Protein 3N3D (pdb70)

Secondary structure (DSSP, 8-state):
-GGGGGG-TTTHHHHHHHHHHHHHH---S-HHHHHHHHHHHHT-TT-HHHHHHHHHHTT-S---HHHHHHHHHHHHHHHHHHHHHHHHHTT-SEETTEEPHHHHH-HHHHHHHHHHHHHHHHHHHHHH---HHHHHHHHHHHHHHHHHHHHHHHTTT-TT--HHHHHHHHIIIIIHHHHHHHHHHHHHTT--HHHHHHHHHHHHHHHHHHHHHHHHHHHSS-SSS--HHHHHHHHHT---HHHHHHGGG-HHHHHHHHSSGGG--HHHHHHHHHHHHHTTHHHHHHHHHHHHHHHHHHHHTTSPSSHHHHHHHHHHHHHHT-/--SGGGGG-TTSHHHHHHHHHHHHHHT--S-HHHHHHHHHHHHS-TT-HHHHHHHHHHTT---S-HHHHHHHHHHHHHHHHHHHHHHTS------HHHHHHHHHHHHHHHHHHHHHHHH---HHHHHHHHHHHHHHHHHHHHGGGGTT-SS--HHHHHHHHIIIIIHHHHHHHHHHHHHHT--HHHHHHHHHHHHHHHHHHHHHHHHTTSSS-SSS--HHHHHHHHHT---HHHHTTTTT-HHHHHHHHTTGGG--TTHHHHHHHHHHHTTHHHHHHHHHHHHHHHHHHHHHTSPSSHHHHHHHHHHHHHHT-

B-factor: mean 76.71, std 27.92, range [26.55, 159.12]

Nearest PDB structures (foldseek):
  3n3d-assembly1_A  TM=1.003E+00  e=2.638E-45  Levilactobacillus brevis ATCC 367
  3n3d-assembly1_B  TM=9.748E-01  e=2.522E-38  Levilactobacillus brevis ATCC 367
  3pko-assembly1_B  TM=9.652E-01  e=4.484E-35  Levilactobacillus brevis ATCC 367
  5h9d-assembly2_B  TM=9.250E-01  e=1.767E-16  Staphylococcus aureus
  3mzv-assembly1_B  TM=9.216E-01  e=1.296E-15  Rhodobacter capsulatus

CATH classification: 1.10.600.10

Solvent-accessible surface area: 27097 Å² total; per-residue (Å²): 131,127,122,23,6,177,110,3,98,68,0,65,82,63,7,87,48,0,15,87,25,0,46,162,20,3,129,23,95,0,116,41,0,42,120,9,1,27,25,9,3,111,48,1,9,68,4,10,22,0,0,0,0,7,0,0,8,64,29,13,158,77,19,72,107,68,49,20,41,0,0,0,0,0,0,5,0,0,18,2,0,22,24,3,5,21,5,0,22,87,36,25,78,80,70,61,74,26,144,2,4,9,97,72,65,2,20,70,12,0,0,9,0,0,1,0,0,11,0,5,0,1,38,4,0,4,107,0,8,115,71,117,72,9,5,52,32,0,5,55,0,11,65,88,9,14,31,2,13,5,74,33,15,81,30,35,58,129,53,98,17,76,69,90,24,5,40,78,9,2,25,7,66,18,0,3,13,0,0,2,0,0,56,0,0,0,48,13,2,43,7,70,114,48,0,15,97,64,0,84,81,0,0,43,6,0,0,4,0,46,26,0,37,69,9,10,131,24,22,26,64,81,72,171,182,65,33,192,68,1,41,84,40,1,72,53,0,40,8,8,0,0,0,12,44,0,12,100,116,10,86,211,65,1,81,138,18,3,144,89,81,113,77,2,60,130,109,20,0,69,90,0,11,56,28,2,62,120,56,87,2,27,25,44,0,116,100,42,4,86,70,57,1,55,121,0,6,62,10,0,91,84,6,55,144,40,80,12,19,106,6,0,32,84,0,0,105,61,24,9,105,233,154,82,120,107,10,11,158,117,2,90,67,2,55,84,68,4,84,42,0,26,81,13,0,46,140,29,0,121,20,121,12,94,68,1,22,99,73,0,32,62,50,2,119,89,18,4,53,6,4,21,0,0,0,0,8,0,0,9,64,40,23,143,77,16,71,112,53,54,25,38,0,0,0,0,0,0,8,0,0,28,3,0,11,73,6,1,33,107,3,99,79,140,179,21,80,120,33,22,46,9,4,0,10,0,0,14,4,0,2,7,15,1,1,50,10,1,5,107,0,6,123,67,111,77,10,6,51,36,1,4,54,0,1,46,94,2,2,32,9,12,0,47,27,44,48,25,40,61,111,56,104,32,88,82,97,25,4,41,101,21,1,26,8,82,14,0,5,6,0,0,2,0,0,60,0,0,0,49,12,1,43,8,77,109,61,0,9,103,81,0,98,84,0,0,42,6,0,0,4,0,45,22,0,35,76,14,13,127,26,23,50,42,64,76,185,167,44,50,183,77,2,48,110,42,0,56,52,0,46,16,9,0,0,0,28,42,0,17,94,103,0,79,161,67,1,83,172,27,0,133,90,70,144,67,3,76,98,117,11,0,64,103,0,12,52,34,1,52,124,67,83,0,25,27,40,0,117,120,30,5,98,78,53,2,64,131,0,7,60,15,0,108,90,4,61,143,30,78,8,19,107,9,0,39,89,0,0,100,53,16,12,119,233

Sequence (635 aa):
DRQLWRQFPQVEPQLTALQDYLLRTVQLDNQPIHHKILALLKSGGKLLRPGYFYLFSTFGNNAATPAQLQAGAAAIEILHVGTLIHDDVIDDSPTRRGVRTIQMTYGQRNAIYAGDFMFTVYFDQVLKSTTDRSLIQNHIDAMHRILQGELHQMDLNYREDITLDAYLNEIAGKTAELFALSCYQGAQLAGAPQSVIDRTRDIGIAIGCAYQMLDDILDYAGDPKRTQKPVLEDLRSGVYSLPLLLSLSHAPRDFHKLLKKKQAMTLEDIKHVQALVAQYDGVGAAKQLAQDYTDRALTLIQQLPVGSAQQSLEQLTRLLLRRLDRQLWRQFPQVEPQLTALQDYLLRTVQLDNQPIHHKILALLKSGGKLLRPGYFYLFSTFGNAATPAQLQAGAAAIEILHVGTLIHDDVIDDQMTYGQRNAIYAGDFMFTVYFDQVLKSTTDRSLIQNHIDAMHRILQGELHQMDLNYREDITLDAYLNEIAGKTAELFALSCYQGAQLAGAPQSVIDRTRDIGIAIGCAYQMLDDILDYAGDPKRTQKPVLEDLRSGVYSLPLLLSLSHAPRDFHKLLKKKQAMTLEDIKHVQALVAQYDGVGAAKQLAQDYTDRALTLIQQLPVGSAQQSLEQLTRLLLRR

InterPro domains:
  IPR000092 Polyprenyl synthetase-like [PF00348] (38-277)
  IPR000092 Polyprenyl synthetase-like [cd00685] (41-323)
  IPR008949 Isoprenoid synthase domain superfamily [G3DSA:1.10.600.10] (1-325)
  IPR008949 Isoprenoid synthase domain superfamily [SSF48576] (6-324)
  IPR033749 Polyprenyl synthetase, conserved site [PS00444] (207-219)
  IPR033749 Polyprenyl synthetase, conserved site [PS00723] (84-98)

Foldseek 3Di:
DLPVCVVPVVCNVLLVVLLVVLLVLQDDPPVVLNVQLNVLSVLPSVLLLLVLLQLLLVLFAAFDSQLSSLLSSLLVLLVSLVVLVVCLVLVPQDDSRDGHDCVPPNSVSSNVSSVVSVVSNLVSQVRNDPDPVLSVLVVVLSVLLVVLVVLQVVQAQPLVDDPVSQLSNQLNNFQSSQLNSNQSSNVSRVRDPLSNVLSNVLSSLLRSLLQLVVLLVQLDDDLQDDDDVVLSCLLRRNQGQLLSVLCVVPVVQVCVQSVCRNPRDRVSVSVSSVSSVVSVSSVVSLVSSVVSLVSSLVSLVSDDDDPSSVVSNVSSCVSRVD/DDLCPCVVVVVCVVLLVVLLVVLLVLLDDPDPLLNVVLVVVSVVVSVLLLLVLLQLLLVLFAQFDSQLSSLLSSLLVLLVSLVVLVVPDDDDPDDPNRVSSPVSSVSSVVSSLVSQVRNDPDDVLSVLVVVLSVLLVVLVVVVVVQFQDLPDDPVVVLSSQLNNWQSSQLNSNLSSNVSRVHDVQSNVLSNVLSSLLRSLLLLVVLLVLLPDDLQAHDDPVLQCLLRRNHGQLLSQQCVVCVPVVCVLRVCRVPHDRVSVSVSSVSSVVSVSSVVSLVVSVVSLVVSLVSLVSDDDDSSSVVSNVSSCVSRVD

Radius of gyration: 27.12 Å; Cα contacts (8 Å, |Δi|>4): 937; chains: 2; bounding box: 80×50×70 Å

Structure (mmCIF, N/CA/C/O backbone):
data_3N3D
#
_entry.id   3N3D
#
_cell.length_a   111.562
_cell.length_b   111.562
_cell.length_c   198.497
_cell.angle_alpha   90.00
_cell.angle_beta   90.00
_cell.angle_gamma   90.00
#
_symmetry.space_group_name_H-M   'P 43 21 2'
#
loop_
_entity.id
_entity.type
_entity.pdbx_description
1 polymer 'Geranylgeranyl pyrophosphate synthase'
2 non-polymer 'SULFATE ION'
3 water water
#
loop_
_atom_site.group_PDB
_atom_site.id
_atom_site.type_symbol
_atom_site.label_atom_id
_atom_site.label_alt_id
_atom_site.label_comp_id
_atom_site.label_asym_id
_atom_site.label_entity_id
_atom_site.label_seq_id
_atom_site.pdbx_PDB_ins_code
_atom_site.Cartn_x
_atom_site.Cartn_y
_atom_site.Cartn_z
_atom_site.occupancy
_atom_site.B_iso_or_equiv
_atom_site.auth_seq_id
_atom_site.auth_comp_id
_atom_site.auth_asym_id
_atom_site.auth_atom_id
_atom_site.pdbx_PDB_model_num
ATOM 1 N N . ASP A 1 4 ? 14.007 7.418 17.392 1.00 125.85 2 ASP A N 1
ATOM 2 C CA . ASP A 1 4 ? 13.102 6.257 17.640 1.00 125.34 2 ASP A CA 1
ATOM 3 C C . ASP A 1 4 ? 11.811 6.342 16.816 1.00 124.39 2 ASP A C 1
ATOM 4 O O . ASP A 1 4 ? 11.472 5.397 16.103 1.00 125.48 2 ASP A O 1
ATOM 9 N N . ARG A 1 5 ? 11.101 7.467 16.917 1.00 122.73 3 ARG A N 1
ATOM 10 C CA . ARG A 1 5 ? 9.936 7.745 16.068 1.00 120.24 3 ARG A CA 1
ATOM 11 C C . ARG A 1 5 ? 10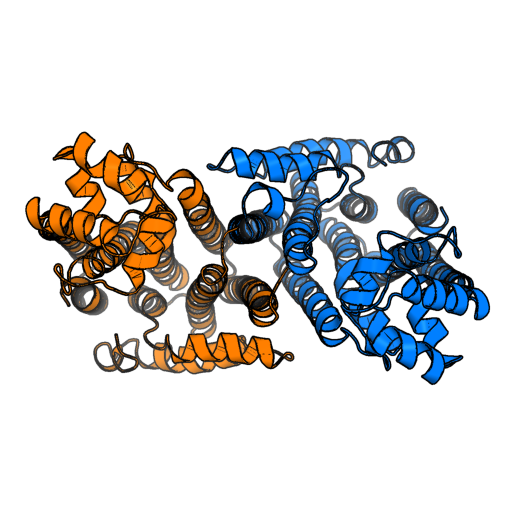.374 7.930 14.622 1.00 120.05 3 ARG A C 1
ATOM 12 O O . ARG A 1 5 ? 9.855 7.279 13.712 1.00 119.12 3 ARG A O 1
ATOM 20 N N . GLN A 1 6 ? 11.348 8.816 14.433 1.00 120.11 4 GLN A N 1
ATOM 21 C CA . GLN A 1 6 ? 11.763 9.255 13.109 1.00 119.35 4 GLN A CA 1
ATOM 22 C C . GLN A 1 6 ? 13.004 8.518 12.594 1.00 115.97 4 GLN A C 1
ATOM 23 O O . GLN A 1 6 ? 13.918 9.129 12.033 1.00 115.64 4 GLN A O 1
ATOM 29 N N . LEU A 1 7 ? 13.029 7.202 12.801 1.00 110.87 5 LEU A N 1
ATOM 30 C CA . LEU A 1 7 ? 13.959 6.335 12.086 1.00 106.58 5 LEU A CA 1
ATOM 31 C C . LEU A 1 7 ? 13.253 5.822 10.833 1.00 103.18 5 LEU A C 1
ATOM 32 O O . LEU A 1 7 ? 13.887 5.318 9.904 1.00 101.65 5 LEU A O 1
ATOM 37 N N . TRP A 1 8 ? 11.931 5.971 10.819 1.00 100.28 6 TRP A N 1
ATOM 38 C CA . TRP A 1 8 ? 11.111 5.546 9.691 1.00 99.95 6 TRP A CA 1
ATOM 39 C C . TRP A 1 8 ? 11.120 6.564 8.556 1.00 102.20 6 TRP A C 1
ATOM 40 O O . TRP A 1 8 ? 10.604 6.292 7.472 1.00 102.93 6 TRP A O 1
ATOM 51 N N . ARG A 1 9 ? 11.714 7.730 8.817 1.00 104.22 7 ARG A N 1
ATOM 52 C CA . ARG A 1 9 ? 12.067 8.695 7.776 1.00 105.46 7 ARG A CA 1
ATOM 53 C C . ARG A 1 9 ? 12.977 8.047 6.731 1.00 104.36 7 ARG A C 1
ATOM 54 O O . ARG A 1 9 ? 12.812 8.274 5.533 1.00 105.26 7 ARG A O 1
ATOM 62 N N . GLN A 1 10 ? 13.907 7.214 7.201 1.00 102.06 8 GLN A N 1
ATOM 63 C CA . GLN A 1 10 ? 14.802 6.431 6.346 1.00 98.89 8 GLN A CA 1
ATOM 64 C C . GLN A 1 10 ? 14.080 5.330 5.561 1.00 95.82 8 GLN A C 1
ATOM 65 O O . GLN A 1 10 ? 14.673 4.697 4.686 1.00 95.42 8 GLN A O 1
ATOM 71 N N . PHE A 1 11 ? 12.808 5.104 5.877 1.00 94.73 9 PHE A N 1
ATOM 72 C CA . PHE A 1 11 ? 12.038 4.019 5.271 1.00 95.22 9 PHE A CA 1
ATOM 73 C C . PHE A 1 11 ? 10.757 4.543 4.636 1.00 97.95 9 PHE A C 1
ATOM 74 O O . PHE A 1 11 ? 9.704 4.525 5.273 1.00 98.99 9 PHE A O 1
ATOM 82 N N . PRO A 1 12 ? 10.842 5.005 3.372 1.00 100.21 10 PRO A N 1
ATOM 83 C CA . PRO A 1 12 ? 9.724 5.679 2.701 1.00 96.90 10 PRO A CA 1
ATOM 84 C C . PRO A 1 12 ? 8.531 4.775 2.389 1.00 92.51 10 PRO A C 1
ATOM 85 O O . PRO A 1 12 ? 7.391 5.243 2.395 1.00 92.73 10 PRO A O 1
ATOM 89 N N . GLN A 1 13 ? 8.788 3.494 2.141 1.00 87.39 11 GLN A N 1
ATOM 90 C CA . GLN A 1 13 ? 7.751 2.583 1.657 1.00 85.27 11 GLN A CA 1
ATOM 91 C C . GLN A 1 13 ? 6.856 2.040 2.774 1.00 85.79 11 GLN A C 1
ATOM 92 O O . GLN A 1 13 ? 5.840 1.391 2.495 1.00 85.93 11 GLN A O 1
ATOM 98 N N . VAL A 1 14 ? 7.230 2.289 4.029 1.00 82.45 12 VAL A N 1
ATOM 99 C CA . VAL A 1 14 ? 6.426 1.832 5.166 1.00 82.05 12 VAL A CA 1
ATOM 100 C C . VAL A 1 14 ? 6.095 2.899 6.213 1.00 80.87 12 VAL A C 1
ATOM 101 O O . VAL A 1 14 ? 5.254 2.668 7.082 1.00 80.28 12 VAL A O 1
ATOM 105 N N . GLU A 1 15 ? 6.749 4.057 6.130 1.00 79.56 13 GLU A N 1
ATOM 106 C CA . GLU A 1 15 ? 6.461 5.187 7.034 1.00 79.01 13 GLU A CA 1
ATOM 107 C C . GLU A 1 15 ? 4.991 5.643 7.069 1.00 75.03 13 GLU A C 1
ATOM 108 O O . GLU A 1 15 ? 4.471 5.892 8.159 1.00 74.76 13 GLU A O 1
ATOM 114 N N . PRO A 1 16 ? 4.316 5.755 5.898 1.00 73.74 14 PRO A N 1
ATOM 115 C CA . PRO A 1 16 ? 2.898 6.114 6.003 1.00 73.57 14 PRO A CA 1
ATOM 116 C C . PRO A 1 16 ? 2.034 5.039 6.665 1.00 70.72 14 PRO A C 1
ATOM 117 O O . PRO A 1 16 ? 1.048 5.380 7.323 1.00 71.82 14 PRO A O 1
ATOM 121 N N . GLN A 1 17 ? 2.412 3.768 6.498 1.00 69.85 15 GLN A N 1
ATOM 122 C CA . GLN A 1 17 ? 1.702 2.639 7.111 1.00 65.25 15 GLN A CA 1
ATOM 123 C C . GLN A 1 17 ? 1.834 2.712 8.633 1.00 61.53 15 GLN A C 1
ATOM 124 O O . GLN A 1 17 ? 0.859 2.526 9.365 1.00 57.98 15 GLN A O 1
ATOM 130 N N . LEU A 1 18 ? 3.038 3.029 9.097 1.00 59.20 16 LEU A N 1
ATOM 131 C CA . LEU A 1 18 ? 3.297 3.164 10.522 1.00 62.81 16 LEU A CA 1
ATOM 132 C C . LEU A 1 18 ? 2.744 4.436 11.142 1.00 63.99 16 LEU A C 1
ATOM 133 O O . LEU A 1 18 ? 2.422 4.448 12.329 1.00 67.88 16 LEU A O 1
ATOM 138 N N . THR A 1 19 ? 2.630 5.499 10.347 1.00 65.57 17 THR A N 1
ATOM 139 C CA . THR A 1 19 ? 2.019 6.751 10.810 1.00 65.38 17 THR A CA 1
ATOM 140 C C . THR A 1 19 ? 0.513 6.560 11.007 1.00 60.80 17 THR A C 1
ATOM 141 O O . THR A 1 19 ? -0.054 7.019 12.004 1.00 63.78 17 THR A O 1
ATOM 145 N N . ALA A 1 20 ? -0.115 5.860 10.063 1.00 54.84 18 ALA A N 1
ATOM 146 C CA . ALA A 1 20 ? -1.537 5.514 10.140 1.00 53.53 18 ALA A CA 1
ATOM 147 C C . ALA A 1 20 ? -1.828 4.576 11.305 1.00 55.62 18 ALA A C 1
ATOM 148 O O . ALA A 1 20 ? -2.877 4.683 11.951 1.00 60.73 18 ALA A O 1
ATOM 150 N N . LEU A 1 21 ? -0.887 3.669 11.571 1.00 56.70 19 LEU A N 1
ATOM 151 C CA . LEU A 1 21 ? -1.051 2.659 12.610 1.00 55.44 19 LEU A CA 1
ATOM 152 C C . LEU A 1 21 ? -1.144 3.271 13.992 1.00 55.39 19 LEU A C 1
ATOM 153 O O . LEU A 1 21 ? -1.977 2.842 14.798 1.00 56.59 19 LEU A O 1
ATOM 158 N N . GLN A 1 22 ? -0.310 4.279 14.251 1.00 56.49 20 GLN A N 1
ATOM 159 C CA . GLN A 1 22 ? -0.348 5.017 15.514 1.00 59.16 20 GLN A CA 1
ATOM 160 C C . GLN A 1 22 ? -1.748 5.518 15.835 1.00 61.56 20 GLN A C 1
ATOM 161 O O . GLN A 1 22 ? -2.249 5.274 16.930 1.00 66.13 20 GLN A O 1
ATOM 167 N N . ASP A 1 23 ? -2.375 6.182 14.863 1.00 61.17 21 ASP A N 1
ATOM 168 C CA . ASP A 1 23 ? -3.729 6.718 15.002 1.00 64.65 21 ASP A CA 1
ATOM 169 C C . ASP A 1 23 ? -4.758 5.619 15.184 1.00 62.77 21 ASP A C 1
ATOM 170 O O . ASP A 1 23 ? -5.660 5.743 16.018 1.00 65.45 21 ASP A O 1
ATOM 175 N N . TYR A 1 24 ? -4.613 4.556 14.393 1.00 58.82 22 TYR A N 1
ATOM 176 C CA . TYR A 1 24 ? -5.475 3.383 14.476 1.00 56.61 22 TYR A CA 1
ATOM 177 C C . TYR A 1 24 ? -5.437 2.772 15.872 1.00 56.87 22 TYR A C 1
ATOM 178 O O . TYR A 1 24 ? -6.486 2.522 16.467 1.00 57.30 22 TYR A O 1
ATOM 187 N N . LEU A 1 25 ? -4.223 2.577 16.392 1.00 56.92 23 LEU A N 1
ATOM 188 C CA . LEU A 1 25 ? -3.998 2.019 17.728 1.00 55.16 23 LEU A CA 1
ATOM 189 C C . LEU A 1 25 ? -4.676 2.800 18.837 1.00 55.44 23 LEU A C 1
ATOM 190 O O . LEU A 1 25 ? -5.232 2.205 19.754 1.00 59.16 23 LEU A O 1
ATOM 195 N N . LEU A 1 26 ? -4.645 4.129 18.745 1.00 58.37 24 LEU A N 1
ATOM 196 C CA . LEU A 1 26 ? -5.265 4.980 19.767 1.00 61.32 24 LEU A CA 1
ATOM 197 C C . LEU A 1 26 ? -6.789 4.907 19.734 1.00 62.27 24 LEU A C 1
ATOM 198 O O . LEU A 1 26 ? -7.438 5.143 20.751 1.00 66.61 24 LEU A O 1
ATOM 203 N N . ARG A 1 27 ? -7.346 4.564 18.573 1.00 62.90 25 ARG A N 1
ATOM 204 C CA . ARG A 1 27 ? -8.791 4.364 18.417 1.00 65.38 25 ARG A CA 1
ATOM 205 C C . ARG A 1 27 ? -9.287 2.983 18.874 1.00 66.89 25 ARG A C 1
ATOM 206 O O . ARG A 1 27 ? -10.469 2.832 19.164 1.00 68.87 25 ARG A O 1
ATOM 214 N N . THR A 1 28 ? -8.401 1.983 18.927 1.00 67.12 26 THR A N 1
ATOM 215 C CA . THR A 1 28 ? -8.809 0.603 19.248 1.00 68.44 26 THR A CA 1
ATOM 216 C C . THR A 1 28 ? -9.090 0.397 20.727 1.00 71.04 26 THR A C 1
ATOM 217 O O . THR A 1 28 ? -9.800 -0.540 21.106 1.00 72.13 26 THR A O 1
ATOM 221 N N . VAL A 1 29 ? -8.508 1.256 21.558 1.00 73.15 27 VAL A N 1
ATOM 222 C CA . VAL A 1 29 ? -8.691 1.179 22.998 1.00 75.37 27 VAL A CA 1
ATOM 223 C C . VAL A 1 29 ? -9.801 2.139 23.414 1.00 81.64 27 VAL A C 1
ATOM 224 O O . VAL A 1 29 ? -9.586 3.352 23.526 1.00 84.90 27 VAL A O 1
ATOM 228 N N . GLN A 1 30 ? -10.997 1.591 23.612 1.00 85.90 28 GLN A N 1
ATOM 229 C CA . GLN A 1 30 ? -12.142 2.378 24.072 1.00 90.46 28 GLN A CA 1
ATOM 230 C C . GLN A 1 30 ? -12.690 1.814 25.378 1.00 88.42 28 GLN A C 1
ATOM 231 O O . GLN A 1 30 ? -13.144 0.669 25.446 1.00 85.17 28 GLN A O 1
ATOM 237 N N . LEU A 1 31 ? -12.634 2.644 26.413 1.00 91.72 29 LEU A N 1
ATOM 238 C CA . LEU A 1 31 ? -12.846 2.200 27.781 1.00 93.92 29 LEU A CA 1
ATOM 239 C C . LEU A 1 31 ? -13.707 3.191 28.563 1.00 96.98 29 LEU A C 1
ATOM 240 O O . LEU A 1 31 ? -13.569 4.409 28.396 1.00 97.17 29 LEU A O 1
ATOM 245 N N . ASP A 1 32 ? -14.599 2.655 29.401 1.00 100.21 30 ASP A N 1
ATOM 246 C CA . ASP A 1 32 ? -15.475 3.458 30.266 1.00 103.64 30 ASP A CA 1
ATOM 247 C C . ASP A 1 32 ? -14.667 4.228 31.305 1.00 103.08 30 ASP A C 1
ATOM 248 O O . ASP A 1 32 ? -14.824 5.445 31.460 1.00 104.02 30 ASP A O 1
ATOM 253 N N . ASN A 1 33 ? -13.807 3.491 32.004 1.00 100.95 31 ASN A N 1
ATOM 254 C CA . ASN A 1 33 ? -12.898 4.019 33.010 1.00 99.23 31 ASN A CA 1
ATOM 255 C C . ASN A 1 33 ? -11.848 4.929 32.360 1.00 98.16 31 ASN A C 1
ATOM 256 O O . ASN A 1 33 ? -10.808 4.453 31.912 1.00 97.68 31 ASN A O 1
ATOM 261 N N . GLN A 1 34 ? -12.131 6.231 32.308 1.00 99.40 32 GLN A N 1
ATOM 262 C CA . GLN A 1 34 ? -11.234 7.196 31.647 1.00 100.55 32 GLN A CA 1
ATOM 263 C C . GLN A 1 34 ? -9.839 7.388 32.290 1.00 99.42 32 GLN A C 1
ATOM 264 O O . GLN A 1 34 ? -8.881 7.659 31.559 1.00 98.66 32 GLN A O 1
ATOM 270 N N . PRO A 1 35 ? -9.717 7.278 33.639 1.00 99.57 33 PRO A N 1
ATOM 271 C CA . PRO A 1 35 ? -8.360 7.366 34.193 1.00 99.00 33 PRO A CA 1
ATOM 272 C C . PRO A 1 35 ? -7.428 6.236 33.751 1.00 97.17 33 PRO A C 1
ATOM 273 O O . PRO A 1 35 ? -6.239 6.469 33.534 1.00 98.07 33 PRO A O 1
ATOM 277 N N . ILE A 1 36 ? -7.977 5.034 33.607 1.00 95.93 34 ILE A N 1
ATOM 278 C CA . ILE A 1 36 ? -7.205 3.863 33.199 1.00 94.84 34 ILE A CA 1
ATOM 279 C C . ILE A 1 36 ? -7.017 3.821 31.671 1.00 92.06 34 ILE A C 1
ATOM 280 O O . ILE A 1 36 ? -6.052 3.243 31.166 1.00 89.97 34 ILE A O 1
ATOM 285 N N . HIS A 1 37 ? -7.940 4.466 30.958 1.00 90.76 35 HIS A N 1
ATOM 286 C CA . HIS A 1 37 ? -7.898 4.616 29.507 1.00 90.03 35 HIS A CA 1
ATOM 287 C C . HIS A 1 37 ? -6.786 5.584 29.105 1.00 90.20 35 HIS A C 1
ATOM 288 O O . HIS A 1 37 ? -6.090 5.362 28.111 1.00 89.64 35 HIS A O 1
ATOM 295 N N . HIS A 1 38 ? -6.626 6.645 29.895 1.00 91.21 36 HIS A N 1
ATOM 296 C CA . HIS A 1 38 ? -5.590 7.649 29.675 1.00 92.35 36 HIS A CA 1
ATOM 297 C C . HIS A 1 38 ? -4.192 7.062 29.854 1.00 90.01 36 HIS A C 1
ATOM 298 O O . HIS A 1 38 ? -3.261 7.455 29.154 1.00 91.27 36 HIS A O 1
ATOM 305 N N . LYS A 1 39 ? -4.063 6.116 30.783 1.00 87.39 37 LYS A N 1
ATOM 306 C CA . LYS A 1 39 ? -2.788 5.463 31.072 1.00 87.34 37 LYS A CA 1
ATOM 307 C C . LYS A 1 39 ? -2.334 4.495 29.965 1.00 85.49 37 LYS A C 1
ATOM 308 O O . LYS A 1 39 ? -1.149 4.467 29.619 1.00 85.38 37 LYS A O 1
ATOM 314 N N . ILE A 1 40 ? -3.272 3.711 29.423 1.00 81.29 38 ILE A N 1
ATOM 315 C CA . ILE A 1 40 ? -2.987 2.784 28.317 1.00 75.85 38 ILE A CA 1
ATOM 316 C C . ILE A 1 40 ? -2.580 3.562 27.069 1.00 76.99 38 ILE A C 1
ATOM 317 O O . ILE A 1 40 ? -1.579 3.233 26.416 1.00 76.29 38 ILE A O 1
ATOM 322 N N . LEU A 1 41 ? -3.347 4.610 26.769 1.00 77.72 39 LEU A N 1
ATOM 323 C CA . LEU A 1 41 ? -3.073 5.503 25.637 1.00 79.45 39 LEU A CA 1
ATOM 324 C C . LEU A 1 41 ? -1.715 6.192 25.726 1.00 79.71 39 LEU A C 1
ATOM 325 O O . LEU A 1 41 ? -1.035 6.357 24.708 1.00 83.24 39 LEU A O 1
ATOM 330 N N . ALA A 1 42 ? -1.327 6.581 26.941 1.00 77.64 40 ALA A N 1
ATOM 331 C CA . ALA A 1 42 ? -0.027 7.206 27.184 1.00 76.10 40 ALA A CA 1
ATOM 332 C C . ALA A 1 42 ? 1.123 6.244 26.900 1.00 76.15 40 ALA A C 1
ATOM 333 O O . ALA A 1 42 ? 2.150 6.653 26.363 1.00 78.92 40 ALA A O 1
ATOM 335 N N . LEU A 1 43 ? 0.936 4.969 27.245 1.00 76.22 41 LEU A N 1
ATOM 336 C CA . LEU A 1 43 ? 1.904 3.919 26.924 1.00 74.24 41 LEU A CA 1
ATOM 337 C C . LEU A 1 43 ? 2.041 3.717 25.416 1.00 75.76 41 LEU A C 1
ATOM 338 O O . LEU A 1 43 ? 3.134 3.440 24.921 1.00 77.52 41 LEU A O 1
ATOM 343 N N . LEU A 1 44 ? 0.928 3.863 24.696 1.00 77.45 42 LEU A N 1
ATOM 344 C CA . LEU A 1 44 ? 0.913 3.769 23.230 1.00 79.29 42 LEU A CA 1
ATOM 345 C C . LEU A 1 44 ? 1.585 4.966 22.545 1.00 82.18 42 LEU A C 1
ATOM 346 O O . LEU A 1 44 ? 2.293 4.801 21.545 1.00 82.32 42 LEU A O 1
ATOM 351 N N . LYS A 1 45 ? 1.360 6.162 23.091 1.00 86.13 43 LYS A N 1
ATOM 352 C CA . LYS A 1 45 ? 1.948 7.394 22.561 1.00 89.79 43 LYS A CA 1
ATOM 353 C C . LYS A 1 45 ? 3.471 7.453 22.717 1.00 93.34 43 LYS A C 1
ATOM 354 O O . LYS A 1 45 ? 4.156 8.063 21.890 1.00 97.34 43 LYS A O 1
ATOM 360 N N . SER A 1 46 ? 3.998 6.818 23.764 1.00 92.58 44 SER A N 1
ATOM 361 C CA . SER A 1 46 ? 5.446 6.780 23.980 1.00 94.68 44 SER A CA 1
ATOM 362 C C . SER A 1 46 ? 6.103 5.516 23.407 1.00 95.56 44 SER A C 1
ATOM 363 O O . SER A 1 46 ? 7.208 5.144 23.808 1.00 97.90 44 SER A O 1
ATOM 366 N N . GLY A 1 47 ? 5.423 4.869 22.462 1.00 95.81 45 GLY A N 1
ATOM 367 C CA . GLY A 1 47 ? 5.952 3.677 21.797 1.00 96.03 45 GLY A CA 1
ATOM 368 C C . GLY A 1 47 ? 5.735 3.676 20.293 1.00 93.97 45 GLY A C 1
ATOM 369 O O . GLY A 1 47 ? 5.380 2.651 19.709 1.00 96.20 45 GLY A O 1
ATOM 370 N N . GLY A 1 48 ? 5.970 4.825 19.666 1.00 91.60 46 GLY A N 1
ATOM 371 C CA . GLY A 1 48 ? 5.795 4.987 18.223 1.00 87.72 46 GLY A CA 1
ATOM 372 C C . GLY A 1 48 ? 6.978 4.558 17.369 1.00 85.11 46 GLY A C 1
ATOM 373 O O . GLY A 1 48 ? 6.969 4.766 16.153 1.00 86.96 46 GLY A O 1
ATOM 374 N N . LYS A 1 49 ? 7.995 3.968 18.000 1.00 80.16 47 LYS A N 1
ATOM 375 C CA . LYS A 1 49 ? 9.068 3.269 17.281 1.00 74.25 47 LYS A CA 1
ATOM 376 C C . LYS A 1 49 ? 8.520 2.039 16.546 1.00 69.06 47 LYS A C 1
ATOM 377 O O . LYS A 1 49 ? 8.992 1.706 15.456 1.00 67.03 47 LYS A O 1
ATOM 383 N N . LEU A 1 50 ? 7.528 1.381 17.155 1.00 62.97 48 LEU A N 1
ATOM 384 C CA . LEU A 1 50 ? 6.741 0.302 16.528 1.00 59.78 48 LEU A CA 1
ATOM 385 C C . LEU A 1 50 ? 7.558 -0.709 15.713 1.00 57.39 48 LEU A C 1
ATOM 386 O O . LEU A 1 50 ? 7.200 -1.032 14.572 1.00 58.85 48 LEU A O 1
ATOM 391 N N . LEU A 1 51 ? 8.639 -1.201 16.317 1.00 50.31 49 LEU A N 1
ATOM 392 C CA . LEU A 1 51 ? 9.603 -2.076 15.646 1.00 53.24 49 LEU A CA 1
ATOM 393 C C . LEU A 1 51 ? 8.993 -3.372 15.139 1.00 50.73 49 LEU A C 1
ATOM 394 O O . LEU A 1 51 ? 9.269 -3.789 14.012 1.00 48.05 49 LEU A O 1
ATOM 399 N N . ARG A 1 52 ? 8.175 -4.006 15.976 1.00 47.43 50 ARG A N 1
ATOM 400 C CA . ARG A 1 52 ? 7.535 -5.266 15.595 1.00 50.44 50 ARG A CA 1
ATOM 401 C C . ARG A 1 52 ? 6.469 -5.089 14.493 1.00 48.10 50 ARG A C 1
ATOM 402 O O . ARG A 1 52 ? 6.486 -5.850 13.521 1.00 47.97 50 ARG A O 1
ATOM 410 N N . PRO A 1 53 ? 5.576 -4.072 14.609 1.00 49.80 51 PRO A N 1
ATOM 411 C CA . PRO A 1 53 ? 4.794 -3.681 13.430 1.00 49.79 51 PRO A CA 1
ATOM 412 C C . PRO A 1 53 ? 5.639 -3.346 12.200 1.00 51.21 51 PRO A C 1
ATOM 413 O O . PRO A 1 53 ? 5.251 -3.683 11.080 1.00 51.85 51 PRO A O 1
ATOM 417 N N . GLY A 1 54 ? 6.781 -2.695 12.411 1.00 49.34 52 GLY A N 1
ATOM 418 C CA . GLY A 1 54 ? 7.719 -2.424 11.332 1.00 43.55 52 GLY A CA 1
ATOM 419 C C . GLY A 1 54 ? 8.124 -3.678 10.590 1.00 44.11 52 GLY A C 1
ATOM 420 O O . GLY A 1 54 ? 8.027 -3.730 9.363 1.00 48.12 52 GLY A O 1
ATOM 421 N N . TYR A 1 55 ? 8.542 -4.706 11.325 1.00 41.86 53 TYR A N 1
ATOM 422 C CA . TYR A 1 55 ? 8.902 -5.985 10.691 1.00 43.81 53 TYR A CA 1
ATOM 423 C C . TYR A 1 55 ? 7.730 -6.660 9.985 1.00 42.98 53 TYR A C 1
ATOM 424 O O . TYR A 1 55 ? 7.906 -7.249 8.920 1.00 47.87 53 TYR A O 1
ATOM 433 N N . PHE A 1 56 ? 6.542 -6.557 10.583 1.00 44.77 54 PHE A N 1
ATOM 434 C CA . PHE A 1 56 ? 5.303 -7.067 9.999 1.00 44.06 54 PHE A CA 1
ATOM 435 C C . PHE A 1 56 ? 5.061 -6.449 8.619 1.00 47.86 54 PHE A C 1
ATOM 436 O O . PHE A 1 56 ? 4.845 -7.169 7.634 1.00 45.23 54 PHE A O 1
ATOM 444 N N . TYR A 1 57 ? 5.104 -5.117 8.561 1.00 47.79 55 TYR A N 1
ATOM 445 C CA . TYR A 1 57 ? 4.854 -4.384 7.321 1.00 49.57 55 TYR A CA 1
ATOM 446 C C . TYR A 1 57 ? 5.896 -4.671 6.251 1.00 49.93 55 TYR A C 1
ATOM 447 O O . TYR A 1 57 ? 5.549 -4.936 5.099 1.00 54.65 55 TYR A O 1
ATOM 456 N N . LEU A 1 58 ? 7.163 -4.659 6.648 1.00 49.13 56 LEU A N 1
ATOM 457 C CA . LEU A 1 58 ? 8.260 -4.973 5.735 1.00 49.77 56 LEU A CA 1
ATOM 458 C C . LEU A 1 58 ? 8.137 -6.345 5.100 1.00 49.23 56 LEU A C 1
ATOM 459 O O . LEU A 1 58 ? 8.384 -6.492 3.907 1.00 53.33 56 LEU A O 1
ATOM 464 N N . PHE A 1 59 ? 7.721 -7.340 5.879 1.00 46.57 57 PHE A N 1
ATOM 465 C CA . PHE A 1 59 ? 7.485 -8.671 5.323 1.00 44.09 57 PHE A CA 1
ATOM 466 C C . PHE A 1 59 ? 6.202 -8.782 4.493 1.00 45.64 57 PHE A C 1
ATOM 467 O O . PHE A 1 59 ? 6.102 -9.650 3.611 1.00 42.38 57 PHE A O 1
ATOM 475 N N . SER A 1 60 ? 5.234 -7.898 4.756 1.00 44.66 58 SER A N 1
ATOM 476 C CA . SER A 1 60 ? 3.992 -7.882 3.977 1.00 45.69 58 SER A CA 1
ATOM 477 C C . SER A 1 60 ? 4.226 -7.451 2.530 1.00 45.52 58 SER A C 1
ATOM 478 O O . SER A 1 60 ? 3.472 -7.830 1.636 1.00 49.85 58 SER A O 1
ATOM 481 N N . THR A 1 61 ? 5.309 -6.712 2.295 1.00 46.61 59 THR A N 1
ATOM 482 C CA . THR A 1 61 ? 5.665 -6.265 0.950 1.00 44.20 59 THR A CA 1
ATOM 483 C C . THR A 1 61 ? 6.137 -7.382 0.009 1.00 46.95 59 THR A C 1
ATOM 484 O O . THR A 1 61 ? 6.284 -7.151 -1.185 1.00 54.62 59 THR A O 1
ATOM 488 N N . PHE A 1 62 ? 6.351 -8.591 0.528 1.00 50.61 60 PHE A N 1
ATOM 489 C CA . PHE A 1 62 ? 6.701 -9.755 -0.309 1.00 47.55 60 PHE A CA 1
ATOM 490 C C . PHE A 1 62 ? 5.490 -10.449 -0.941 1.00 45.66 60 PHE A C 1
ATOM 491 O O . PHE A 1 62 ? 5.642 -11.335 -1.786 1.00 46.41 60 PHE A O 1
ATOM 499 N N . GLY A 1 63 ? 4.289 -10.077 -0.522 1.00 47.11 61 GLY A N 1
ATOM 500 C CA . GLY A 1 63 ? 3.081 -10.600 -1.161 1.00 45.11 61 GLY A CA 1
ATOM 501 C C . GLY A 1 63 ? 2.122 -9.495 -1.565 1.00 41.35 61 GLY A C 1
ATOM 502 O O . GLY A 1 63 ? 2.352 -8.332 -1.246 1.00 47.44 61 GLY A O 1
ATOM 503 N N . ASN A 1 64 ? 1.037 -9.869 -2.243 1.00 45.44 62 ASN A N 1
ATOM 504 C CA A ASN A 1 64 ? 0.069 -8.880 -2.734 0.50 45.31 62 ASN A CA 1
ATOM 505 C CA B ASN A 1 64 ? 0.063 -8.924 -2.788 0.50 46.01 62 ASN A CA 1
ATOM 506 C C . ASN A 1 64 ? -1.386 -9.188 -2.364 1.00 46.61 62 ASN A C 1
ATOM 507 O O . ASN A 1 64 ? -2.311 -8.574 -2.898 1.00 49.35 62 ASN A O 1
ATOM 516 N N . ALA A 1 65 ? -1.585 -10.114 -1.427 1.00 44.34 63 ALA A N 1
ATOM 517 C CA . ALA A 1 65 ? -2.928 -10.650 -1.158 1.00 41.07 63 ALA A CA 1
ATOM 518 C C . ALA A 1 65 ? -3.678 -10.138 0.068 1.00 42.70 63 ALA A C 1
ATOM 519 O O . ALA A 1 65 ? -4.755 -10.648 0.383 1.00 44.37 63 ALA A O 1
ATOM 521 N N . ALA A 1 66 ? -3.139 -9.140 0.758 1.00 43.89 64 ALA A N 1
ATOM 522 C CA . ALA A 1 66 ? -3.829 -8.623 1.938 1.00 43.69 64 ALA A CA 1
ATOM 523 C C . ALA A 1 66 ? -4.205 -7.175 1.735 1.00 42.47 64 ALA A C 1
ATOM 524 O O . ALA A 1 66 ? -3.443 -6.423 1.161 1.00 41.53 64 ALA A O 1
ATOM 526 N N . THR A 1 67 ? -5.380 -6.798 2.228 1.00 39.00 65 THR A N 1
ATOM 527 C CA . THR A 1 67 ? -5.890 -5.443 2.098 1.00 41.88 65 THR A CA 1
ATOM 528 C C . THR A 1 67 ? -5.216 -4.569 3.141 1.00 45.60 65 THR A C 1
ATOM 529 O O . THR A 1 67 ? -4.630 -5.093 4.088 1.00 51.78 65 THR A O 1
ATOM 533 N N . PRO A 1 68 ? -5.294 -3.232 2.990 1.00 46.17 66 PRO A N 1
ATOM 534 C CA . PRO A 1 68 ? -4.743 -2.406 4.073 1.00 41.59 66 PRO A CA 1
ATOM 535 C C . PRO A 1 68 ? -5.476 -2.527 5.409 1.00 42.72 66 PRO A C 1
ATOM 536 O O . PRO A 1 68 ? -4.878 -2.285 6.448 1.00 46.34 66 PRO A O 1
ATOM 540 N N . ALA A 1 69 ? -6.745 -2.916 5.385 1.00 46.54 67 ALA A N 1
ATOM 541 C CA . ALA A 1 69 ? -7.506 -3.108 6.618 1.00 43.55 67 ALA A CA 1
ATOM 542 C C . ALA A 1 69 ? -7.023 -4.340 7.387 1.00 40.38 67 ALA A C 1
ATOM 543 O O . ALA A 1 69 ? -6.932 -4.309 8.613 1.00 41.07 67 ALA A O 1
ATOM 545 N N . GLN A 1 70 ? -6.731 -5.412 6.651 1.00 44.99 68 GLN A N 1
ATOM 546 C CA . GLN A 1 70 ? -6.196 -6.652 7.206 1.00 43.23 68 GLN A CA 1
ATOM 547 C C . GLN A 1 70 ? -4.799 -6.448 7.787 1.00 48.69 68 GLN A C 1
ATOM 548 O O . GLN A 1 70 ? -4.506 -6.941 8.881 1.00 52.06 68 GLN A O 1
ATOM 554 N N . LEU A 1 71 ? -3.941 -5.740 7.048 1.00 43.93 69 LEU A N 1
ATOM 555 C CA . LEU A 1 71 ? -2.569 -5.470 7.494 1.00 45.50 69 LEU A CA 1
ATOM 556 C C . LEU A 1 71 ? -2.544 -4.588 8.720 1.00 45.38 69 LEU A C 1
ATOM 557 O O . LEU A 1 71 ? -1.769 -4.825 9.636 1.00 47.37 69 LEU A O 1
ATOM 562 N N . GLN A 1 72 ? -3.413 -3.582 8.736 1.00 48.65 70 GLN A N 1
ATOM 563 C CA . GLN A 1 72 ? -3.520 -2.663 9.863 1.00 45.71 70 GLN A CA 1
ATOM 564 C C . GLN A 1 72 ? -3.973 -3.396 11.115 1.00 46.38 70 GLN A C 1
ATOM 565 O O . GLN A 1 72 ? -3.499 -3.094 12.208 1.00 45.99 70 GLN A O 1
ATOM 571 N N . ALA A 1 73 ? -4.888 -4.356 10.951 1.00 40.82 71 ALA A N 1
ATOM 572 C CA . ALA A 1 73 ? -5.396 -5.124 12.078 1.00 36.08 71 ALA A CA 1
ATOM 573 C C . ALA A 1 73 ? -4.333 -6.090 12.597 1.00 40.61 71 ALA A C 1
ATOM 574 O O . ALA A 1 73 ? -4.185 -6.257 13.806 1.00 41.95 71 ALA A O 1
ATOM 576 N N . GLY A 1 74 ? -3.597 -6.704 11.672 1.00 38.82 72 GLY A N 1
ATOM 577 C CA . GLY A 1 74 ? -2.531 -7.635 11.996 1.00 40.07 72 GLY A CA 1
ATOM 578 C C . GLY A 1 74 ? -1.383 -6.952 12.714 1.00 45.02 72 GLY A C 1
ATOM 579 O O . GLY A 1 74 ? -0.809 -7.515 13.641 1.00 48.36 72 GLY A O 1
ATOM 580 N N . ALA A 1 75 ? -1.066 -5.731 12.297 1.00 44.92 73 ALA A N 1
ATOM 581 C CA . ALA A 1 75 ? 0.022 -4.966 12.896 1.00 42.01 73 ALA A CA 1
ATOM 582 C C . ALA A 1 75 ? -0.372 -4.402 14.263 1.00 46.29 73 ALA A C 1
ATOM 583 O O . ALA A 1 75 ? 0.446 -4.397 15.182 1.00 48.48 73 ALA A O 1
ATOM 585 N N . ALA A 1 76 ? -1.624 -3.953 14.397 1.00 43.85 74 ALA A N 1
ATOM 586 C CA . ALA A 1 76 ? -2.186 -3.536 15.693 1.00 41.27 74 ALA A CA 1
ATOM 587 C C . ALA A 1 76 ? -2.201 -4.671 16.715 1.00 42.90 74 ALA A C 1
ATOM 588 O O . ALA A 1 76 ? -1.887 -4.459 17.882 1.00 49.50 74 ALA A O 1
ATOM 590 N N . ALA A 1 77 ? -2.567 -5.868 16.264 1.00 39.41 75 ALA A N 1
ATOM 591 C CA . ALA A 1 77 ? -2.638 -7.041 17.124 1.00 37.98 75 ALA A CA 1
ATOM 592 C C . ALA A 1 77 ? -1.297 -7.285 17.795 1.00 40.27 75 ALA A C 1
ATOM 593 O O . ALA A 1 77 ? -1.235 -7.442 19.005 1.00 44.59 75 ALA A O 1
ATOM 595 N N . ILE A 1 78 ? -0.229 -7.273 17.008 1.00 40.26 76 ILE A N 1
ATOM 596 C CA . ILE A 1 78 ? 1.113 -7.468 17.531 1.00 43.93 76 ILE A CA 1
ATOM 597 C C . ILE A 1 78 ? 1.490 -6.435 18.590 1.00 47.18 76 ILE A C 1
ATOM 598 O O . ILE A 1 78 ? 1.967 -6.804 19.672 1.00 55.21 76 ILE A O 1
ATOM 603 N N . GLU A 1 79 ? 1.230 -5.160 18.308 1.00 45.64 77 GLU A N 1
ATOM 604 C CA . GLU A 1 79 ? 1.566 -4.100 19.248 1.00 44.19 77 GLU A CA 1
ATOM 605 C C . GLU A 1 79 ? 0.705 -4.146 20.513 1.00 50.93 77 GLU A C 1
ATOM 606 O O . GLU A 1 79 ? 1.210 -3.924 21.621 1.00 51.94 77 GLU A O 1
ATOM 612 N N . ILE A 1 80 ? -0.580 -4.463 20.348 1.00 47.41 78 ILE A N 1
ATOM 613 C CA . ILE A 1 80 ? -1.486 -4.610 21.478 1.00 42.99 78 ILE A CA 1
ATOM 614 C C . ILE A 1 80 ? -1.078 -5.790 22.364 1.00 41.67 78 ILE A C 1
ATOM 615 O O . ILE A 1 80 ? -1.113 -5.682 23.589 1.00 44.57 78 ILE A O 1
ATOM 620 N N . LEU A 1 81 ? -0.649 -6.893 21.755 1.00 44.04 79 LEU A N 1
ATOM 621 C CA . LEU A 1 81 ? -0.153 -8.049 22.520 1.00 43.76 79 LEU A CA 1
ATOM 622 C C . LEU A 1 81 ? 1.129 -7.684 23.268 1.00 46.51 79 LEU A C 1
ATOM 623 O O . LEU A 1 81 ? 1.318 -8.077 24.421 1.00 49.58 79 LEU A O 1
ATOM 628 N N . HIS A 1 82 ? 1.987 -6.918 22.600 1.00 49.44 80 HIS A N 1
ATOM 629 C CA . HIS A 1 82 ? 3.203 -6.380 23.193 1.00 48.86 80 HIS A CA 1
ATOM 630 C C . HIS A 1 82 ? 2.910 -5.550 24.438 1.00 50.71 80 HIS A C 1
ATOM 631 O O . HIS A 1 82 ? 3.434 -5.848 25.511 1.00 56.34 80 HIS A O 1
ATOM 638 N N . VAL A 1 83 ? 2.047 -4.546 24.299 1.00 51.90 81 VAL A N 1
ATOM 639 C CA . VAL A 1 83 ? 1.722 -3.620 25.392 1.00 50.12 81 VAL A CA 1
ATOM 640 C C . VAL A 1 83 ? 1.013 -4.316 26.562 1.00 52.24 81 VAL A C 1
ATOM 641 O O . VAL A 1 83 ? 1.324 -4.062 27.730 1.00 56.17 81 VAL A O 1
ATOM 645 N N . GLY A 1 84 ? 0.094 -5.220 26.242 1.00 51.62 82 GLY A N 1
ATOM 646 C CA . GLY A 1 84 ? -0.602 -6.004 27.254 1.00 49.80 82 GLY A CA 1
ATOM 647 C C . GLY A 1 84 ? 0.299 -6.884 28.100 1.00 50.10 82 GLY A C 1
ATOM 648 O O . GLY A 1 84 ? 0.098 -6.990 29.311 1.00 50.45 82 GLY A O 1
ATOM 649 N N . THR A 1 85 ? 1.285 -7.526 27.468 1.00 53.33 83 THR A N 1
ATOM 650 C CA . THR A 1 85 ? 2.244 -8.359 28.202 1.00 51.53 83 THR A CA 1
ATOM 651 C C . THR A 1 85 ? 3.155 -7.471 29.043 1.00 51.58 83 THR A C 1
ATOM 652 O O . THR A 1 85 ? 3.469 -7.817 30.172 1.00 53.68 83 THR A O 1
ATOM 656 N N . LEU A 1 86 ? 3.534 -6.311 28.505 1.00 53.97 84 LEU A N 1
ATOM 657 C CA . LEU A 1 86 ? 4.347 -5.336 29.247 1.00 56.36 84 LEU A CA 1
ATOM 658 C C . LEU A 1 86 ? 3.701 -4.889 30.543 1.00 57.39 84 LEU A C 1
ATOM 659 O O . LEU A 1 86 ? 4.368 -4.842 31.573 1.00 61.08 84 LEU A O 1
ATOM 664 N N . ILE A 1 87 ? 2.409 -4.566 30.476 1.00 58.18 85 ILE A N 1
ATOM 665 C CA . ILE A 1 87 ? 1.617 -4.148 31.632 1.00 55.73 85 ILE A CA 1
ATOM 666 C C . ILE A 1 87 ? 1.684 -5.212 32.733 1.00 56.88 85 ILE A C 1
ATOM 667 O O . ILE A 1 87 ? 1.921 -4.894 33.896 1.00 63.89 85 ILE A O 1
ATOM 672 N N . HIS A 1 88 ? 1.516 -6.470 32.346 1.00 56.51 86 HIS A N 1
ATOM 673 C CA . HIS A 1 88 ? 1.635 -7.592 33.267 1.00 57.86 86 HIS A CA 1
ATOM 674 C C . HIS A 1 88 ? 3.052 -7.850 33.774 1.00 60.06 86 HIS A C 1
ATOM 675 O O . HIS A 1 88 ? 3.233 -8.160 34.950 1.00 55.84 86 HIS A O 1
ATOM 682 N N . ASP A 1 89 ? 4.044 -7.723 32.891 1.00 62.85 87 ASP A N 1
ATOM 683 C CA . ASP A 1 89 ? 5.450 -7.904 33.264 1.00 67.04 87 ASP A CA 1
ATOM 684 C C . ASP A 1 89 ? 5.897 -6.860 34.271 1.00 68.27 87 ASP A C 1
ATOM 685 O O . ASP A 1 89 ? 6.699 -7.153 35.152 1.00 69.36 87 ASP A O 1
ATOM 690 N N . ASP A 1 90 ? 5.351 -5.653 34.143 1.00 69.40 88 ASP A N 1
ATOM 691 C CA . ASP A 1 90 ? 5.646 -4.557 35.054 1.00 72.67 88 ASP A CA 1
ATOM 692 C C . ASP A 1 90 ? 5.024 -4.765 36.436 1.00 74.91 88 ASP A C 1
ATOM 693 O O . ASP A 1 90 ? 5.526 -4.240 37.427 1.00 74.59 88 ASP A O 1
ATOM 698 N N . VAL A 1 91 ? 3.938 -5.530 36.498 1.00 75.75 89 VAL A N 1
ATOM 699 C CA . VAL A 1 91 ? 3.361 -5.932 37.781 1.00 76.44 89 VAL A CA 1
ATOM 700 C C . VAL A 1 91 ? 4.291 -6.942 38.474 1.00 77.43 89 VAL A C 1
ATOM 701 O O . VAL A 1 91 ? 4.712 -6.711 39.608 1.00 77.75 89 VAL A O 1
ATOM 705 N N . ILE A 1 92 ? 4.620 -8.030 37.772 1.00 77.84 90 ILE A N 1
ATOM 706 C CA . ILE A 1 92 ? 5.494 -9.092 38.287 1.00 83.03 90 ILE A CA 1
ATOM 707 C C . ILE A 1 92 ? 6.872 -8.589 38.738 1.00 86.17 90 ILE A C 1
ATOM 708 O O . ILE A 1 92 ? 7.321 -8.912 39.838 1.00 87.32 90 ILE A O 1
ATOM 713 N N . ASP A 1 93 ? 7.509 -7.765 37.906 1.00 91.19 91 ASP A N 1
ATOM 714 C CA . ASP A 1 93 ? 8.838 -7.226 38.198 1.00 93.15 91 ASP A CA 1
ATOM 715 C C . ASP A 1 93 ? 8.802 -6.057 39.178 1.00 94.62 91 ASP A C 1
ATOM 716 O O . ASP A 1 93 ? 9.858 -5.596 39.629 1.00 95.77 91 ASP A O 1
ATOM 721 N N . ASP A 1 94 ? 7.588 -5.603 39.505 1.00 95.69 92 ASP A N 1
ATOM 722 C CA . ASP A 1 94 ? 7.341 -4.403 40.315 1.00 97.34 92 ASP A CA 1
ATOM 723 C C . ASP A 1 94 ? 8.116 -3.210 39.752 1.00 94.50 92 ASP A C 1
ATOM 724 O O . ASP A 1 94 ? 8.988 -2.648 40.412 1.00 97.09 92 ASP A O 1
ATOM 729 N N . SER A 1 95 ? 7.805 -2.859 38.507 1.00 91.55 93 SER A N 1
ATOM 730 C CA . SER A 1 95 ? 8.508 -1.800 37.799 1.00 90.90 93 SER A CA 1
ATOM 731 C C . SER A 1 95 ? 7.748 -0.486 37.917 1.00 93.47 93 SER A C 1
ATOM 732 O O . SER A 1 95 ? 6.547 -0.446 37.661 1.00 92.38 93 SER A O 1
ATOM 735 N N . PRO A 1 96 ? 8.446 0.592 38.323 1.00 96.61 94 PRO A N 1
ATOM 736 C CA . PRO A 1 96 ? 7.810 1.901 38.511 1.00 97.75 94 PRO A CA 1
ATOM 737 C C . PRO A 1 96 ? 7.648 2.719 37.227 1.00 98.63 94 PRO A C 1
ATOM 738 O O . PRO A 1 96 ? 6.864 3.670 37.200 1.00 99.37 94 PRO A O 1
ATOM 742 N N . THR A 1 97 ? 8.377 2.345 36.179 1.00 99.54 95 THR A N 1
ATOM 743 C CA . THR A 1 97 ? 8.419 3.127 34.947 1.00 100.98 95 THR A CA 1
ATOM 744 C C . THR A 1 97 ? 8.477 2.243 33.692 1.00 100.57 95 THR A C 1
ATOM 745 O O . THR A 1 97 ? 9.022 1.136 33.718 1.00 98.83 95 THR A O 1
ATOM 749 N N . ARG A 1 98 ? 7.885 2.741 32.608 1.00 101.94 96 ARG A N 1
ATOM 750 C CA . ARG A 1 98 ? 7.898 2.075 31.305 1.00 101.29 96 ARG A CA 1
ATOM 751 C C . ARG A 1 98 ? 7.809 3.131 30.205 1.00 103.13 96 ARG A C 1
ATOM 752 O O . ARG A 1 98 ? 6.821 3.871 30.134 1.00 100.64 96 ARG A O 1
ATOM 760 N N . ARG A 1 99 ? 8.854 3.193 29.371 1.00 105.79 97 ARG A N 1
ATOM 761 C CA . ARG A 1 99 ? 8.995 4.173 28.270 1.00 108.26 97 ARG A CA 1
ATOM 762 C C . ARG A 1 99 ? 8.926 5.645 28.723 1.00 108.77 97 ARG A C 1
ATOM 763 O O . ARG A 1 99 ? 8.439 6.509 27.985 1.00 109.06 97 ARG A O 1
ATOM 771 N N . GLY A 1 100 ? 9.414 5.922 29.932 1.00 107.81 98 GLY A N 1
ATOM 772 C CA . GLY A 1 100 ? 9.381 7.273 30.493 1.00 106.07 98 GLY A CA 1
ATOM 773 C C . GLY A 1 100 ? 8.230 7.541 31.452 1.00 106.21 98 GLY A C 1
ATOM 774 O O . GLY A 1 100 ? 8.407 8.238 32.456 1.00 105.74 98 GLY A O 1
ATOM 775 N N . VAL A 1 101 ? 7.054 6.991 31.145 1.00 105.06 99 VAL A N 1
ATOM 776 C CA . VAL A 1 101 ? 5.846 7.197 31.958 1.00 104.13 99 VAL A CA 1
ATOM 777 C C . VAL A 1 101 ? 5.768 6.225 33.158 1.00 104.22 99 VAL A C 1
ATOM 778 O O . VAL A 1 101 ? 6.342 5.129 33.121 1.00 102.33 99 VAL A O 1
ATOM 782 N N . ARG A 1 102 ? 5.085 6.651 34.224 1.00 104.00 100 ARG A N 1
ATOM 783 C CA . ARG A 1 102 ? 4.885 5.829 35.426 1.00 101.99 100 ARG A CA 1
ATOM 784 C C . ARG A 1 102 ? 3.922 4.689 35.106 1.00 99.66 100 ARG A C 1
ATOM 785 O O . ARG A 1 102 ? 2.914 4.901 34.426 1.00 98.17 100 ARG A O 1
ATOM 793 N N . THR A 1 103 ? 4.229 3.488 35.594 1.00 95.45 101 THR A N 1
ATOM 794 C CA . THR A 1 103 ? 3.390 2.322 35.311 1.00 90.53 101 THR A CA 1
ATOM 795 C C . THR A 1 103 ? 2.046 2.395 36.019 1.00 90.40 101 THR A C 1
ATOM 796 O O . THR A 1 103 ? 1.864 3.136 36.986 1.00 91.66 101 THR A O 1
ATOM 800 N N . ILE A 1 104 ? 1.116 1.606 35.506 1.00 90.83 102 ILE A N 1
ATOM 801 C CA . ILE A 1 104 ? -0.288 1.656 35.879 1.00 90.50 102 ILE A CA 1
ATOM 802 C C . ILE A 1 104 ? -0.551 1.222 37.336 1.00 88.83 102 ILE A C 1
ATOM 803 O O . ILE A 1 104 ? -1.322 1.869 38.049 1.00 88.27 102 ILE A O 1
ATOM 808 N N . GLN A 1 105 ? 0.122 0.158 37.769 1.00 87.01 103 GLN A N 1
ATOM 809 C CA . GLN A 1 105 ? 0.012 -0.371 39.138 1.00 88.37 103 GLN A CA 1
ATOM 810 C C . GLN A 1 105 ? 0.455 0.596 40.243 1.00 87.66 103 GLN A C 1
ATOM 811 O O . GLN A 1 105 ? -0.055 0.533 41.359 1.00 85.28 103 GLN A O 1
ATOM 817 N N . MET A 1 106 ? 1.411 1.469 39.923 1.00 87.79 104 MET A N 1
ATOM 818 C CA . MET A 1 106 ? 1.901 2.497 40.849 1.00 88.67 104 MET A CA 1
ATOM 819 C C . MET A 1 106 ? 0.829 3.534 41.151 1.00 89.41 104 MET A C 1
ATOM 820 O O . MET A 1 106 ? 0.711 4.010 42.278 1.00 90.94 104 MET A O 1
ATOM 825 N N . THR A 1 107 ? 0.040 3.859 40.133 1.00 90.21 105 THR A N 1
ATOM 826 C CA . THR A 1 107 ? -0.927 4.945 40.204 1.00 90.10 105 THR A CA 1
ATOM 827 C C . THR A 1 107 ? -2.344 4.458 40.554 1.00 88.40 105 THR A C 1
ATOM 828 O O . THR A 1 107 ? -3.129 5.214 41.131 1.00 90.15 105 THR A O 1
ATOM 832 N N . TYR A 1 108 ? -2.663 3.203 40.216 1.00 84.99 106 TYR A N 1
ATOM 833 C CA . TYR A 1 108 ? -4.039 2.680 40.347 1.00 78.98 106 TYR A CA 1
ATOM 834 C C . TYR A 1 108 ? -4.168 1.316 41.024 1.00 74.36 106 TYR A C 1
ATOM 835 O O . TYR A 1 108 ? -5.281 0.795 41.179 1.00 67.67 106 TYR A O 1
ATOM 844 N N . GLY A 1 109 ? -3.044 0.736 41.430 1.00 70.71 107 GLY A N 1
ATOM 845 C CA . GLY A 1 109 ? -3.086 -0.542 42.127 1.00 69.96 107 GLY A CA 1
ATOM 846 C C . GLY A 1 109 ? -2.829 -1.717 41.210 1.00 72.30 107 GLY A C 1
ATOM 847 O O . GLY A 1 109 ? -3.024 -1.636 39.996 1.00 72.11 107 GLY A O 1
ATOM 848 N N . GLN A 1 110 ? -2.397 -2.818 41.808 1.00 70.49 108 GLN A N 1
ATOM 849 C CA . GLN A 1 110 ? -1.977 -3.992 41.069 1.00 74.13 108 GLN A CA 1
ATOM 850 C C . GLN A 1 110 ? -3.099 -4.680 40.304 1.00 74.49 108 GLN A C 1
ATOM 851 O O . GLN A 1 110 ? -2.871 -5.169 39.197 1.00 73.53 108 GLN A O 1
ATOM 857 N N . ARG A 1 111 ? -4.299 -4.712 40.886 1.00 73.65 109 ARG A N 1
ATOM 858 C CA . ARG A 1 111 ? -5.408 -5.459 40.295 1.00 71.96 109 ARG A CA 1
ATOM 859 C C . ARG A 1 111 ? -5.935 -4.768 39.051 1.00 68.91 109 ARG A C 1
ATOM 860 O O . ARG A 1 111 ? -6.210 -5.416 38.043 1.00 68.85 109 ARG A O 1
ATOM 868 N N . ASN A 1 112 ? -6.039 -3.448 39.132 1.00 68.00 110 ASN A N 1
ATOM 869 C CA . ASN A 1 112 ? -6.440 -2.624 38.007 1.00 67.84 110 ASN A CA 1
ATOM 870 C C . ASN A 1 112 ? -5.463 -2.713 36.831 1.00 68.61 110 ASN A C 1
ATOM 871 O O . ASN A 1 112 ? -5.881 -2.723 35.670 1.00 70.98 110 ASN A O 1
ATOM 876 N N . ALA A 1 113 ? -4.171 -2.800 37.144 1.00 63.54 111 ALA A N 1
ATOM 877 C CA . ALA A 1 113 ? -3.138 -3.045 36.147 1.00 58.63 111 ALA A CA 1
ATOM 878 C C . ALA A 1 113 ? -3.298 -4.422 35.504 1.00 58.42 111 ALA A C 1
ATOM 879 O O . ALA A 1 113 ? -3.092 -4.578 34.306 1.00 60.48 111 ALA A O 1
ATOM 881 N N . ILE A 1 114 ? -3.670 -5.417 36.297 1.00 56.38 112 ILE A N 1
ATOM 882 C CA . ILE A 1 114 ? -3.875 -6.753 35.757 1.00 63.07 112 ILE A CA 1
ATOM 883 C C . ILE A 1 114 ? -5.087 -6.751 34.834 1.00 60.83 112 ILE A C 1
ATOM 884 O O . ILE A 1 114 ? -5.003 -7.259 33.714 1.00 58.79 112 ILE A O 1
ATOM 889 N N . TYR A 1 115 ? -6.174 -6.128 35.295 1.00 60.22 113 TYR A N 1
ATOM 890 C CA . TYR A 1 115 ? -7.401 -5.985 34.513 1.00 60.62 113 TYR A CA 1
ATOM 891 C C . TYR A 1 115 ? -7.167 -5.240 33.202 1.00 57.38 113 TYR A C 1
ATOM 892 O O . TYR A 1 115 ? -7.690 -5.651 32.165 1.00 57.13 113 TYR A O 1
ATOM 901 N N . ALA A 1 116 ? -6.377 -4.164 33.256 1.00 51.44 114 ALA A N 1
ATOM 902 C CA . ALA A 1 116 ? -5.987 -3.420 32.057 1.00 51.58 114 ALA A CA 1
ATOM 903 C C . ALA A 1 116 ? -5.205 -4.296 31.073 1.00 52.72 114 ALA A C 1
ATOM 904 O O . ALA A 1 116 ? -5.436 -4.231 29.863 1.00 53.54 114 ALA A O 1
ATOM 906 N N . GLY A 1 117 ? -4.305 -5.125 31.598 1.00 47.83 115 GLY A N 1
ATOM 907 C CA . GLY A 1 117 ? -3.575 -6.085 30.776 1.00 48.85 115 GLY A CA 1
ATOM 908 C C . GLY A 1 117 ? -4.520 -7.088 30.141 1.00 50.19 115 GLY A C 1
ATOM 909 O O . GLY A 1 117 ? -4.417 -7.372 28.947 1.00 55.05 115 GLY A O 1
ATOM 910 N N . ASP A 1 118 ? -5.448 -7.606 30.942 1.00 48.80 116 ASP A N 1
ATOM 911 C CA . ASP A 1 118 ? -6.485 -8.540 30.480 1.00 53.66 116 ASP A CA 1
ATOM 912 C C . ASP A 1 118 ? -7.363 -7.938 29.377 1.00 52.72 116 ASP A C 1
ATOM 913 O O . ASP A 1 118 ? -7.680 -8.605 28.392 1.00 52.25 116 ASP A O 1
ATOM 918 N N . PHE A 1 119 ? -7.734 -6.674 29.571 1.00 48.58 117 PHE A N 1
ATOM 919 C CA . PHE A 1 119 ? -8.482 -5.894 28.609 1.00 49.65 117 PHE A CA 1
ATOM 920 C C . PHE A 1 119 ? -7.773 -5.827 27.260 1.00 51.13 117 PHE A C 1
ATOM 921 O O . PHE A 1 119 ? -8.405 -6.016 26.218 1.00 58.00 117 PHE A O 1
ATOM 929 N N . MET A 1 120 ? -6.470 -5.558 27.285 1.00 45.45 118 MET A N 1
ATOM 930 C CA . MET A 1 120 ? -5.671 -5.505 26.071 1.00 43.70 118 MET A CA 1
ATOM 931 C C . MET A 1 120 ? -5.685 -6.841 25.312 1.00 46.93 118 MET A C 1
ATOM 932 O O . MET A 1 120 ? -5.749 -6.850 24.086 1.00 51.20 118 MET A O 1
ATOM 937 N N . PHE A 1 121 ? -5.686 -7.958 26.034 1.00 44.76 119 PHE A N 1
ATOM 938 C CA . PHE A 1 121 ? -5.828 -9.271 25.399 1.00 49.77 119 PHE A CA 1
ATOM 939 C C . PHE A 1 121 ? -7.148 -9.423 24.637 1.00 49.10 119 PHE A C 1
ATOM 940 O O . PHE A 1 121 ? -7.189 -10.107 23.611 1.00 48.27 119 PHE A O 1
ATOM 948 N N . THR A 1 122 ? -8.210 -8.781 25.122 1.00 47.24 120 THR A N 1
ATOM 949 C CA . THR A 1 122 ? -9.497 -8.816 24.414 1.00 47.13 120 THR A CA 1
ATOM 950 C C . THR A 1 122 ? -9.456 -7.968 23.151 1.00 43.68 120 THR A C 1
ATOM 951 O O . THR A 1 122 ? -9.987 -8.368 22.124 1.00 51.20 120 THR A O 1
ATOM 955 N N . VAL A 1 123 ? -8.813 -6.807 23.232 1.00 42.41 121 VAL A N 1
ATOM 956 C CA . VAL A 1 123 ? -8.573 -5.975 22.055 1.00 43.22 121 VAL A CA 1
ATOM 957 C C . VAL A 1 123 ? -7.650 -6.696 21.055 1.00 46.90 121 VAL A C 1
ATOM 958 O O . VAL A 1 123 ? -7.862 -6.624 19.837 1.00 51.72 121 VAL A O 1
ATOM 962 N N . TYR A 1 124 ? -6.651 -7.408 21.580 1.00 44.10 122 TYR A N 1
ATOM 963 C CA . TYR A 1 124 ? -5.717 -8.181 20.764 1.00 41.37 122 TYR A CA 1
ATOM 964 C C . TYR A 1 124 ? -6.434 -9.205 19.900 1.00 41.54 122 TYR A C 1
ATOM 965 O O . TYR A 1 124 ? -6.259 -9.215 18.686 1.00 44.85 122 TYR A O 1
ATOM 974 N N . PHE A 1 125 ? -7.268 -10.032 20.525 1.00 40.42 123 PHE A N 1
ATOM 975 C CA . PHE A 1 125 ? -7.956 -11.096 19.810 1.00 41.89 123 PHE A CA 1
ATOM 976 C C . PHE A 1 125 ? -8.981 -10.570 18.817 1.00 39.52 123 PHE A C 1
ATOM 977 O O . PHE A 1 125 ? -9.232 -11.192 17.788 1.00 42.86 123 PHE A O 1
ATOM 985 N N . ASP A 1 126 ? -9.545 -9.409 19.128 1.00 42.44 124 ASP A N 1
ATOM 986 C CA . ASP A 1 126 ? -10.473 -8.719 18.255 1.00 40.09 124 ASP A CA 1
ATOM 987 C C . ASP A 1 126 ? -9.772 -8.282 16.967 1.00 41.33 124 ASP A C 1
ATOM 988 O O . ASP A 1 126 ? -10.311 -8.458 15.875 1.00 43.57 124 ASP A O 1
ATOM 993 N N . GLN A 1 127 ? -8.564 -7.735 17.095 1.00 40.64 125 GLN A N 1
ATOM 994 C CA . GLN A 1 127 ? -7.758 -7.362 15.925 1.00 40.99 125 GLN A CA 1
ATOM 995 C C . GLN A 1 127 ? -7.293 -8.575 15.110 1.00 39.50 125 GLN A C 1
ATOM 996 O O . GLN A 1 127 ? -7.241 -8.521 13.876 1.00 44.57 125 GLN A O 1
ATOM 1002 N N . VAL A 1 128 ? -6.974 -9.668 15.799 1.00 40.59 126 VAL A N 1
ATOM 1003 C CA . VAL A 1 128 ? -6.579 -10.916 15.140 1.00 38.03 126 VAL A CA 1
ATOM 1004 C C . VAL A 1 128 ? -7.697 -11.403 14.222 1.00 42.71 126 VAL A C 1
ATOM 1005 O O . VAL A 1 128 ? -7.455 -11.735 13.062 1.00 43.13 126 VAL A O 1
ATOM 1009 N N . LEU A 1 129 ? -8.923 -11.402 14.738 1.00 44.87 127 LEU A N 1
ATOM 1010 C CA . LEU A 1 129 ? -10.084 -11.805 13.961 1.00 43.64 127 LEU A CA 1
ATOM 1011 C C . LEU A 1 129 ? -10.346 -10.856 12.796 1.00 44.77 127 LEU A C 1
ATOM 1012 O O . LEU A 1 129 ? -10.711 -11.288 11.705 1.00 52.79 127 LEU A O 1
ATOM 1017 N N . LYS A 1 130 ? -10.101 -9.569 13.014 1.00 44.88 128 LYS A N 1
ATOM 1018 C CA . LYS A 1 130 ? -10.274 -8.563 11.974 1.00 42.09 128 LYS A CA 1
ATOM 1019 C C . LYS A 1 130 ? -9.228 -8.702 10.857 1.00 45.80 128 LYS A C 1
ATOM 1020 O O . LYS A 1 130 ? -9.479 -8.325 9.711 1.00 49.65 128 LYS A O 1
ATOM 1026 N N . SER A 1 131 ? -8.075 -9.279 11.180 1.00 46.25 129 SER A N 1
ATOM 1027 C CA . SER A 1 131 ? -7.001 -9.420 10.201 1.00 40.73 129 SER A CA 1
ATOM 1028 C C . SER A 1 131 ? -7.192 -10.595 9.251 1.00 42.90 129 SER A C 1
ATOM 1029 O O . SER A 1 131 ? -6.708 -10.559 8.122 1.00 52.26 129 SER A O 1
ATOM 1032 N N . THR A 1 132 ? -7.886 -11.638 9.693 1.00 42.73 130 THR A N 1
ATOM 1033 C CA . THR A 1 132 ? -7.922 -12.877 8.919 1.00 47.81 130 THR A CA 1
ATOM 1034 C C . THR A 1 132 ? -9.143 -13.755 9.185 1.00 52.97 130 THR A C 1
ATOM 1035 O O . THR A 1 132 ? -9.706 -13.761 10.287 1.00 52.11 130 THR A O 1
ATOM 1039 N N . THR A 1 133 ? -9.527 -14.498 8.150 1.00 57.56 131 THR A N 1
ATOM 1040 C CA . THR A 1 133 ? -10.545 -15.535 8.248 1.00 66.50 131 THR A CA 1
ATOM 1041 C C . THR A 1 133 ? -9.869 -16.904 8.390 1.00 65.81 131 THR A C 1
ATOM 1042 O O . THR A 1 133 ? -10.484 -17.863 8.870 1.00 69.49 131 THR A O 1
ATOM 1046 N N . ASP A 1 134 ? -8.600 -16.966 7.984 1.00 59.61 132 ASP A N 1
ATOM 1047 C CA . ASP A 1 134 ? -7.800 -18.193 7.979 1.00 58.15 132 ASP A CA 1
ATOM 1048 C C . ASP A 1 134 ? -7.493 -18.706 9.391 1.00 58.09 132 ASP A C 1
ATOM 1049 O O . ASP A 1 134 ? -6.783 -18.060 10.169 1.00 59.34 132 ASP A O 1
ATOM 1054 N N . ARG A 1 135 ? -8.011 -19.896 9.684 1.00 52.37 133 ARG A N 1
ATOM 1055 C CA . ARG A 1 135 ? -7.970 -20.465 11.022 1.00 52.34 133 ARG A CA 1
ATOM 1056 C C . ARG A 1 135 ? -6.571 -20.880 11.523 1.00 47.48 133 ARG A C 1
ATOM 1057 O O . ARG A 1 135 ? -6.281 -20.759 12.716 1.00 50.63 133 ARG A O 1
ATOM 1065 N N . SER A 1 136 ? -5.698 -21.328 10.624 1.00 46.01 134 SER A N 1
ATOM 1066 C CA . SER A 1 136 ? -4.303 -21.614 11.003 1.00 46.94 134 SER A CA 1
ATOM 1067 C C . SER A 1 136 ? -3.539 -20.353 11.404 1.00 46.41 134 SER A C 1
ATOM 1068 O O . SER A 1 136 ? -2.648 -20.414 12.248 1.00 55.30 134 SER A O 1
ATOM 1071 N N . LEU A 1 137 ? -3.898 -19.212 10.818 1.00 45.37 135 LEU A N 1
ATOM 1072 C CA . LEU A 1 137 ? -3.278 -17.940 11.196 1.00 45.09 135 LEU A CA 1
ATOM 1073 C C . LEU A 1 137 ? -3.697 -17.489 12.579 1.00 46.72 135 LEU A C 1
ATOM 1074 O O . LEU A 1 137 ? -2.888 -16.934 13.336 1.00 47.13 135 LEU A O 1
ATOM 1079 N N . ILE A 1 138 ? -4.963 -17.744 12.899 1.00 44.24 136 ILE A N 1
ATOM 1080 C CA . ILE A 1 138 ? -5.489 -17.500 14.225 1.00 41.56 136 ILE A CA 1
ATOM 1081 C C . ILE A 1 138 ? -4.810 -18.435 15.228 1.00 39.81 136 ILE A C 1
ATOM 1082 O O . ILE A 1 138 ? -4.339 -17.981 16.267 1.00 40.18 136 ILE A O 1
ATOM 1087 N N . GLN A 1 139 ? -4.723 -19.723 14.893 1.00 41.42 137 GLN A N 1
ATOM 1088 C CA . GLN A 1 139 ? -4.059 -20.715 15.753 1.00 39.54 137 GLN A CA 1
ATOM 1089 C C . GLN A 1 139 ? -2.615 -20.335 16.021 1.00 44.39 137 GLN A C 1
ATOM 1090 O O . GLN A 1 139 ? -2.149 -20.435 17.151 1.00 49.35 137 GLN A O 1
ATOM 1096 N N . ASN A 1 140 ? -1.929 -19.859 14.981 1.00 46.00 138 ASN A N 1
ATOM 1097 C CA . ASN A 1 140 ? -0.554 -19.389 15.093 1.00 45.72 138 ASN A CA 1
ATOM 1098 C C . ASN A 1 140 ? -0.384 -18.263 16.114 1.00 45.90 138 ASN A C 1
ATOM 1099 O O . ASN A 1 140 ? 0.635 -18.208 16.811 1.00 52.58 138 ASN A O 1
ATOM 1104 N N . HIS A 1 141 ? -1.369 -17.372 16.196 1.00 43.70 139 HIS A N 1
ATOM 1105 C CA . HIS A 1 141 ? -1.380 -16.312 17.213 1.00 44.97 139 HIS A CA 1
ATOM 1106 C C . HIS A 1 141 ? -1.528 -16.896 18.620 1.00 47.94 139 HIS A C 1
ATOM 1107 O O . HIS A 1 141 ? -0.870 -16.441 19.555 1.00 45.66 139 HIS A O 1
ATOM 1114 N N . ILE A 1 142 ? -2.407 -17.890 18.758 1.00 48.62 140 ILE A N 1
ATOM 1115 C CA . ILE A 1 142 ? -2.678 -18.516 20.050 1.00 51.88 140 ILE A CA 1
ATOM 1116 C C . ILE A 1 142 ? -1.430 -19.243 20.545 1.00 50.50 140 ILE A C 1
ATOM 1117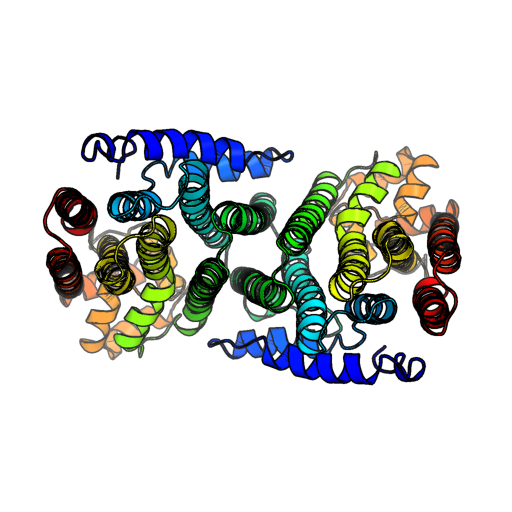 O O . ILE A 1 142 ? -0.995 -19.039 21.679 1.00 53.24 140 ILE A O 1
ATOM 1122 N N . ASP A 1 143 ? -0.855 -20.066 19.673 1.00 47.33 141 ASP A N 1
ATOM 1123 C CA . ASP A 1 143 ? 0.408 -20.748 19.937 1.00 47.86 141 ASP A CA 1
ATOM 1124 C C . ASP A 1 143 ? 1.533 -19.789 20.336 1.00 45.55 141 ASP A C 1
ATOM 1125 O O . ASP A 1 143 ? 2.297 -20.080 21.250 1.00 52.49 141 ASP A O 1
ATOM 1130 N N . ALA A 1 144 ? 1.610 -18.637 19.680 1.00 46.83 142 ALA A N 1
ATOM 1131 C CA . ALA A 1 144 ? 2.622 -17.642 20.031 1.00 47.68 142 ALA A CA 1
ATOM 1132 C C . ALA A 1 144 ? 2.396 -17.071 21.420 1.00 48.95 142 ALA A C 1
ATOM 1133 O O . ALA A 1 144 ? 3.355 -16.934 22.182 1.00 54.73 142 ALA A O 1
ATOM 1135 N N . MET A 1 145 ? 1.137 -16.761 21.743 1.00 49.20 143 MET A N 1
ATOM 1136 C CA . MET A 1 145 ? 0.747 -16.249 23.065 1.00 50.18 143 MET A CA 1
ATOM 1137 C C . MET A 1 145 ? 1.099 -17.270 24.148 1.00 51.50 143 MET A C 1
ATOM 1138 O O . MET A 1 145 ? 1.625 -16.910 25.203 1.00 52.30 143 MET A O 1
ATOM 1143 N N . HIS A 1 146 ? 0.834 -18.543 23.858 1.00 50.79 144 HIS A N 1
ATOM 1144 C CA . HIS A 1 146 ? 1.229 -19.659 24.716 1.00 53.36 144 HIS A CA 1
ATOM 1145 C C . HIS A 1 146 ? 2.754 -19.744 24.897 1.00 54.97 144 HIS A C 1
ATOM 1146 O O . HIS A 1 146 ? 3.229 -20.015 26.000 1.00 58.52 144 HIS A O 1
ATOM 1153 N N . ARG A 1 147 ? 3.512 -19.498 23.827 1.00 53.54 145 ARG A N 1
ATOM 1154 C CA . ARG A 1 147 ? 4.983 -19.549 23.891 1.00 50.41 145 ARG A CA 1
ATOM 1155 C C . ARG A 1 147 ? 5.595 -18.359 24.630 1.00 51.84 145 ARG A C 1
ATOM 1156 O O . ARG A 1 147 ? 6.645 -18.502 25.251 1.00 60.65 145 ARG A O 1
ATOM 1164 N N . ILE A 1 148 ? 4.948 -17.196 24.565 1.00 53.65 146 ILE A N 1
ATOM 1165 C CA . ILE A 1 148 ? 5.410 -16.009 25.300 1.00 53.32 146 ILE A CA 1
ATOM 1166 C C . ILE A 1 148 ? 5.246 -16.210 26.814 1.00 59.37 146 ILE A C 1
ATOM 1167 O O . ILE A 1 148 ? 6.120 -15.832 27.600 1.00 61.14 146 ILE A O 1
ATOM 1172 N N . LEU A 1 149 ? 4.130 -16.821 27.206 1.00 61.70 147 LEU A N 1
ATOM 1173 C CA . LEU A 1 149 ? 3.859 -17.145 28.600 1.00 64.14 147 LEU A CA 1
ATOM 1174 C C . LEU A 1 149 ? 4.784 -18.250 29.130 1.00 65.04 147 LEU A C 1
ATOM 1175 O O . LEU A 1 149 ? 5.255 -18.169 30.261 1.00 68.26 147 LEU A O 1
ATOM 1180 N N . GLN A 1 150 ? 5.041 -19.271 28.314 1.00 64.11 148 GLN A N 1
ATOM 1181 C CA . GLN A 1 150 ? 6.017 -20.315 28.652 1.00 66.67 148 GLN A CA 1
ATOM 1182 C C . GLN A 1 150 ? 7.421 -19.731 28.874 1.00 68.16 148 GLN A C 1
ATOM 1183 O O . GLN A 1 150 ? 8.179 -20.212 29.715 1.00 68.34 148 GLN A O 1
ATOM 1189 N N . GLY A 1 151 ? 7.750 -18.680 28.125 1.00 68.32 149 GLY A N 1
ATOM 1190 C CA . GLY A 1 151 ? 9.016 -17.978 28.282 1.00 70.64 149 GLY A CA 1
ATOM 1191 C C . GLY A 1 151 ? 9.027 -17.073 29.495 1.00 72.59 149 GLY A C 1
ATOM 1192 O O . GLY A 1 151 ? 10.080 -16.621 29.933 1.00 76.40 149 GLY A O 1
ATOM 1193 N N . GLU A 1 152 ? 7.847 -16.801 30.036 1.00 74.31 150 GLU A N 1
ATOM 1194 C CA . GLU A 1 152 ? 7.729 -15.987 31.231 1.00 75.17 150 GLU A CA 1
ATOM 1195 C C . GLU A 1 152 ? 7.911 -16.860 32.474 1.00 72.74 150 GLU A C 1
ATOM 1196 O O . GLU A 1 152 ? 8.525 -16.431 33.454 1.00 71.27 150 GLU A O 1
ATOM 1202 N N . LEU A 1 153 ? 7.394 -18.088 32.411 1.00 71.11 151 LEU A N 1
ATOM 1203 C CA . LEU A 1 153 ? 7.549 -19.074 33.486 1.00 74.12 151 LEU A CA 1
ATOM 1204 C C . LEU A 1 153 ? 8.967 -19.641 33.559 1.00 75.33 151 LEU A C 1
ATOM 1205 O O . LEU A 1 153 ? 9.480 -19.876 34.649 1.00 76.90 151 LEU A O 1
ATOM 1210 N N . HIS A 1 154 ? 9.581 -19.868 32.397 1.00 77.06 152 HIS A N 1
ATOM 1211 C CA . HIS A 1 154 ? 10.968 -20.329 32.295 1.00 77.35 152 HIS A CA 1
ATOM 1212 C C . HIS A 1 154 ? 11.922 -19.371 32.991 1.00 77.25 152 HIS A C 1
ATOM 1213 O O . HIS A 1 154 ? 12.865 -19.805 33.651 1.00 79.08 152 HIS A O 1
ATOM 1220 N N . GLN A 1 155 ? 11.665 -18.073 32.826 1.00 78.06 153 GLN A N 1
ATOM 1221 C CA . GLN A 1 155 ? 12.374 -17.004 33.529 1.00 79.19 153 GLN A CA 1
ATOM 1222 C C . GLN A 1 155 ? 12.179 -17.137 35.042 1.00 81.53 153 GLN A C 1
ATOM 1223 O O . GLN A 1 155 ? 13.142 -17.034 35.805 1.00 81.37 153 GLN A O 1
ATOM 1229 N N . MET A 1 156 ? 10.936 -17.391 35.454 1.00 81.22 154 MET A N 1
ATOM 1230 C CA . MET A 1 156 ? 10.566 -17.495 36.868 1.00 82.87 154 MET A CA 1
ATOM 1231 C C . MET A 1 156 ? 11.151 -18.732 37.570 1.00 81.64 154 MET A C 1
ATOM 1232 O O . MET A 1 156 ? 11.463 -18.682 38.758 1.00 82.31 154 MET A O 1
ATOM 1237 N N . ASP A 1 157 ? 11.303 -19.832 36.833 1.00 79.54 155 ASP A N 1
ATOM 1238 C CA . ASP A 1 157 ? 11.948 -21.043 37.350 1.00 79.85 155 ASP A CA 1
ATOM 1239 C C . ASP A 1 157 ? 13.471 -20.905 37.419 1.00 79.01 155 ASP A C 1
ATOM 1240 O O . ASP A 1 157 ? 14.139 -21.692 38.088 1.00 78.21 155 ASP A O 1
ATOM 1245 N N . LEU A 1 158 ? 14.006 -19.912 36.714 1.00 77.49 156 LEU A N 1
ATOM 1246 C CA . LEU A 1 158 ? 15.441 -19.650 36.664 1.00 77.50 156 LEU A CA 1
ATOM 1247 C C . LEU A 1 158 ? 15.897 -18.616 37.681 1.00 76.89 156 LEU A C 1
ATOM 1248 O O . LEU A 1 158 ? 17.059 -18.196 37.664 1.00 80.00 156 LEU A O 1
ATOM 1253 N N . ASN A 1 159 ? 14.990 -18.192 38.554 1.00 76.07 157 ASN A N 1
ATOM 1254 C CA . ASN A 1 159 ? 15.335 -17.184 39.553 1.00 76.85 157 ASN A CA 1
ATOM 1255 C C . ASN A 1 159 ? 16.251 -17.751 40.631 1.00 74.71 157 ASN A C 1
ATOM 1256 O O . ASN A 1 159 ? 15.989 -18.836 41.165 1.00 69.75 157 ASN A O 1
ATOM 1261 N N . TYR A 1 160 ? 17.343 -17.025 40.894 1.00 73.46 158 TYR A N 1
ATOM 1262 C CA . TYR A 1 160 ? 18.416 -17.421 41.837 1.00 74.48 158 TYR A CA 1
ATOM 1263 C C . TYR A 1 160 ? 19.220 -18.676 41.459 1.00 73.89 158 TYR A C 1
ATOM 1264 O O . TYR A 1 160 ? 19.999 -19.178 42.272 1.00 78.36 158 TYR A O 1
ATOM 1273 N N . ARG A 1 161 ? 19.042 -19.171 40.237 1.00 69.46 159 ARG A N 1
ATOM 1274 C CA . ARG A 1 161 ? 19.707 -20.391 39.792 1.00 69.66 159 ARG A CA 1
ATOM 1275 C C . ARG A 1 161 ? 21.081 -20.082 39.205 1.00 70.31 159 ARG A C 1
ATOM 1276 O O . ARG A 1 161 ? 21.187 -19.469 38.142 1.00 72.81 159 ARG A O 1
ATOM 1284 N N . GLU A 1 162 ? 22.133 -20.495 39.911 1.00 69.47 160 GLU A N 1
ATOM 1285 C CA . GLU A 1 162 ? 23.511 -20.215 39.478 1.00 69.47 160 GLU A CA 1
ATOM 1286 C C . GLU A 1 162 ? 24.025 -21.260 38.488 1.00 62.93 160 GLU A C 1
ATOM 1287 O O . GLU A 1 162 ? 25.035 -21.055 37.826 1.00 66.51 160 GLU A O 1
ATOM 1293 N N . ASP A 1 163 ? 23.306 -22.370 38.380 1.00 56.86 161 ASP A N 1
ATOM 1294 C CA . ASP A 1 163 ? 23.576 -23.375 37.365 1.00 59.45 161 ASP A CA 1
ATOM 1295 C C . ASP A 1 163 ? 22.848 -23.103 36.026 1.00 58.25 161 ASP A C 1
ATOM 1296 O O . ASP A 1 163 ? 22.589 -24.039 35.258 1.00 56.85 161 ASP A O 1
ATOM 1301 N N . ILE A 1 164 ? 22.542 -21.829 35.756 1.00 52.49 162 ILE A N 1
ATOM 1302 C CA . ILE A 1 164 ? 21.856 -21.409 34.531 1.00 57.57 162 ILE A CA 1
ATOM 1303 C C . ILE A 1 164 ? 22.701 -21.663 33.269 1.00 59.13 162 ILE A C 1
ATOM 1304 O O . ILE A 1 164 ? 23.766 -21.064 33.078 1.00 58.94 162 ILE A O 1
ATOM 1309 N N . THR A 1 165 ? 22.208 -22.572 32.429 1.00 56.52 163 THR A N 1
ATOM 1310 C CA . THR A 1 165 ? 22.870 -22.951 31.189 1.00 52.21 163 THR A CA 1
ATOM 1311 C C . THR A 1 165 ? 22.549 -21.967 30.057 1.00 57.29 163 THR A C 1
ATOM 1312 O O . THR A 1 165 ? 21.539 -21.253 30.113 1.00 55.09 163 THR A O 1
ATOM 1316 N N . LEU A 1 166 ? 23.415 -21.929 29.039 1.00 57.63 164 LEU A N 1
ATOM 1317 C CA . LEU A 1 166 ? 23.217 -21.063 27.876 1.00 52.73 164 LEU A CA 1
ATOM 1318 C C . LEU A 1 166 ? 21.962 -21.486 27.114 1.00 50.75 164 LEU A C 1
ATOM 1319 O O . LEU A 1 166 ? 21.173 -20.641 26.702 1.00 51.50 164 LEU A O 1
ATOM 1324 N N . ASP A 1 167 ? 21.785 -22.794 26.956 1.00 48.15 165 ASP A N 1
ATOM 1325 C CA . ASP A 1 167 ? 20.550 -23.366 26.446 1.00 51.95 165 ASP A CA 1
ATOM 1326 C C . ASP A 1 167 ? 19.313 -22.813 27.170 1.00 55.36 165 ASP A C 1
ATOM 1327 O O . ASP A 1 167 ? 18.396 -22.310 26.518 1.00 59.76 165 ASP A O 1
ATOM 1332 N N . ALA A 1 168 ? 19.313 -22.866 28.506 1.00 53.88 166 ALA A N 1
ATOM 1333 C CA . ALA A 1 168 ? 18.191 -22.365 29.316 1.00 52.91 166 ALA A CA 1
ATOM 1334 C C . ALA A 1 168 ? 17.891 -20.891 29.067 1.00 53.20 166 ALA A C 1
ATOM 1335 O O . ALA A 1 168 ? 16.731 -20.481 29.053 1.00 55.74 166 ALA A O 1
ATOM 1337 N N . TYR A 1 169 ? 18.941 -20.104 28.873 1.00 51.08 167 TYR A N 1
ATOM 1338 C CA . TYR A 1 169 ? 18.791 -18.683 28.625 1.00 52.28 167 TYR A CA 1
ATOM 1339 C C . TYR A 1 169 ? 18.179 -18.445 27.239 1.00 58.18 167 TYR A C 1
ATOM 1340 O O . TYR A 1 169 ? 17.330 -17.568 27.073 1.00 56.41 167 TYR A O 1
ATOM 1349 N N . LEU A 1 170 ? 18.615 -19.230 26.257 1.00 55.65 168 LEU A N 1
ATOM 1350 C CA . LEU A 1 170 ? 18.111 -19.088 24.898 1.00 55.61 168 LEU A CA 1
ATOM 1351 C C . LEU A 1 170 ? 16.636 -19.471 24.809 1.00 56.38 168 LEU A C 1
ATOM 1352 O O . LEU A 1 170 ? 15.850 -18.732 24.230 1.00 56.93 168 LEU A O 1
ATOM 1357 N N . ASN A 1 171 ? 16.275 -20.609 25.403 1.00 47.42 169 ASN A N 1
ATOM 1358 C CA . ASN A 1 171 ? 14.891 -21.049 25.473 1.00 53.10 169 ASN A CA 1
ATOM 1359 C C . ASN A 1 171 ? 13.962 -20.043 26.154 1.00 54.64 169 ASN A C 1
ATOM 1360 O O . ASN A 1 171 ? 12.819 -19.869 25.732 1.00 63.80 169 ASN A O 1
ATOM 1365 N N . GLU A 1 172 ? 14.475 -19.376 27.180 1.00 54.53 170 GLU A N 1
ATOM 1366 C CA . GLU A 1 172 ? 13.742 -18.352 27.906 1.00 59.14 170 GLU A CA 1
ATOM 1367 C C . GLU A 1 172 ? 13.475 -17.133 27.028 1.00 58.13 170 GLU A C 1
ATOM 1368 O O . GLU A 1 172 ? 12.320 -16.761 26.828 1.00 62.30 170 GLU A O 1
ATOM 1374 N N . ILE A 1 173 ? 14.540 -16.525 26.509 1.00 56.50 171 ILE A N 1
ATOM 1375 C CA . ILE A 1 173 ? 14.437 -15.269 25.749 1.00 57.10 171 ILE A CA 1
ATOM 1376 C C . ILE A 1 173 ? 13.780 -15.421 24.368 1.00 56.57 171 ILE A C 1
ATOM 1377 O O . ILE A 1 173 ? 13.249 -14.449 23.832 1.00 62.61 171 ILE A O 1
ATOM 1382 N N . ALA A 1 174 ? 13.814 -16.634 23.815 1.00 51.91 172 ALA A N 1
ATOM 1383 C CA . ALA A 1 174 ? 13.115 -16.955 22.572 1.00 53.48 172 ALA A CA 1
ATOM 1384 C C . ALA A 1 174 ? 11.596 -16.874 22.740 1.00 55.28 172 ALA A C 1
ATOM 1385 O O . ALA A 1 174 ? 10.882 -16.500 21.805 1.00 54.66 172 ALA A O 1
ATOM 1387 N N . GLY A 1 175 ? 11.118 -17.242 23.928 1.00 54.65 173 GLY A N 1
ATOM 1388 C CA . GLY A 1 175 ? 9.711 -17.086 24.287 1.00 51.58 173 GLY A CA 1
ATOM 1389 C C . GLY A 1 175 ? 9.415 -15.671 24.755 1.00 53.78 173 GLY A C 1
ATOM 1390 O O . GLY A 1 175 ? 8.472 -15.040 24.292 1.00 60.33 173 GLY A O 1
ATOM 1391 N N . LYS A 1 176 ? 10.236 -15.165 25.665 1.00 53.47 174 LYS A N 1
ATOM 1392 C CA . LYS A 1 176 ? 9.981 -13.888 26.317 1.00 56.54 174 LYS A CA 1
ATOM 1393 C C . LYS A 1 176 ? 10.078 -12.690 25.374 1.00 55.33 174 LYS A C 1
ATOM 1394 O O . LYS A 1 176 ? 9.243 -11.798 25.435 1.00 60.03 174 LYS A O 1
ATOM 1400 N N . THR A 1 177 ? 11.089 -12.676 24.508 1.00 53.43 175 THR A N 1
ATOM 1401 C CA . THR A 1 177 ? 11.365 -11.512 23.670 1.00 48.95 175 THR A CA 1
ATOM 1402 C C . THR A 1 177 ? 11.294 -11.813 22.166 1.00 50.08 175 THR A C 1
ATOM 1403 O O . THR A 1 177 ? 10.829 -10.981 21.384 1.00 50.21 175 THR A O 1
ATOM 1407 N N . ALA A 1 178 ? 11.725 -13.003 21.763 1.00 48.09 176 ALA A N 1
ATOM 1408 C CA . ALA A 1 178 ? 11.910 -13.271 20.342 1.00 48.86 176 ALA A CA 1
ATOM 1409 C C . ALA A 1 178 ? 10.614 -13.657 19.631 1.00 47.65 176 ALA A C 1
ATOM 1410 O O . ALA A 1 178 ? 10.477 -13.444 18.428 1.00 48.87 176 ALA A O 1
ATOM 1412 N N . GLU A 1 179 ? 9.667 -14.207 20.382 1.00 46.43 177 GLU A N 1
ATOM 1413 C CA . GLU A 1 179 ? 8.455 -14.779 19.800 1.00 47.47 177 GLU A CA 1
ATOM 1414 C C . GLU A 1 179 ? 7.582 -13.741 19.094 1.00 46.51 177 GLU A C 1
ATOM 1415 O O . GLU A 1 179 ? 7.005 -14.023 18.048 1.00 47.75 177 GLU A O 1
ATOM 1421 N N . LEU A 1 180 ? 7.524 -12.539 19.651 1.00 48.35 178 LEU A N 1
ATOM 1422 C CA . LEU A 1 180 ? 6.807 -11.439 19.032 1.00 52.26 178 LEU A CA 1
ATOM 1423 C C . LEU A 1 180 ? 7.405 -10.961 17.712 1.00 54.78 178 LEU A C 1
ATOM 1424 O O . LEU A 1 180 ? 6.670 -10.520 16.829 1.00 58.98 178 LEU A O 1
ATOM 1429 N N . PHE A 1 181 ? 8.728 -11.040 17.587 1.00 53.56 179 PHE A N 1
ATOM 1430 C CA . PHE A 1 181 ? 9.406 -10.746 16.326 1.00 48.61 179 PHE A CA 1
ATOM 1431 C C . PHE A 1 181 ? 9.117 -11.812 15.293 1.00 45.51 179 PHE A C 1
ATOM 1432 O O . PHE A 1 181 ? 8.824 -11.492 14.147 1.00 52.22 179 PHE A O 1
ATOM 1440 N N . ALA A 1 182 ? 9.193 -13.071 15.703 1.00 38.50 180 ALA A N 1
ATOM 1441 C CA . ALA A 1 182 ? 8.835 -14.188 14.830 1.00 41.81 180 ALA A CA 1
ATOM 1442 C C . ALA A 1 182 ? 7.371 -14.146 14.365 1.00 42.78 180 ALA A C 1
ATOM 1443 O O . ALA A 1 182 ? 7.100 -14.386 13.195 1.00 50.52 180 ALA A O 1
ATOM 1445 N N . LEU A 1 183 ? 6.449 -13.843 15.282 1.00 43.67 181 LEU A N 1
ATOM 1446 C CA . LEU A 1 183 ? 5.027 -13.708 14.966 1.00 43.06 181 LEU A CA 1
ATOM 1447 C C . LEU A 1 183 ? 4.786 -12.564 13.980 1.00 46.55 181 LEU A C 1
ATOM 1448 O O . LEU A 1 183 ? 4.038 -12.742 13.018 1.00 46.29 181 LEU A O 1
ATOM 1453 N N . SER A 1 184 ? 5.445 -11.421 14.210 1.00 42.75 182 SER A N 1
ATOM 1454 C CA . SER A 1 184 ? 5.392 -10.262 13.306 1.00 45.62 182 SER A CA 1
ATOM 1455 C C . SER A 1 184 ? 5.746 -10.603 11.862 1.00 49.32 182 SER A C 1
ATOM 1456 O O . SER A 1 184 ? 4.963 -10.357 10.939 1.00 52.66 182 SER A O 1
ATOM 1459 N N . CYS A 1 185 ? 6.934 -11.170 11.690 1.00 44.77 183 CYS A N 1
ATOM 1460 C CA . CYS A 1 185 ? 7.442 -11.541 10.387 1.00 45.06 183 CYS A CA 1
ATOM 1461 C C . CYS A 1 185 ? 6.551 -12.578 9.713 1.00 41.69 183 CYS A C 1
ATOM 1462 O O . CYS A 1 185 ? 6.278 -12.475 8.528 1.00 41.17 183 CYS A O 1
ATOM 1465 N N . TYR A 1 186 ? 6.109 -13.574 10.476 1.00 42.70 184 TYR A N 1
ATOM 1466 C CA . TYR A 1 186 ? 5.308 -14.664 9.928 1.00 40.63 184 TYR A CA 1
ATOM 1467 C C . TYR A 1 186 ? 3.905 -14.212 9.496 1.00 41.93 184 TYR A C 1
ATOM 1468 O O . TYR A 1 186 ? 3.445 -14.583 8.426 1.00 42.22 184 TYR A O 1
ATOM 1477 N N . GLN A 1 187 ? 3.226 -13.440 10.342 1.00 41.85 185 GLN A N 1
ATOM 1478 C CA . GLN A 1 187 ? 1.865 -12.995 10.043 1.00 45.08 185 GLN A CA 1
ATOM 1479 C C . GLN A 1 187 ? 1.857 -12.046 8.849 1.00 43.59 185 GLN A C 1
ATOM 1480 O O . GLN A 1 187 ? 1.038 -12.197 7.950 1.00 46.65 185 GLN A O 1
ATOM 1486 N N . GLY A 1 188 ? 2.797 -11.102 8.834 1.00 44.83 186 GLY A N 1
ATOM 1487 C CA . GLY A 1 188 ? 2.937 -10.137 7.740 1.00 43.88 186 GLY A CA 1
ATOM 1488 C C . GLY A 1 188 ? 3.109 -10.788 6.389 1.00 46.01 186 GLY A C 1
ATOM 1489 O O . GLY A 1 188 ? 2.459 -10.393 5.420 1.00 47.71 186 GLY A O 1
ATOM 1490 N N . ALA A 1 189 ? 3.955 -11.814 6.330 1.00 42.56 187 ALA A N 1
ATOM 1491 C CA . ALA A 1 189 ? 4.221 -12.486 5.071 1.00 42.02 187 ALA A CA 1
ATOM 1492 C C . ALA A 1 189 ? 3.087 -13.427 4.690 1.00 42.58 187 ALA A C 1
ATOM 1493 O O . ALA A 1 189 ? 2.739 -13.540 3.518 1.00 47.67 187 ALA A O 1
ATOM 1495 N N . GLN A 1 190 ? 2.504 -14.090 5.681 1.00 44.42 188 GLN A N 1
ATOM 1496 C CA . GLN A 1 190 ? 1.428 -15.038 5.426 1.00 45.82 188 GLN A CA 1
ATOM 1497 C C . GLN A 1 190 ? 0.090 -14.353 5.068 1.00 46.49 188 GLN A C 1
ATOM 1498 O O . GLN A 1 190 ? -0.636 -14.850 4.210 1.00 45.55 188 GLN A O 1
ATOM 1504 N N . LEU A 1 191 ? -0.232 -13.228 5.710 1.00 43.00 189 LEU A N 1
ATOM 1505 C CA . LEU A 1 191 ? -1.448 -12.473 5.356 1.00 45.70 189 LEU A CA 1
ATOM 1506 C C . LEU A 1 191 ? -1.370 -11.963 3.928 1.00 43.98 189 LEU A C 1
ATOM 1507 O O . LEU A 1 191 ? -2.331 -12.067 3.164 1.00 42.54 189 LEU A O 1
ATOM 1512 N N . ALA A 1 192 ? -0.200 -11.450 3.570 1.00 41.01 190 ALA A N 1
ATOM 1513 C CA . ALA A 1 192 ? 0.035 -10.895 2.250 1.00 40.77 190 ALA A CA 1
ATOM 1514 C C . ALA A 1 192 ? 0.216 -11.964 1.175 1.00 39.15 190 ALA A C 1
ATOM 1515 O O . ALA A 1 192 ? 0.308 -11.645 -0.009 1.00 42.41 190 ALA A O 1
ATOM 1517 N N . GLY A 1 193 ? 0.249 -13.230 1.581 1.00 42.82 191 GLY A N 1
ATOM 1518 C CA . GLY A 1 193 ? 0.417 -14.337 0.637 1.00 37.06 191 GLY A CA 1
ATOM 1519 C C . GLY A 1 193 ? 1.775 -14.332 -0.047 1.00 39.42 191 GLY A C 1
ATOM 1520 O O . GLY A 1 193 ? 1.857 -14.580 -1.244 1.00 42.01 191 GLY A O 1
ATOM 1521 N N . ALA A 1 194 ? 2.842 -14.053 0.707 1.00 42.44 192 ALA A N 1
ATOM 1522 C CA . ALA A 1 194 ? 4.219 -14.127 0.183 1.00 46.10 192 ALA A CA 1
ATOM 1523 C C . ALA A 1 194 ? 4.535 -15.537 -0.342 1.00 46.63 192 ALA A C 1
ATOM 1524 O O . ALA A 1 194 ? 3.810 -16.492 -0.027 1.00 46.41 192 ALA A O 1
ATOM 1526 N N . PRO A 1 195 ? 5.580 -15.678 -1.182 1.00 47.41 193 PRO A N 1
ATOM 1527 C CA . PRO A 1 195 ? 5.854 -17.056 -1.639 1.00 42.67 193 PRO A CA 1
ATOM 1528 C C . PRO A 1 195 ? 6.408 -17.928 -0.512 1.00 46.49 193 PRO A C 1
ATOM 1529 O O . PRO A 1 195 ? 6.906 -17.387 0.486 1.00 46.61 193 PRO A O 1
ATOM 1533 N N . GLN A 1 196 ? 6.296 -19.255 -0.652 1.00 50.95 194 GLN A N 1
ATOM 1534 C CA . GLN A 1 196 ? 6.737 -20.193 0.398 1.00 55.44 194 GLN A CA 1
ATOM 1535 C C . GLN A 1 196 ? 8.172 -20.003 0.886 1.00 54.74 194 GLN A C 1
ATOM 1536 O O . GLN A 1 196 ? 8.441 -20.168 2.069 1.00 54.08 194 GLN A O 1
ATOM 1542 N N . SER A 1 197 ? 9.072 -19.622 -0.016 1.00 54.37 195 SER A N 1
ATOM 1543 C CA . SER A 1 197 ? 10.470 -19.390 0.344 1.00 57.20 195 SER A CA 1
ATOM 1544 C C . SER A 1 197 ? 10.663 -18.186 1.280 1.00 56.37 195 SER A C 1
ATOM 1545 O O . SER A 1 197 ? 11.659 -18.112 1.996 1.00 56.07 195 SER A O 1
ATOM 1548 N N . VAL A 1 198 ? 9.722 -17.244 1.265 1.00 54.79 196 VAL A N 1
ATOM 1549 C CA . VAL A 1 198 ? 9.746 -16.131 2.217 1.00 51.23 196 VAL A CA 1
ATOM 1550 C C . VAL A 1 198 ? 9.194 -16.627 3.549 1.00 48.53 196 VAL A C 1
ATOM 1551 O O . VAL A 1 198 ? 9.794 -16.418 4.600 1.00 48.14 196 VAL A O 1
ATOM 1555 N N . ILE A 1 199 ? 8.058 -17.313 3.473 1.00 47.92 197 ILE A N 1
ATOM 1556 C CA . ILE A 1 199 ? 7.337 -17.812 4.640 1.00 48.30 197 ILE A CA 1
ATOM 1557 C C . ILE A 1 199 ? 8.166 -18.800 5.467 1.00 51.16 197 ILE A C 1
ATOM 1558 O O . ILE A 1 199 ? 8.163 -18.736 6.700 1.00 52.72 197 ILE A O 1
ATOM 1563 N N . ASP A 1 200 ? 8.918 -19.661 4.783 1.00 53.65 198 ASP A N 1
ATOM 1564 C CA . ASP A 1 200 ? 9.748 -20.682 5.433 1.00 56.84 198 ASP A CA 1
ATOM 1565 C C . ASP A 1 200 ? 10.937 -20.112 6.181 1.00 52.62 198 ASP A C 1
ATOM 1566 O O . ASP A 1 200 ? 11.591 -20.831 6.919 1.00 59.37 198 ASP A O 1
ATOM 1571 N N . ARG A 1 201 ? 11.195 -18.819 6.012 1.00 54.87 199 ARG A N 1
ATOM 1572 C CA . ARG A 1 201 ? 12.338 -18.165 6.642 1.00 54.00 199 ARG A CA 1
ATOM 1573 C C . ARG A 1 201 ? 11.970 -17.109 7.674 1.00 54.91 199 ARG A C 1
ATOM 1574 O O . ARG A 1 201 ? 12.845 -16.626 8.398 1.00 55.56 199 ARG A O 1
ATOM 1582 N N . THR A 1 202 ? 10.689 -16.753 7.755 1.00 54.25 200 THR A N 1
ATOM 1583 C CA . THR A 1 202 ? 10.254 -15.635 8.611 1.00 50.34 200 THR A CA 1
ATOM 1584 C C . THR A 1 202 ? 10.485 -15.891 10.093 1.00 48.44 200 THR A C 1
ATOM 1585 O O . THR A 1 202 ? 10.940 -15.006 10.829 1.00 47.42 200 THR A O 1
ATOM 1589 N N . ARG A 1 203 ? 10.165 -17.105 10.524 1.00 45.08 201 ARG A N 1
ATOM 1590 C CA . ARG A 1 203 ? 10.254 -17.442 11.933 1.00 50.89 201 ARG A CA 1
ATOM 1591 C C . ARG A 1 203 ? 11.715 -17.458 12.386 1.00 48.13 201 ARG A C 1
ATOM 1592 O O . ARG A 1 203 ? 12.052 -16.840 13.390 1.00 49.47 201 ARG A O 1
ATOM 1600 N N . ASP A 1 204 ? 12.577 -18.112 11.611 1.00 48.06 202 ASP A N 1
ATOM 1601 C CA . ASP A 1 204 ? 14.015 -18.146 11.903 1.00 48.93 202 ASP A CA 1
ATOM 1602 C C . ASP A 1 204 ? 14.654 -16.760 11.859 1.00 45.84 202 ASP A C 1
ATOM 1603 O O . ASP A 1 204 ? 15.510 -16.452 12.682 1.00 48.60 202 ASP A O 1
ATOM 1608 N N . ILE A 1 205 ? 14.223 -15.917 10.923 1.00 46.98 203 ILE A N 1
ATOM 1609 C CA . ILE A 1 205 ? 14.666 -14.521 10.905 1.00 44.49 203 ILE A CA 1
ATOM 1610 C C . ILE A 1 205 ? 14.215 -13.816 12.176 1.00 47.04 203 ILE A C 1
ATOM 1611 O O . ILE A 1 205 ? 15.024 -13.171 12.858 1.00 53.71 203 ILE A O 1
ATOM 1616 N N . GLY A 1 206 ? 12.938 -13.977 12.515 1.00 46.82 204 GLY A N 1
ATOM 1617 C CA . GLY A 1 206 ? 12.366 -13.308 13.682 1.00 40.35 204 GLY A CA 1
ATOM 1618 C C . GLY A 1 206 ? 12.995 -13.739 14.990 1.00 40.49 204 GLY A C 1
ATOM 1619 O O . GLY A 1 206 ? 13.302 -12.902 15.847 1.00 43.69 204 GLY A O 1
ATOM 1620 N N . ILE A 1 207 ? 13.190 -15.048 15.138 1.00 44.43 205 ILE A N 1
ATOM 1621 C CA . ILE A 1 207 ? 13.820 -15.615 16.328 1.00 44.25 205 ILE A CA 1
ATOM 1622 C C . ILE A 1 207 ? 15.235 -15.057 16.506 1.00 47.55 205 ILE A C 1
ATOM 1623 O O . ILE A 1 207 ? 15.582 -14.595 17.596 1.00 51.11 205 ILE A O 1
ATOM 1628 N N . ALA A 1 208 ? 16.014 -15.039 15.425 1.00 46.53 206 ALA A N 1
ATOM 1629 C CA . ALA A 1 208 ? 17.394 -14.548 15.477 1.00 49.87 206 ALA A CA 1
ATOM 1630 C C . ALA A 1 208 ? 17.493 -13.085 15.861 1.00 49.79 206 ALA A C 1
ATOM 1631 O O . ALA A 1 208 ? 18.297 -12.734 16.723 1.00 54.13 206 ALA A O 1
ATOM 1633 N N . ILE A 1 209 ? 16.667 -12.241 15.239 1.00 52.19 207 ILE A N 1
ATOM 1634 C CA . ILE A 1 209 ? 16.659 -10.803 15.531 1.00 51.86 207 ILE A CA 1
ATOM 1635 C C . ILE A 1 209 ? 16.263 -10.554 16.971 1.00 52.46 207 ILE A C 1
ATOM 1636 O O . ILE A 1 209 ? 16.906 -9.764 17.663 1.00 54.08 207 ILE A O 1
ATOM 1641 N N . GLY A 1 210 ? 15.209 -11.241 17.412 1.00 54.36 208 GLY A N 1
ATOM 1642 C CA . GLY A 1 210 ? 14.702 -11.117 18.778 1.00 53.03 208 GLY A CA 1
ATOM 1643 C C . GLY A 1 210 ? 15.701 -11.561 19.830 1.00 52.39 208 GLY A C 1
ATOM 1644 O O . GLY A 1 210 ? 15.881 -10.876 20.838 1.00 52.18 208 GLY A O 1
ATOM 1645 N N . CYS A 1 211 ? 16.350 -12.704 19.591 1.00 51.08 209 CYS A N 1
ATOM 1646 C CA . CYS A 1 211 ? 17.410 -13.197 20.480 1.00 54.08 209 CYS A CA 1
ATOM 1647 C C . CYS A 1 211 ? 18.560 -12.182 20.606 1.00 55.10 209 CYS A C 1
ATOM 1648 O O . CYS A 1 211 ? 18.950 -11.821 21.715 1.00 59.90 209 CYS A O 1
ATOM 1651 N N . ALA A 1 212 ? 19.046 -11.694 19.469 1.00 52.43 210 ALA A N 1
ATOM 1652 C CA . ALA A 1 212 ? 20.025 -10.614 19.426 1.00 54.63 210 ALA A CA 1
ATOM 1653 C C . ALA A 1 212 ? 19.556 -9.346 20.143 1.00 57.82 210 ALA A C 1
ATOM 1654 O O . ALA A 1 212 ? 20.310 -8.755 20.909 1.00 65.54 210 ALA A O 1
ATOM 1656 N N . TYR A 1 213 ? 18.313 -8.944 19.905 1.00 61.24 211 TYR A N 1
ATOM 1657 C CA . TYR A 1 213 ? 17.740 -7.745 20.527 1.00 61.39 211 TYR A CA 1
ATOM 1658 C C . TYR A 1 213 ? 17.737 -7.819 22.061 1.00 61.05 211 TYR A C 1
ATOM 1659 O O . TYR A 1 213 ? 18.061 -6.833 22.735 1.00 58.57 211 TYR A O 1
ATOM 1668 N N . GLN A 1 214 ? 17.390 -8.985 22.604 1.00 59.34 212 GLN A N 1
ATOM 1669 C CA . GLN A 1 214 ? 17.422 -9.185 24.053 1.00 59.85 212 GLN A CA 1
ATOM 1670 C C . GLN A 1 214 ? 18.857 -9.143 24.588 1.00 62.51 212 GLN A C 1
ATOM 1671 O O . GLN A 1 214 ? 19.114 -8.534 25.635 1.00 59.88 212 GLN A O 1
ATOM 1677 N N . MET A 1 215 ? 19.777 -9.776 23.854 1.00 61.47 213 MET A N 1
ATOM 1678 C CA . MET A 1 215 ? 21.191 -9.835 24.238 1.00 61.64 213 MET A CA 1
ATOM 1679 C C . MET A 1 215 ? 21.775 -8.443 24.424 1.00 65.30 213 MET A C 1
ATOM 1680 O O . MET A 1 215 ? 22.461 -8.191 25.415 1.00 67.86 213 MET A O 1
ATOM 1685 N N . LEU A 1 216 ? 21.458 -7.538 23.497 1.00 66.77 214 LEU A N 1
ATOM 1686 C CA . LEU A 1 216 ? 21.895 -6.143 23.571 1.00 70.74 214 LEU A CA 1
ATOM 1687 C C . LEU A 1 216 ? 21.349 -5.368 24.773 1.00 74.85 214 LEU A C 1
ATOM 1688 O O . LE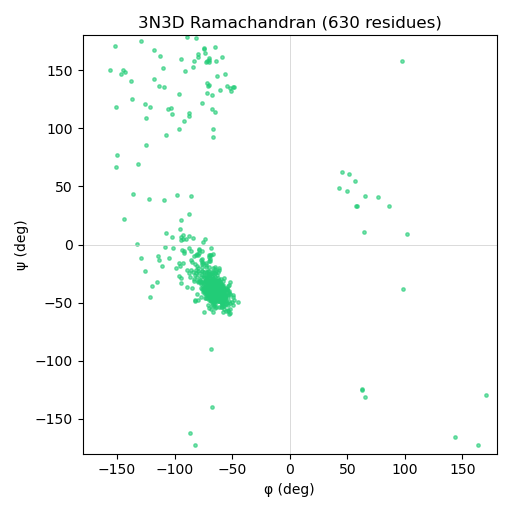U A 1 216 ? 21.969 -4.395 25.212 1.00 76.83 214 LEU A O 1
ATOM 1693 N N . ASP A 1 217 ? 20.196 -5.785 25.294 1.00 77.07 215 ASP A N 1
ATOM 1694 C CA . ASP A 1 217 ? 19.646 -5.178 26.511 1.00 81.15 215 ASP A CA 1
ATOM 1695 C C . ASP A 1 217 ? 20.408 -5.633 27.750 1.00 78.70 215 ASP A C 1
ATOM 1696 O O . ASP A 1 217 ? 20.666 -4.836 28.653 1.00 78.18 215 ASP A O 1
ATOM 1701 N N . ASP A 1 218 ? 20.761 -6.917 27.767 1.00 76.72 216 ASP A N 1
ATOM 1702 C CA . ASP A 1 218 ? 21.576 -7.524 28.818 1.00 75.69 216 ASP A CA 1
ATOM 1703 C C . ASP A 1 218 ? 22.998 -6.966 28.859 1.00 76.37 216 ASP A C 1
ATOM 1704 O O . ASP A 1 218 ? 23.580 -6.828 29.934 1.00 76.92 216 ASP A O 1
ATOM 1709 N N . ILE A 1 219 ? 23.545 -6.663 27.682 1.00 75.39 217 ILE A N 1
ATOM 1710 C CA . ILE A 1 219 ? 24.869 -6.064 27.549 1.00 75.11 217 ILE A CA 1
ATOM 1711 C C . ILE A 1 219 ? 24.905 -4.704 28.230 1.00 79.23 217 ILE A C 1
ATOM 1712 O O . ILE A 1 219 ? 25.794 -4.443 29.044 1.00 80.28 217 ILE A O 1
ATOM 1717 N N . LEU A 1 220 ? 23.905 -3.871 27.935 1.00 83.69 218 LEU A N 1
ATOM 1718 C CA . LEU A 1 220 ? 23.835 -2.501 28.458 1.00 87.71 218 LEU A CA 1
ATOM 1719 C C . LEU A 1 220 ? 23.678 -2.418 29.981 1.00 89.73 218 LEU A C 1
ATOM 1720 O O . LEU A 1 220 ? 23.972 -1.376 30.574 1.00 91.24 218 LEU A O 1
ATOM 1725 N N . ASP A 1 221 ? 23.222 -3.513 30.598 1.00 90.63 219 ASP A N 1
ATOM 1726 C CA . ASP A 1 221 ? 23.173 -3.639 32.057 1.00 91.81 219 ASP A CA 1
ATOM 1727 C C . ASP A 1 221 ? 24.571 -3.538 32.652 1.00 93.75 219 ASP A C 1
ATOM 1728 O O . ASP A 1 221 ? 24.812 -2.764 33.579 1.00 96.19 219 ASP A O 1
ATOM 1733 N N . TYR A 1 222 ? 25.453 -4.374 32.151 1.00 96.28 220 TYR A N 1
ATOM 1734 C CA . TYR A 1 222 ? 26.781 -4.512 32.691 1.00 95.73 220 TYR A CA 1
ATOM 1735 C C . TYR A 1 222 ? 27.796 -3.671 31.986 1.00 99.91 220 TYR A C 1
ATOM 1736 O O . TYR A 1 222 ? 28.962 -3.737 32.271 1.00 100.89 220 TYR A O 1
ATOM 1745 N N . ALA A 1 223 ? 27.351 -2.881 31.042 1.00 105.75 221 ALA A N 1
ATOM 1746 C CA . ALA A 1 223 ? 28.265 -2.058 30.306 1.00 111.39 221 ALA A CA 1
ATOM 1747 C C . ALA A 1 223 ? 28.534 -0.840 31.125 1.00 117.14 221 ALA A C 1
ATOM 1748 O O . ALA A 1 223 ? 28.041 -0.709 32.233 1.00 118.20 221 ALA A O 1
ATOM 1750 N N . GLY A 1 224 ? 29.234 0.118 30.547 1.00 123.58 222 GLY A N 1
ATOM 1751 C CA . GLY A 1 224 ? 29.544 1.361 31.228 1.00 129.76 222 GLY A CA 1
ATOM 1752 C C . GLY A 1 224 ? 30.447 1.344 32.448 1.00 134.59 222 GLY A C 1
ATOM 1753 O O . GLY A 1 224 ? 31.524 0.766 32.418 1.00 135.46 222 GLY A O 1
ATOM 1754 N N . ASP A 1 225 ? 30.022 1.995 33.519 1.00 137.77 223 ASP A N 1
ATOM 1755 C CA . ASP A 1 225 ? 30.895 2.274 34.647 1.00 139.84 223 ASP A CA 1
ATOM 1756 C C . ASP A 1 225 ? 30.875 1.223 35.748 1.00 140.51 223 ASP A C 1
ATOM 1757 O O . ASP A 1 225 ? 29.929 1.119 36.517 1.00 140.57 223 ASP A O 1
ATOM 1762 N N . PRO A 1 226 ? 31.953 0.457 35.803 1.00 140.77 224 PRO A N 1
ATOM 1763 C CA . PRO A 1 226 ? 32.145 -0.668 36.717 1.00 140.52 224 PRO A CA 1
ATOM 1764 C C . PRO A 1 226 ? 32.245 -0.364 38.203 1.00 140.91 224 PRO A C 1
ATOM 1765 O O . PRO A 1 226 ? 31.715 -1.117 39.024 1.00 139.94 224 PRO A O 1
ATOM 1769 N N . LYS A 1 227 ? 32.954 0.699 38.550 1.00 141.54 225 LYS A N 1
ATOM 1770 C CA . LYS A 1 227 ? 33.159 1.016 39.952 1.00 142.17 225 LYS A CA 1
ATOM 1771 C C . LYS A 1 227 ? 32.022 1.832 40.521 1.00 143.19 225 LYS A C 1
ATOM 1772 O O . LYS A 1 227 ? 31.972 2.100 41.714 1.00 143.10 225 LYS A O 1
ATOM 1778 N N . ARG A 1 228 ? 31.098 2.220 39.660 1.00 144.27 226 ARG A N 1
ATOM 1779 C CA . ARG A 1 228 ? 29.953 2.997 40.092 1.00 144.42 226 ARG A CA 1
ATOM 1780 C C . ARG A 1 228 ? 28.681 2.187 39.926 1.00 143.79 226 ARG A C 1
ATOM 1781 O O . ARG A 1 228 ? 28.500 1.505 38.929 1.00 143.90 226 ARG A O 1
ATOM 1789 N N . THR A 1 229 ? 27.819 2.242 40.931 1.00 142.63 227 THR A N 1
ATOM 1790 C CA . THR A 1 229 ? 26.646 1.390 40.978 1.00 141.40 227 THR A CA 1
ATOM 1791 C C . THR A 1 229 ? 25.647 1.607 39.873 1.00 141.05 227 THR A C 1
ATOM 1792 O O . THR A 1 229 ? 25.433 2.716 39.413 1.00 141.07 227 THR A O 1
ATOM 1796 N N . GLN A 1 230 ? 25.031 0.519 39.451 1.00 140.31 228 GLN A N 1
ATOM 1797 C CA . GLN A 1 230 ? 24.052 0.579 38.367 1.00 139.60 228 GLN A CA 1
ATOM 1798 C C . GLN A 1 230 ? 22.632 0.349 38.878 1.00 138.49 228 GLN A C 1
ATOM 1799 O O . GLN A 1 230 ? 22.389 -0.552 39.687 1.00 138.83 228 GLN A O 1
ATOM 1805 N N . LYS A 1 231 ? 21.705 1.173 38.395 1.00 136.98 229 LYS A N 1
ATOM 1806 C CA . LYS A 1 231 ? 20.277 1.050 38.717 1.00 134.36 229 LYS A CA 1
ATOM 1807 C C . LYS A 1 231 ? 19.577 -0.227 38.201 1.00 131.87 229 LYS A C 1
ATOM 1808 O O . LYS A 1 231 ? 18.806 -0.827 38.955 1.00 130.15 229 LYS A O 1
ATOM 1814 N N . PRO A 1 232 ? 19.828 -0.647 36.931 1.00 131.02 230 PRO A N 1
ATOM 1815 C CA . PRO A 1 232 ? 19.079 -1.826 36.465 1.00 129.96 230 PRO A CA 1
ATOM 1816 C C . PRO A 1 232 ? 19.523 -3.149 37.094 1.00 127.85 230 PRO A C 1
ATOM 1817 O O . PRO A 1 232 ? 18.687 -4.017 37.352 1.00 127.15 230 PRO A O 1
ATOM 1821 N N . VAL A 1 233 ? 20.823 -3.278 37.349 1.00 125.64 231 VAL A N 1
ATOM 1822 C CA . VAL A 1 233 ? 21.423 -4.527 37.825 1.00 122.83 231 VAL A CA 1
ATOM 1823 C C . VAL A 1 233 ? 21.046 -4.844 39.278 1.00 121.71 231 VAL A C 1
ATOM 1824 O O . VAL A 1 233 ? 20.892 -6.014 39.639 1.00 120.58 231 VAL A O 1
ATOM 1828 N N . LEU A 1 234 ? 20.880 -3.798 40.090 1.00 121.06 232 LEU A N 1
ATOM 1829 C CA . LEU A 1 234 ? 20.564 -3.933 41.520 1.00 118.97 232 LEU A CA 1
ATOM 1830 C C . LEU A 1 234 ? 19.254 -4.681 41.764 1.00 117.82 232 LEU A C 1
ATOM 1831 O O . LEU A 1 234 ? 19.180 -5.541 42.645 1.00 116.47 232 LEU A O 1
ATOM 1836 N N . GLU A 1 235 ? 18.236 -4.356 40.972 1.00 117.91 233 GLU A N 1
ATOM 1837 C CA . GLU A 1 235 ? 16.934 -5.008 41.075 1.00 117.93 233 GLU A CA 1
ATOM 1838 C C . GLU A 1 235 ? 16.971 -6.397 40.434 1.00 114.90 233 GLU A C 1
ATOM 1839 O O . GLU A 1 235 ? 16.219 -7.290 40.832 1.00 112.44 233 GLU A O 1
ATOM 1845 N N . ASP A 1 236 ? 17.850 -6.565 39.444 1.00 112.14 234 ASP A N 1
ATOM 1846 C CA . ASP A 1 236 ? 18.044 -7.847 38.762 1.00 109.86 234 ASP A CA 1
ATOM 1847 C C . ASP A 1 236 ? 18.710 -8.891 39.658 1.00 106.15 234 ASP A C 1
ATOM 1848 O O . ASP A 1 236 ? 18.255 -10.038 39.733 1.00 104.58 234 ASP A O 1
ATOM 1853 N N . LEU A 1 237 ? 19.784 -8.483 40.332 1.00 100.26 235 LEU A N 1
ATOM 1854 C CA . LEU A 1 237 ? 20.567 -9.386 41.169 1.00 94.88 235 LEU A CA 1
ATOM 1855 C C . LEU A 1 237 ? 19.819 -9.830 42.424 1.00 94.84 235 LEU A C 1
ATOM 1856 O O . LEU A 1 237 ? 19.889 -11.002 42.808 1.00 94.13 235 LEU A O 1
ATOM 1861 N N . ARG A 1 238 ? 19.085 -8.902 43.038 1.00 94.99 236 ARG A N 1
ATOM 1862 C CA . ARG A 1 238 ? 18.299 -9.201 44.239 1.00 93.08 236 ARG A CA 1
ATOM 1863 C C . ARG A 1 238 ? 17.078 -10.064 43.950 1.00 90.69 236 ARG A C 1
ATOM 1864 O O . ARG A 1 238 ? 16.646 -10.830 44.806 1.00 87.10 236 ARG A O 1
ATOM 1872 N N . SER A 1 239 ? 16.535 -9.950 42.741 1.00 91.95 237 SER A N 1
ATOM 1873 C CA . SER A 1 239 ? 15.424 -10.804 42.327 1.00 93.39 237 SER A CA 1
ATOM 1874 C C . SER A 1 239 ? 15.906 -12.149 41.777 1.00 92.37 237 SER A C 1
ATOM 1875 O O . SER A 1 239 ? 15.118 -13.089 41.645 1.00 91.12 237 SER A O 1
ATOM 1878 N N . GLY A 1 240 ? 17.199 -12.235 41.468 1.00 90.29 238 GLY A N 1
ATOM 1879 C CA . GLY A 1 240 ? 17.807 -13.481 40.999 1.00 86.90 238 GLY A CA 1
ATOM 1880 C C . GLY A 1 240 ? 17.700 -13.706 39.507 1.00 83.91 238 GLY A C 1
ATOM 1881 O O . GLY A 1 240 ? 17.581 -14.844 39.050 1.00 83.83 238 GLY A O 1
ATOM 1882 N N . VAL A 1 241 ? 17.733 -12.609 38.758 1.00 80.00 239 VAL A N 1
ATOM 1883 C CA . VAL A 1 241 ? 17.753 -12.649 37.304 1.00 78.17 239 VAL A CA 1
ATOM 1884 C C . VAL A 1 241 ? 19.189 -12.381 36.875 1.00 75.41 239 VAL A C 1
ATOM 1885 O O . VAL A 1 241 ? 19.727 -11.283 37.078 1.00 73.86 239 VAL A O 1
ATOM 1889 N N . TYR A 1 242 ? 19.812 -13.409 36.313 1.00 72.19 240 TYR A N 1
ATOM 1890 C CA . TYR A 1 242 ? 21.221 -13.351 35.948 1.00 72.23 240 TYR A CA 1
ATOM 1891 C C . TYR A 1 242 ? 21.344 -13.257 34.433 1.00 70.58 240 TYR A C 1
ATOM 1892 O O . TYR A 1 242 ? 21.346 -14.278 33.734 1.00 70.19 240 TYR A O 1
ATOM 1901 N N . SER A 1 243 ? 21.440 -12.026 33.935 1.00 68.55 241 SER A N 1
ATOM 1902 C CA . SER A 1 243 ? 21.449 -11.765 32.497 1.00 68.55 241 SER A CA 1
ATOM 1903 C C . SER A 1 243 ? 22.785 -12.148 31.851 1.00 70.03 241 SER A C 1
ATOM 1904 O O . SER A 1 243 ? 23.768 -12.409 32.550 1.00 71.59 241 SER A O 1
ATOM 1907 N N . LEU A 1 244 ? 22.804 -12.150 30.518 1.00 65.61 242 LEU A N 1
ATOM 1908 C CA . LEU A 1 244 ? 23.869 -12.771 29.729 1.00 62.35 242 LEU A CA 1
ATOM 1909 C C . LEU A 1 244 ? 25.337 -12.527 30.156 1.00 64.21 242 LEU A C 1
ATOM 1910 O O . LEU A 1 244 ? 26.082 -13.503 30.278 1.00 66.95 242 LEU A O 1
ATOM 1915 N N . PRO A 1 245 ? 25.750 -11.258 30.402 1.00 62.06 243 PRO A N 1
ATOM 1916 C CA . PRO A 1 245 ? 27.164 -11.088 30.760 1.00 65.02 243 PRO A CA 1
ATOM 1917 C C . PRO A 1 245 ? 27.562 -11.778 32.067 1.00 66.00 243 PRO A C 1
ATOM 1918 O O . PRO A 1 245 ? 28.678 -12.298 32.169 1.00 69.23 243 PRO A O 1
ATOM 1922 N N . LEU A 1 246 ? 26.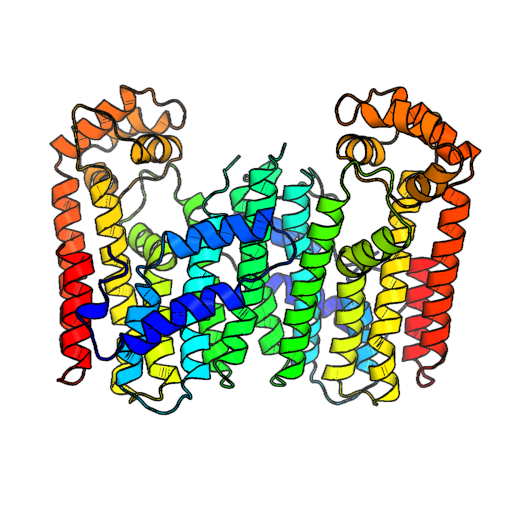646 -11.807 33.034 1.00 65.52 244 LEU A N 1
ATOM 1923 C CA . LEU A 1 246 ? 26.876 -12.504 34.295 1.00 65.51 244 LEU A CA 1
ATOM 1924 C C . LEU A 1 246 ? 26.893 -14.020 34.140 1.00 67.18 244 LEU A C 1
ATOM 1925 O O . LEU A 1 246 ? 27.802 -14.684 34.648 1.00 72.08 244 LEU A O 1
ATOM 1930 N N . LEU A 1 247 ? 25.896 -14.567 33.447 1.00 65.96 245 LEU A N 1
ATOM 1931 C CA . LEU A 1 247 ? 25.802 -16.018 33.297 1.00 62.46 245 LEU A CA 1
ATOM 1932 C C . LEU A 1 247 ? 26.958 -16.619 32.492 1.00 57.17 245 LEU A C 1
ATOM 1933 O O . LEU A 1 247 ? 27.309 -17.779 32.691 1.00 58.87 245 LEU A O 1
ATOM 1938 N N . LEU A 1 248 ? 27.532 -15.837 31.582 1.00 58.17 246 LEU A N 1
ATOM 1939 C CA . LEU A 1 248 ? 28.697 -16.285 30.817 1.00 61.83 246 LEU A CA 1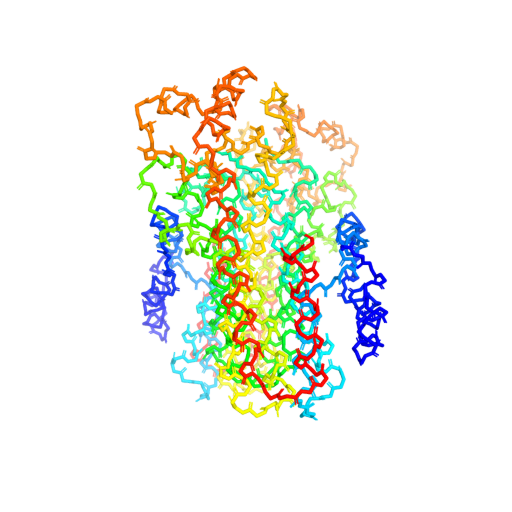
ATOM 1940 C C . LEU A 1 248 ? 29.953 -16.275 31.703 1.00 65.07 246 LEU A C 1
ATOM 1941 O O . LEU A 1 248 ? 30.885 -17.045 31.473 1.00 66.71 246 LEU A O 1
ATOM 1946 N N . SER A 1 249 ? 29.940 -15.422 32.729 1.00 64.70 247 SER A N 1
ATOM 1947 C CA . SER A 1 249 ? 31.053 -15.269 33.661 1.00 60.60 247 SER A CA 1
ATOM 1948 C C . SER A 1 249 ? 31.045 -16.257 34.819 1.00 60.50 247 SER A C 1
ATOM 1949 O O . SER A 1 249 ? 32.089 -16.505 35.405 1.00 65.57 247 SER A O 1
ATOM 1952 N N . LEU A 1 250 ? 29.883 -16.821 35.143 1.00 61.62 248 LEU A N 1
ATOM 1953 C CA . LEU A 1 250 ? 29.746 -17.738 36.289 1.00 63.76 248 LEU A CA 1
ATOM 1954 C C . LEU A 1 250 ? 30.709 -18.929 36.266 1.00 67.97 248 LEU A C 1
ATOM 1955 O O . LEU A 1 250 ? 31.234 -19.321 37.310 1.00 71.47 248 LEU A O 1
ATOM 1960 N N . SER A 1 251 ? 30.936 -19.485 35.077 1.00 70.43 249 SER A N 1
ATOM 1961 C CA . SER A 1 251 ? 31.791 -20.664 34.886 1.00 73.91 249 SER A CA 1
ATOM 1962 C C . SER A 1 251 ? 33.265 -20.433 35.220 1.00 72.65 249 SER A C 1
ATOM 1963 O O . SER A 1 251 ? 33.952 -21.358 35.666 1.00 70.82 249 SER A O 1
ATOM 1966 N N . HIS A 1 252 ? 33.733 -19.203 35.004 1.00 70.05 250 HIS A N 1
ATOM 1967 C CA . HIS A 1 252 ? 35.110 -18.812 35.303 1.00 69.35 250 HIS A CA 1
ATOM 1968 C C . HIS A 1 252 ? 35.425 -18.880 36.794 1.00 69.78 250 HIS A C 1
ATOM 1969 O O . HIS A 1 252 ? 36.545 -19.217 37.175 1.00 76.37 250 HIS A O 1
ATOM 1976 N N . ALA A 1 253 ? 34.443 -18.554 37.633 1.00 70.38 251 ALA A N 1
ATOM 1977 C CA . ALA A 1 253 ? 34.659 -18.475 39.083 1.00 67.66 251 ALA A CA 1
ATOM 1978 C C . ALA A 1 253 ? 33.419 -18.795 39.923 1.00 67.66 251 ALA A C 1
ATOM 1979 O O . ALA A 1 253 ? 32.917 -17.919 40.634 1.00 66.52 251 ALA A O 1
ATOM 1981 N N . PRO A 1 254 ? 32.944 -20.053 39.882 1.00 67.46 252 PRO A N 1
ATOM 1982 C CA . PRO A 1 254 ? 31.656 -20.389 40.507 1.00 73.63 252 PRO A CA 1
ATOM 1983 C C . PRO A 1 254 ? 31.541 -20.088 42.009 1.00 78.16 252 PRO A C 1
ATOM 1984 O O . PRO A 1 254 ? 30.484 -19.634 42.456 1.00 79.59 252 PRO A O 1
ATOM 1988 N N . ARG A 1 255 ? 32.613 -20.313 42.768 1.00 83.39 253 ARG A N 1
ATOM 1989 C CA . ARG A 1 255 ? 32.570 -20.127 44.228 1.00 82.18 253 ARG A CA 1
ATOM 1990 C C . ARG A 1 255 ? 32.575 -18.653 44.644 1.00 77.38 253 ARG A C 1
ATOM 1991 O O . ARG A 1 255 ? 31.852 -18.273 45.566 1.00 75.60 253 ARG A O 1
ATOM 1999 N N . ASP A 1 256 ? 33.380 -17.838 43.956 1.00 74.47 254 ASP A N 1
ATOM 2000 C CA . ASP A 1 256 ? 33.430 -16.385 44.173 1.00 75.71 254 ASP A CA 1
ATOM 2001 C C . ASP A 1 256 ? 32.066 -15.723 43.957 1.00 77.29 254 ASP A C 1
ATOM 2002 O O . ASP A 1 256 ? 31.646 -14.885 44.763 1.00 81.74 254 ASP A O 1
ATOM 2007 N N . PHE A 1 257 ? 31.388 -16.105 42.870 1.00 72.96 255 PHE A N 1
ATOM 2008 C CA . PHE A 1 257 ? 30.058 -15.583 42.549 1.00 68.59 255 PHE A CA 1
ATOM 2009 C C . PHE A 1 257 ? 29.010 -16.015 43.563 1.00 64.60 255 PHE A C 1
ATOM 2010 O O . PHE A 1 257 ? 28.238 -15.184 44.027 1.00 61.86 255 PHE A O 1
ATOM 2018 N N . HIS A 1 258 ? 29.011 -17.303 43.914 1.00 62.59 256 HIS A N 1
ATOM 2019 C CA . HIS A 1 258 ? 28.047 -17.873 44.858 1.00 66.02 256 HIS A CA 1
ATOM 2020 C C . HIS A 1 258 ? 28.101 -17.210 46.232 1.00 74.02 256 HIS A C 1
ATOM 2021 O O . HIS A 1 258 ? 27.087 -17.144 46.927 1.00 74.51 256 HIS A O 1
ATOM 2028 N N . LYS A 1 259 ? 29.285 -16.717 46.602 1.00 79.44 257 LYS A N 1
ATOM 2029 C CA . LYS A 1 259 ? 29.490 -15.987 47.847 1.00 84.22 257 LYS A CA 1
ATOM 2030 C C . LYS A 1 259 ? 28.648 -14.712 47.845 1.00 86.66 257 LYS A C 1
ATOM 2031 O O . LYS A 1 259 ? 27.913 -14.443 48.800 1.00 88.25 257 LYS A O 1
ATOM 2037 N N . LEU A 1 260 ? 28.735 -13.960 46.750 1.00 85.92 258 LEU A N 1
ATOM 2038 C CA . LEU A 1 260 ? 28.051 -12.675 46.628 1.00 83.21 258 LEU A CA 1
ATOM 2039 C C . LEU A 1 260 ? 26.553 -12.814 46.348 1.00 83.60 258 LEU A C 1
ATOM 2040 O O . LEU A 1 260 ? 25.763 -11.991 46.801 1.00 87.71 258 LEU A O 1
ATOM 2045 N N . LEU A 1 261 ? 26.169 -13.861 45.623 1.00 81.89 259 LEU A N 1
ATOM 2046 C CA . LEU A 1 261 ? 24.786 -14.026 45.172 1.00 81.27 259 LEU A CA 1
ATOM 2047 C C . LEU A 1 261 ? 23.926 -14.876 46.103 1.00 84.88 259 LEU A C 1
ATOM 2048 O O . LEU A 1 261 ? 22.737 -15.058 45.834 1.00 86.85 259 LEU A O 1
ATOM 2053 N N . LYS A 1 262 ? 24.539 -15.438 47.127 1.00 87.22 260 LYS A N 1
ATOM 2054 C CA . LYS A 1 262 ? 23.836 -16.266 48.087 1.00 88.15 260 LYS A CA 1
ATOM 2055 C C . LYS A 1 262 ? 22.856 -15.400 48.816 1.00 87.92 260 LYS A C 1
ATOM 2056 O O . LYS A 1 262 ? 21.795 -15.832 49.212 1.00 85.12 260 LYS A O 1
ATOM 2062 N N . LYS A 1 263 ? 23.275 -14.168 49.021 1.00 89.16 261 LYS A N 1
ATOM 2063 C CA . LYS A 1 263 ? 22.538 -13.178 49.772 1.00 93.45 261 LYS A CA 1
ATOM 2064 C C . LYS A 1 263 ? 21.193 -12.847 49.168 1.00 95.32 261 LYS A C 1
ATOM 2065 O O . LYS A 1 263 ? 20.239 -12.581 49.876 1.00 97.12 261 LYS A O 1
ATOM 2071 N N . LYS A 1 264 ? 21.114 -12.830 47.853 1.00 93.64 262 LYS A N 1
ATOM 2072 C CA . LYS A 1 264 ? 19.862 -12.510 47.226 1.00 90.86 262 LYS A CA 1
ATOM 2073 C C . LYS A 1 264 ? 19.462 -11.095 47.579 1.00 94.16 262 LYS A C 1
ATOM 2074 O O . LYS A 1 264 ? 20.220 -10.159 47.380 1.00 93.93 262 LYS A O 1
ATOM 2080 N N . GLN A 1 265 ? 18.276 -10.954 48.135 1.00 97.58 263 GLN A N 1
ATOM 2081 C CA . GLN A 1 265 ? 17.680 -9.662 48.416 1.00 100.55 263 GLN A CA 1
ATOM 2082 C C . GLN A 1 265 ? 18.547 -8.840 49.347 1.00 101.73 263 GLN A C 1
ATOM 2083 O O . GLN A 1 265 ? 18.614 -7.626 49.241 1.00 102.78 263 GLN A O 1
ATOM 2089 N N . ALA A 1 266 ? 19.205 -9.511 50.267 1.00 101.55 264 ALA A N 1
ATOM 2090 C CA . ALA A 1 266 ? 20.022 -8.857 51.252 1.00 101.36 264 ALA A CA 1
ATOM 2091 C C . ALA A 1 266 ? 21.266 -8.266 50.622 1.00 103.68 264 ALA A C 1
ATOM 2092 O O . ALA A 1 266 ? 22.027 -7.558 51.252 1.00 104.00 264 ALA A O 1
ATOM 2094 N N . MET A 1 267 ? 21.511 -8.613 49.381 1.00 105.31 265 MET A N 1
ATOM 2095 C CA . MET A 1 267 ? 22.742 -8.177 48.716 1.00 105.20 265 MET A CA 1
ATOM 2096 C C . MET A 1 267 ? 22.952 -6.681 48.928 1.00 106.06 265 MET A C 1
ATOM 2097 O O . MET A 1 267 ? 22.011 -5.899 48.811 1.00 107.56 265 MET A O 1
ATOM 2102 N N . THR A 1 268 ? 24.179 -6.291 49.255 1.00 107.50 266 THR A N 1
ATOM 2103 C CA . THR A 1 268 ? 24.457 -4.904 49.619 1.00 109.81 266 THR A CA 1
ATOM 2104 C C . THR A 1 268 ? 24.811 -4.041 48.414 1.00 110.88 266 THR A C 1
ATOM 2105 O O . THR A 1 268 ? 24.875 -4.526 47.285 1.00 110.39 266 THR A O 1
ATOM 2109 N N . LEU A 1 269 ? 25.041 -2.758 48.687 1.00 115.17 267 LEU A N 1
ATOM 2110 C CA . LEU A 1 269 ? 25.400 -1.755 47.684 1.00 117.86 267 LEU A CA 1
ATOM 2111 C C . LEU A 1 269 ? 26.817 -1.990 47.141 1.00 118.01 267 LEU A C 1
ATOM 2112 O O . LEU A 1 269 ? 27.098 -1.703 45.975 1.00 117.17 267 LEU A O 1
ATOM 2117 N N . GLU A 1 270 ? 27.696 -2.516 47.995 1.00 118.29 268 GLU A N 1
ATOM 2118 C CA . GLU A 1 270 ? 29.089 -2.779 47.630 1.00 117.93 268 GLU A CA 1
ATOM 2119 C C . GLU A 1 270 ? 29.276 -4.180 47.034 1.00 117.16 268 GLU A C 1
ATOM 2120 O O . GLU A 1 270 ? 30.248 -4.428 46.315 1.00 117.78 268 GLU A O 1
ATOM 2126 N N . ASP A 1 271 ? 28.346 -5.087 47.334 1.00 114.45 269 ASP A N 1
ATOM 2127 C CA . ASP A 1 271 ? 28.409 -6.466 46.840 1.00 113.35 269 ASP A CA 1
ATOM 2128 C C . ASP A 1 271 ? 28.141 -6.568 45.343 1.00 111.60 269 ASP A C 1
ATOM 2129 O O . ASP A 1 271 ? 28.675 -7.450 44.670 1.00 111.65 269 ASP A O 1
ATOM 2134 N N . ILE A 1 272 ? 27.308 -5.662 44.839 1.00 108.94 270 ILE A N 1
ATOM 2135 C CA . ILE A 1 272 ? 27.003 -5.571 43.415 1.00 105.64 270 ILE A CA 1
ATOM 2136 C C . ILE A 1 272 ? 28.227 -5.052 42.650 1.00 105.59 270 ILE A C 1
ATOM 2137 O O . ILE A 1 272 ? 28.511 -5.519 41.542 1.00 107.59 270 ILE A O 1
ATOM 2142 N N . LYS A 1 273 ? 28.965 -4.125 43.267 1.00 102.68 271 LYS A N 1
ATOM 2143 C CA . LYS A 1 273 ? 30.224 -3.610 42.709 1.00 100.97 271 LYS A CA 1
ATOM 2144 C C . LYS A 1 273 ? 31.275 -4.702 42.545 1.00 99.54 271 LYS A C 1
ATOM 2145 O O . LYS A 1 273 ? 32.101 -4.633 41.639 1.00 98.79 271 LYS A O 1
ATOM 2151 N N . HIS A 1 274 ? 31.239 -5.693 43.437 1.00 99.27 272 HIS A N 1
ATOM 2152 C CA . HIS A 1 274 ? 32.100 -6.871 43.353 1.00 99.00 272 HIS A CA 1
ATOM 2153 C C . HIS A 1 274 ? 31.714 -7.751 42.160 1.00 93.05 272 HIS A C 1
ATOM 2154 O O . HIS A 1 274 ? 32.582 -8.165 41.387 1.00 95.13 272 HIS A O 1
ATOM 2161 N N . VAL A 1 275 ? 30.414 -8.017 42.024 1.00 83.39 273 VAL A N 1
ATOM 2162 C CA . VAL A 1 275 ? 29.854 -8.761 40.890 1.00 77.04 273 VAL A CA 1
ATOM 2163 C C . VAL A 1 275 ? 30.197 -8.080 39.559 1.00 78.57 273 VAL A C 1
ATOM 2164 O O . VAL A 1 275 ? 30.655 -8.737 38.624 1.00 80.99 273 VAL A O 1
ATOM 2168 N N . GLN A 1 276 ? 30.011 -6.762 39.502 1.00 79.36 274 GLN A N 1
ATOM 2169 C CA . GLN A 1 276 ? 30.371 -5.959 38.333 1.00 80.57 274 GLN A CA 1
ATOM 2170 C C . GLN A 1 276 ? 31.865 -5.989 38.023 1.00 81.57 274 GLN A C 1
ATOM 2171 O O . GLN A 1 276 ? 32.252 -6.010 36.852 1.00 85.66 274 GLN A O 1
ATOM 2177 N N . ALA A 1 277 ? 32.694 -5.977 39.067 1.00 79.59 275 ALA A N 1
ATOM 2178 C CA . ALA A 1 277 ? 34.150 -6.045 38.903 1.00 77.81 275 ALA A CA 1
ATOM 2179 C C . ALA A 1 277 ? 34.597 -7.403 38.369 1.00 74.33 275 ALA A C 1
ATOM 2180 O O . ALA A 1 277 ? 35.517 -7.479 37.557 1.00 72.03 275 ALA A O 1
ATOM 2182 N N . LEU A 1 278 ? 33.933 -8.462 38.827 1.00 70.80 276 LEU A N 1
ATOM 2183 C CA . LEU A 1 278 ? 34.215 -9.814 38.370 1.00 71.06 276 LEU A CA 1
ATOM 2184 C C . LEU A 1 278 ? 33.824 -10.028 36.906 1.00 74.18 276 LEU A C 1
ATOM 2185 O O . LEU A 1 278 ? 34.607 -10.589 36.135 1.00 78.64 276 LEU A O 1
ATOM 2190 N N . VAL A 1 279 ? 32.628 -9.565 36.533 1.00 72.09 277 VAL A N 1
ATOM 2191 C CA . VAL A 1 279 ? 32.128 -9.655 35.156 1.00 67.15 277 VAL A CA 1
ATOM 2192 C C . VAL A 1 279 ? 33.067 -8.922 34.188 1.00 70.90 277 VAL A C 1
ATOM 2193 O O . VAL A 1 279 ? 33.370 -9.426 33.100 1.00 74.14 277 VAL A O 1
ATOM 2197 N N . ALA A 1 280 ? 33.551 -7.757 34.610 1.00 71.56 278 ALA A N 1
ATOM 2198 C CA . ALA A 1 280 ? 34.557 -7.006 33.859 1.00 74.39 278 ALA A CA 1
ATOM 2199 C C . ALA A 1 280 ? 35.903 -7.733 33.771 1.00 74.40 278 ALA A C 1
ATOM 2200 O O . ALA A 1 280 ? 36.585 -7.648 32.750 1.00 73.38 278 ALA A O 1
ATOM 2202 N N . GLN A 1 281 ? 36.269 -8.440 34.841 1.00 76.56 279 GLN A N 1
ATOM 2203 C CA . GLN A 1 281 ? 37.541 -9.166 34.919 1.00 78.49 279 GLN A CA 1
ATOM 2204 C C . GLN A 1 281 ? 37.554 -10.352 33.963 1.00 77.35 279 GLN A C 1
ATOM 2205 O O . GLN A 1 281 ? 38.551 -10.594 33.280 1.00 76.98 279 GLN A O 1
ATOM 2211 N N . TYR A 1 282 ? 36.439 -11.076 33.910 1.00 74.88 280 TYR A N 1
ATOM 2212 C CA . TYR A 1 282 ? 36.331 -12.247 33.047 1.00 72.50 280 TYR A CA 1
ATOM 2213 C C . TYR A 1 282 ? 35.756 -11.930 31.673 1.00 70.97 280 TYR A C 1
ATOM 2214 O O . TYR A 1 282 ? 35.537 -12.839 30.871 1.00 72.85 280 TYR A O 1
ATOM 2223 N N . ASP A 1 283 ? 35.535 -10.641 31.413 1.00 71.15 281 ASP A N 1
ATOM 2224 C CA . ASP A 1 283 ? 35.054 -10.133 30.123 1.00 75.65 281 ASP A CA 1
ATOM 2225 C C . ASP A 1 283 ? 33.731 -10.778 29.689 1.00 77.03 281 ASP A C 1
ATOM 2226 O O . ASP A 1 283 ? 33.623 -11.359 28.605 1.00 78.42 281 ASP A O 1
ATOM 2231 N N . GLY A 1 284 ? 32.738 -10.691 30.570 1.00 77.19 282 GLY A N 1
ATOM 2232 C CA . GLY A 1 284 ? 31.402 -11.200 30.294 1.00 74.56 282 GLY A CA 1
ATOM 2233 C C . GLY A 1 284 ? 30.697 -10.350 29.259 1.00 74.08 282 GLY A C 1
ATOM 2234 O O . GLY A 1 284 ? 29.974 -10.877 28.417 1.00 75.50 282 GLY A O 1
ATOM 2235 N N . VAL A 1 285 ? 30.922 -9.036 29.328 1.00 71.99 283 VAL A N 1
ATOM 2236 C CA . VAL A 1 285 ? 30.364 -8.064 28.382 1.00 70.44 283 VAL A CA 1
ATOM 2237 C C . VAL A 1 285 ? 30.880 -8.320 26.968 1.00 71.41 283 VAL A C 1
ATOM 2238 O O . VAL A 1 285 ? 30.096 -8.367 26.015 1.00 73.24 283 VAL A O 1
ATOM 2242 N N . GLY A 1 286 ? 32.193 -8.508 26.848 1.00 68.72 284 GLY A N 1
ATOM 2243 C CA . GLY A 1 286 ? 32.821 -8.810 25.565 1.00 66.84 284 GLY A CA 1
ATOM 2244 C C . GLY A 1 286 ? 32.329 -10.112 24.955 1.00 65.95 284 GLY A C 1
ATOM 2245 O O . GLY A 1 286 ? 32.065 -10.173 23.748 1.00 66.67 284 GLY A O 1
ATOM 2246 N N . ALA A 1 287 ? 32.196 -11.140 25.796 1.00 60.86 285 ALA A N 1
ATOM 2247 C CA . ALA A 1 287 ? 31.721 -12.459 25.368 1.00 62.73 285 ALA A CA 1
ATOM 2248 C C . ALA A 1 287 ? 30.283 -12.380 24.870 1.00 67.50 285 ALA A C 1
ATOM 2249 O O . ALA A 1 287 ? 29.924 -13.041 23.893 1.00 65.61 285 ALA A O 1
ATOM 2251 N N . ALA A 1 288 ? 29.485 -11.551 25.549 1.00 68.71 286 ALA A N 1
ATOM 2252 C CA . ALA A 1 288 ? 28.087 -11.321 25.206 1.00 68.13 286 ALA A CA 1
ATOM 2253 C C . ALA A 1 288 ? 27.952 -10.649 23.845 1.00 67.98 286 ALA A C 1
ATOM 2254 O O . ALA A 1 288 ? 27.182 -11.116 23.005 1.00 70.60 286 ALA A O 1
ATOM 2256 N N . LYS A 1 289 ? 28.723 -9.579 23.632 1.00 68.44 287 LYS A N 1
ATOM 2257 C CA . LYS A 1 289 ? 28.743 -8.832 22.365 1.00 70.26 287 LYS A CA 1
ATOM 2258 C C . LYS A 1 289 ? 29.042 -9.727 21.172 1.00 71.45 287 LYS A C 1
ATOM 2259 O O . LYS A 1 289 ? 28.470 -9.537 20.100 1.00 72.46 287 LYS A O 1
ATOM 2265 N N . GLN A 1 290 ? 29.936 -10.694 21.374 1.00 70.67 288 GLN A N 1
ATOM 2266 C CA . GLN A 1 290 ? 30.244 -11.695 20.365 1.00 70.32 288 GLN A CA 1
ATOM 2267 C C . GLN A 1 290 ? 29.015 -12.508 19.969 1.00 63.84 288 GLN A C 1
ATOM 2268 O O . GLN A 1 290 ? 28.742 -12.650 18.784 1.00 65.55 288 GLN A O 1
ATOM 2274 N N . LEU A 1 291 ? 28.285 -13.025 20.956 1.00 61.08 289 LEU A N 1
ATOM 2275 C CA . LEU A 1 291 ? 27.061 -13.806 20.705 1.00 61.45 289 LEU A CA 1
ATOM 2276 C C . LEU A 1 291 ? 25.988 -12.973 20.002 1.00 57.64 289 LEU A C 1
ATOM 2277 O O . LEU A 1 291 ? 25.411 -13.407 19.003 1.00 55.78 289 LEU A O 1
ATOM 2282 N N . ALA A 1 292 ? 25.758 -11.771 20.522 1.00 55.60 290 ALA A N 1
ATOM 2283 C CA . ALA A 1 292 ? 24.880 -10.784 19.904 1.00 57.64 290 ALA A CA 1
ATOM 2284 C C . ALA A 1 292 ? 25.200 -10.570 18.422 1.00 60.49 290 ALA A C 1
ATOM 2285 O O . ALA A 1 292 ? 24.308 -10.651 17.574 1.00 64.21 290 ALA A O 1
ATOM 2287 N N . GLN A 1 293 ? 26.480 -10.348 18.122 1.00 64.43 291 GLN A N 1
ATOM 2288 C CA . GLN A 1 293 ? 26.977 -10.199 16.752 1.00 61.49 291 GLN A CA 1
ATOM 2289 C C . GLN A 1 293 ? 26.769 -11.465 15.919 1.00 59.69 291 GLN A C 1
ATOM 2290 O O . GLN A 1 293 ? 26.458 -11.384 14.734 1.00 62.74 291 GLN A O 1
ATOM 2296 N N . ASP A 1 294 ? 26.911 -12.631 16.534 1.00 55.96 292 ASP A N 1
ATOM 2297 C CA . ASP A 1 294 ? 26.729 -13.880 15.797 1.00 57.77 292 ASP A CA 1
ATOM 2298 C C . ASP A 1 294 ? 25.260 -14.170 15.479 1.00 58.20 292 ASP A C 1
ATOM 2299 O O . ASP A 1 294 ? 24.952 -14.742 14.433 1.00 57.81 292 ASP A O 1
ATOM 2304 N N . TYR A 1 295 ? 24.368 -13.764 16.380 1.00 58.19 293 TYR A N 1
ATOM 2305 C CA . TYR A 1 295 ? 22.932 -13.857 16.142 1.00 57.65 293 TYR A CA 1
ATOM 2306 C C . TYR A 1 295 ? 22.468 -12.828 15.120 1.00 55.92 293 TYR A C 1
ATOM 2307 O O . TYR A 1 295 ? 21.634 -13.147 14.266 1.00 54.95 293 TYR A O 1
ATOM 2316 N N . THR A 1 296 ? 23.036 -11.621 15.207 1.00 51.85 294 THR A N 1
ATOM 2317 C CA . THR A 1 296 ? 22.847 -10.559 14.218 1.00 53.02 294 THR A CA 1
ATOM 2318 C C . THR A 1 296 ? 23.226 -11.026 12.815 1.00 56.74 294 THR A C 1
ATOM 2319 O O . THR A 1 296 ? 22.448 -10.867 11.876 1.00 62.84 294 THR A O 1
ATOM 2323 N N . ASP A 1 297 ? 24.402 -11.638 12.689 1.00 58.89 295 ASP A N 1
ATOM 2324 C CA . ASP A 1 297 ? 24.907 -12.109 11.399 1.00 60.28 295 ASP A CA 1
ATOM 2325 C C . ASP A 1 297 ? 24.067 -13.226 10.824 1.00 58.59 295 ASP A C 1
ATOM 2326 O O . ASP A 1 297 ? 24.008 -13.388 9.611 1.00 62.69 295 ASP A O 1
ATOM 2331 N N . ARG A 1 298 ? 23.437 -13.998 11.702 1.00 56.89 296 ARG A N 1
ATOM 2332 C CA . ARG A 1 298 ? 22.600 -15.117 11.294 1.00 51.76 296 ARG A CA 1
ATOM 2333 C C . ARG A 1 298 ? 21.313 -14.568 10.698 1.00 51.09 296 ARG A C 1
ATOM 2334 O O . ARG A 1 298 ? 20.848 -15.049 9.667 1.00 48.13 296 ARG A O 1
ATOM 2342 N N . ALA A 1 299 ? 20.766 -13.551 11.361 1.00 52.09 297 ALA A N 1
ATOM 2343 C CA . ALA A 1 299 ? 19.605 -12.816 10.882 1.00 53.86 297 ALA A CA 1
ATOM 2344 C C . ALA A 1 299 ? 19.883 -12.209 9.503 1.00 57.00 297 ALA A C 1
ATOM 2345 O O . ALA A 1 299 ? 19.181 -12.531 8.528 1.00 57.34 297 ALA A O 1
ATOM 2347 N N . LEU A 1 300 ? 20.930 -11.376 9.430 1.00 53.16 298 LEU A N 1
ATOM 2348 C CA . LEU A 1 300 ? 21.386 -10.742 8.182 1.00 50.37 298 LEU A CA 1
ATOM 2349 C C . LEU A 1 300 ? 21.640 -11.714 7.031 1.00 51.43 298 LEU A C 1
ATOM 2350 O O . LEU A 1 300 ? 21.267 -11.425 5.894 1.00 59.38 298 LEU A O 1
ATOM 2355 N N . THR A 1 301 ? 22.226 -12.869 7.333 1.00 50.63 299 THR A N 1
ATOM 2356 C CA . THR A 1 301 ? 22.426 -13.947 6.348 1.00 51.08 299 THR A CA 1
ATOM 2357 C C . THR A 1 301 ? 21.109 -14.467 5.794 1.00 55.00 299 THR A C 1
ATOM 2358 O O . THR A 1 301 ? 20.982 -14.688 4.585 1.00 60.74 299 THR A O 1
ATOM 2362 N N . LEU A 1 302 ? 20.134 -14.653 6.681 1.00 55.29 300 LEU A N 1
ATOM 2363 C CA . LEU A 1 302 ? 18.853 -15.234 6.302 1.00 52.05 300 LEU A CA 1
ATOM 2364 C C . LEU A 1 302 ? 18.008 -14.242 5.503 1.00 52.22 300 LEU A C 1
ATOM 2365 O O . LEU A 1 302 ? 17.304 -14.626 4.572 1.00 49.70 300 LEU A O 1
ATOM 2370 N N . ILE A 1 303 ? 18.108 -12.963 5.857 1.00 55.40 301 ILE A N 1
ATOM 2371 C CA . ILE A 1 303 ? 17.510 -11.883 5.074 1.00 58.09 301 ILE A CA 1
ATOM 2372 C C . ILE A 1 303 ? 18.080 -11.854 3.641 1.00 66.38 301 ILE A C 1
ATOM 2373 O O . ILE A 1 303 ? 17.347 -11.604 2.678 1.00 69.78 301 ILE A O 1
ATOM 2378 N N . GLN A 1 304 ? 19.374 -12.153 3.507 1.00 69.25 302 GLN A N 1
ATOM 2379 C CA . GLN A 1 304 ? 20.041 -12.211 2.200 1.00 69.25 302 GLN A CA 1
ATOM 2380 C C . GLN A 1 304 ? 19.614 -13.399 1.343 1.00 68.24 302 GLN A C 1
ATOM 2381 O O . GLN A 1 304 ? 19.878 -13.417 0.147 1.00 75.52 302 GLN A O 1
ATOM 2387 N N . GLN A 1 305 ? 18.953 -14.382 1.945 1.00 62.34 303 GLN A N 1
ATOM 2388 C CA . GLN A 1 305 ? 18.408 -15.512 1.193 1.00 61.37 303 GLN A CA 1
ATOM 2389 C C . GLN A 1 305 ? 16.997 -15.243 0.657 1.00 64.35 303 GLN A C 1
ATOM 2390 O O . GLN A 1 305 ? 16.418 -16.087 -0.037 1.00 63.84 303 GLN A O 1
ATOM 2396 N N . LEU A 1 306 ? 16.446 -14.076 0.992 1.00 64.38 304 LEU A N 1
ATOM 2397 C CA . LEU A 1 306 ? 15.113 -13.683 0.540 1.00 67.65 304 LEU A CA 1
ATOM 2398 C C . LEU A 1 306 ? 15.177 -13.172 -0.903 1.00 73.48 304 LEU A C 1
ATOM 2399 O O . LEU A 1 306 ? 16.267 -12.851 -1.380 1.00 74.84 304 LEU A O 1
ATOM 2404 N N . PRO A 1 307 ? 14.021 -13.129 -1.611 1.00 77.34 305 PRO A N 1
ATOM 2405 C CA . PRO A 1 307 ? 13.924 -12.470 -2.919 1.00 75.78 305 PRO A CA 1
ATOM 2406 C C . PRO A 1 307 ? 14.511 -11.057 -2.937 1.00 75.54 305 PRO A C 1
ATOM 2407 O O . PRO A 1 307 ? 14.275 -10.270 -2.011 1.00 74.74 305 PRO A O 1
ATOM 2411 N N . VAL A 1 308 ? 15.283 -10.764 -3.986 1.00 73.92 306 VAL A N 1
ATOM 2412 C CA . VAL A 1 308 ? 15.985 -9.488 -4.121 1.00 72.25 306 VAL A CA 1
ATOM 2413 C C . VAL A 1 308 ? 14.981 -8.385 -4.428 1.00 68.14 306 VAL A C 1
ATOM 2414 O O . VAL A 1 308 ? 14.049 -8.596 -5.197 1.00 70.46 306 VAL A O 1
ATOM 2418 N N . GLY A 1 309 ? 15.159 -7.225 -3.804 1.00 64.59 307 GLY A N 1
ATOM 2419 C CA . GLY A 1 309 ? 14.283 -6.081 -4.032 1.00 60.32 307 GLY A CA 1
ATOM 2420 C C . GLY A 1 309 ? 14.420 -5.036 -2.945 1.00 63.18 307 GLY A C 1
ATOM 2421 O O . GLY A 1 309 ? 15.283 -5.149 -2.074 1.00 66.77 307 GLY A O 1
ATOM 2422 N N . SER A 1 310 ? 13.548 -4.031 -2.989 1.00 67.05 308 SER A N 1
ATOM 2423 C CA . SER A 1 310 ? 13.515 -2.933 -2.018 1.00 68.77 308 SER A CA 1
ATOM 2424 C C . SER A 1 310 ? 13.185 -3.393 -0.591 1.00 73.51 308 SER A C 1
ATOM 2425 O O . SER A 1 310 ? 13.503 -2.699 0.385 1.00 75.13 308 SER A O 1
ATOM 2428 N N . ALA A 1 311 ? 12.539 -4.554 -0.483 1.00 74.59 309 ALA A N 1
ATOM 2429 C CA . ALA A 1 311 ? 12.112 -5.110 0.800 1.00 76.70 309 ALA A CA 1
ATOM 2430 C C . ALA A 1 311 ? 13.287 -5.685 1.589 1.00 74.40 309 ALA A C 1
ATOM 2431 O O . ALA A 1 311 ? 13.542 -5.262 2.723 1.00 71.97 309 ALA A O 1
ATOM 2433 N N . GLN A 1 312 ? 13.990 -6.641 0.976 1.00 72.59 310 GLN A N 1
ATOM 2434 C CA . GLN A 1 312 ? 15.223 -7.218 1.522 1.00 71.26 310 GLN A CA 1
ATOM 2435 C C . GLN A 1 312 ? 16.191 -6.133 1.979 1.00 69.77 310 GLN A C 1
ATOM 2436 O O . GLN A 1 312 ? 16.706 -6.185 3.098 1.00 67.87 310 GLN A O 1
ATOM 2442 N N . GLN A 1 313 ? 16.394 -5.146 1.111 1.00 70.80 311 GLN A N 1
ATOM 2443 C CA . GLN A 1 313 ? 17.237 -3.989 1.386 1.00 76.03 311 GLN A CA 1
ATOM 2444 C C . GLN A 1 313 ? 16.807 -3.243 2.646 1.00 72.65 311 GLN A C 1
ATOM 2445 O O . GLN A 1 313 ? 17.647 -2.885 3.472 1.00 73.82 311 GLN A O 1
ATOM 2451 N N . SER A 1 314 ? 15.499 -3.032 2.792 1.00 72.74 312 SER A N 1
ATOM 2452 C CA . SER A 1 314 ? 14.938 -2.347 3.962 1.00 70.67 312 SER A CA 1
ATOM 2453 C C . SER A 1 314 ? 15.055 -3.175 5.244 1.00 67.32 312 SER A C 1
ATOM 2454 O O . SER A 1 314 ? 15.252 -2.628 6.329 1.00 68.56 312 SER A O 1
ATOM 2457 N N . LEU A 1 315 ? 14.925 -4.491 5.103 1.00 63.40 313 LEU A N 1
ATOM 2458 C CA . LEU A 1 315 ? 15.065 -5.413 6.218 1.00 66.17 313 LEU A CA 1
ATOM 2459 C C . LEU A 1 315 ? 16.487 -5.421 6.759 1.00 69.40 313 LEU A C 1
ATOM 2460 O O . LEU A 1 315 ? 16.687 -5.376 7.974 1.00 66.48 313 LEU A O 1
ATOM 2465 N N . GLU A 1 316 ? 17.457 -5.462 5.843 1.00 71.60 314 GLU A N 1
ATOM 2466 C CA . GLU A 1 316 ? 18.872 -5.345 6.173 1.00 70.34 314 GLU A CA 1
ATOM 2467 C C . GLU A 1 316 ? 19.163 -4.037 6.893 1.00 70.40 314 GLU A C 1
ATOM 2468 O O . GLU A 1 316 ? 19.805 -4.046 7.935 1.00 70.46 314 GLU A O 1
ATOM 2474 N N . GLN A 1 317 ? 18.666 -2.929 6.345 1.00 71.01 315 GLN A N 1
ATOM 2475 C CA . GLN A 1 317 ? 18.874 -1.607 6.933 1.00 74.06 315 GLN A CA 1
ATOM 2476 C C . GLN A 1 317 ? 18.295 -1.522 8.337 1.00 72.89 315 GLN A C 1
ATOM 2477 O O . GLN A 1 317 ? 18.948 -1.009 9.243 1.00 75.54 315 GLN A O 1
ATOM 2483 N N . LEU A 1 318 ? 17.076 -2.029 8.511 1.00 72.21 316 LEU A N 1
ATOM 2484 C CA . LEU A 1 318 ? 16.410 -1.997 9.815 1.00 68.99 316 LEU A CA 1
ATOM 2485 C C . LEU A 1 318 ? 17.129 -2.877 10.840 1.00 67.43 316 LEU A C 1
ATOM 2486 O O . LEU A 1 318 ? 17.353 -2.451 11.977 1.00 65.23 316 LEU A O 1
ATOM 2491 N N . THR A 1 319 ? 17.498 -4.089 10.421 1.00 63.06 317 THR A N 1
ATOM 2492 C CA . THR A 1 319 ? 18.191 -5.039 11.284 1.00 65.80 317 THR A CA 1
ATOM 2493 C C . THR A 1 319 ? 19.547 -4.482 11.733 1.00 69.33 317 THR A C 1
ATOM 2494 O O . THR A 1 319 ? 19.857 -4.517 12.923 1.00 70.92 317 THR A O 1
ATOM 2498 N N . ARG A 1 320 ? 20.308 -3.923 10.788 1.00 72.25 318 ARG A N 1
ATOM 2499 C CA . ARG A 1 320 ? 21.601 -3.281 11.073 1.00 74.60 318 ARG A CA 1
ATOM 2500 C C . ARG A 1 320 ? 21.477 -2.051 11.968 1.00 76.70 318 ARG A C 1
ATOM 2501 O O . ARG A 1 320 ? 22.334 -1.818 12.814 1.00 81.33 318 ARG A O 1
ATOM 2509 N N . LEU A 1 321 ? 20.417 -1.269 11.787 1.00 78.03 319 LEU A N 1
ATOM 2510 C CA . LEU A 1 321 ? 20.181 -0.091 12.628 1.00 79.14 319 LEU A CA 1
ATOM 2511 C C . LEU A 1 321 ? 19.854 -0.504 14.059 1.00 79.96 319 LEU A C 1
ATOM 2512 O O . LEU A 1 321 ? 20.294 0.129 15.022 1.00 80.64 319 LEU A O 1
ATOM 2517 N N . LEU A 1 322 ? 19.096 -1.588 14.180 1.00 82.45 320 LEU A N 1
ATOM 2518 C CA . LEU A 1 322 ? 18.623 -2.080 15.464 1.00 81.25 320 LEU A CA 1
ATOM 2519 C C . LEU A 1 322 ? 19.704 -2.800 16.269 1.00 79.65 320 LEU A C 1
ATOM 2520 O O . LEU A 1 322 ? 19.763 -2.659 17.492 1.00 78.34 320 LEU A O 1
ATOM 2525 N N . LEU A 1 323 ? 20.554 -3.561 15.581 1.00 78.44 321 LEU A N 1
ATOM 2526 C CA . LEU A 1 323 ? 21.436 -4.522 16.246 1.00 78.71 321 LEU A CA 1
ATOM 2527 C C . LEU A 1 323 ? 22.937 -4.193 16.225 1.00 84.82 321 LEU A C 1
ATOM 2528 O O . LEU A 1 323 ? 23.696 -4.741 17.029 1.00 87.05 321 LEU A O 1
ATOM 2533 N N . ARG A 1 324 ? 23.370 -3.318 15.318 1.00 89.68 322 ARG A N 1
ATOM 2534 C CA . ARG A 1 324 ? 24.774 -2.877 15.304 1.00 94.73 322 ARG A CA 1
ATOM 2535 C C . ARG A 1 324 ? 24.986 -1.644 16.184 1.00 100.10 322 ARG A C 1
ATOM 2536 O O . ARG A 1 324 ? 26.026 -1.512 16.836 1.00 101.03 322 ARG A O 1
ATOM 2544 N N . ARG A 1 325 ? 23.999 -0.748 16.189 1.00 105.05 323 ARG A N 1
ATOM 2545 C CA . ARG A 1 325 ? 24.017 0.437 17.049 1.00 111.02 323 ARG A CA 1
ATOM 2546 C C . ARG A 1 325 ? 22.919 0.359 18.107 1.00 110.65 323 ARG A C 1
ATOM 2547 O O . ARG A 1 325 ? 22.773 -0.656 18.792 1.00 109.94 323 ARG A O 1
ATOM 2555 N N . LEU B 1 3 ? -25.789 -26.539 45.002 1.00 111.72 1 LEU B N 1
ATOM 2556 C CA . LEU B 1 3 ? -24.330 -26.290 44.811 1.00 113.27 1 LEU B CA 1
ATOM 2557 C C . LEU B 1 3 ? -23.526 -27.601 44.826 1.00 113.42 1 LEU B C 1
ATOM 2558 O O . LEU B 1 3 ? -22.503 -27.705 45.508 1.00 114.63 1 LEU B O 1
ATOM 2563 N N . ASP B 1 4 ? -23.990 -28.590 44.060 1.00 112.23 2 ASP B N 1
ATOM 2564 C CA . ASP B 1 4 ? -23.381 -29.930 44.041 1.00 110.56 2 ASP B CA 1
ATOM 2565 C C . ASP B 1 4 ? -22.705 -30.293 42.716 1.00 106.16 2 ASP B C 1
ATOM 2566 O O . ASP B 1 4 ? -22.952 -29.669 41.685 1.00 108.40 2 ASP B O 1
ATOM 2571 N N . ARG B 1 5 ? -21.851 -31.310 42.768 1.00 100.26 3 ARG B N 1
ATOM 2572 C CA . ARG B 1 5 ? -21.294 -31.947 41.580 1.00 95.06 3 ARG B CA 1
ATOM 2573 C C . ARG B 1 5 ? -22.297 -32.984 41.058 1.00 93.14 3 ARG B C 1
ATOM 2574 O O . ARG B 1 5 ? -22.401 -33.213 39.848 1.00 91.27 3 ARG B O 1
ATOM 2582 N N . GLN B 1 6 ? -23.050 -33.581 41.984 1.00 89.77 4 GLN B N 1
ATOM 2583 C CA . GLN B 1 6 ? -24.055 -34.605 41.672 1.00 86.11 4 GLN B CA 1
ATOM 2584 C C . GLN B 1 6 ? -25.423 -34.008 41.330 1.00 79.71 4 GLN B C 1
ATOM 2585 O O . GLN B 1 6 ? -26.403 -34.740 41.176 1.00 79.13 4 GLN B O 1
ATOM 2591 N N . LEU B 1 7 ? -25.466 -32.679 41.222 1.00 71.00 5 LEU B N 1
ATOM 2592 C CA . LEU B 1 7 ? -26.622 -31.917 40.758 1.00 65.62 5 LEU B CA 1
ATOM 2593 C C . LEU B 1 7 ? -27.168 -32.417 39.406 1.00 66.19 5 LEU B C 1
ATOM 2594 O O . LEU B 1 7 ? -28.382 -32.376 39.159 1.00 62.69 5 LEU B O 1
ATOM 2599 N N . TRP B 1 8 ? -26.267 -32.915 38.560 1.00 61.89 6 TRP B N 1
ATOM 2600 C CA . TRP B 1 8 ? -26.602 -33.317 37.196 1.00 61.17 6 TRP B CA 1
ATOM 2601 C C . TRP B 1 8 ? -27.287 -34.668 37.071 1.00 61.37 6 TRP B C 1
ATOM 2602 O O . TRP B 1 8 ? -27.696 -35.059 35.974 1.00 61.66 6 TRP B O 1
ATOM 2613 N N . ARG B 1 9 ? -27.440 -35.362 38.199 1.00 62.83 7 ARG B N 1
ATOM 2614 C CA . ARG B 1 9 ? -28.296 -36.551 38.276 1.00 62.50 7 ARG B CA 1
ATOM 2615 C C . ARG B 1 9 ? -29.763 -36.165 38.079 1.00 59.47 7 ARG B C 1
ATOM 2616 O O . ARG B 1 9 ? -30.553 -36.959 37.574 1.00 59.54 7 ARG B O 1
ATOM 2624 N N . GLN B 1 10 ? -30.103 -34.936 38.466 1.00 56.56 8 GLN B N 1
ATOM 2625 C CA . GLN B 1 10 ? -31.454 -34.394 38.327 1.00 63.25 8 GLN B CA 1
ATOM 2626 C C . GLN B 1 10 ? -31.790 -33.894 36.914 1.00 66.08 8 GLN B C 1
ATOM 2627 O O . GLN B 1 10 ? -32.945 -33.557 36.631 1.00 70.06 8 GLN B O 1
ATOM 2633 N N . PHE B 1 11 ? -30.785 -33.841 36.038 1.00 61.91 9 PHE B N 1
ATOM 2634 C CA . PHE B 1 11 ? -30.973 -33.450 34.634 1.00 54.19 9 PHE B CA 1
ATOM 2635 C C . PHE B 1 11 ? -30.280 -34.462 33.733 1.00 53.49 9 PHE B C 1
ATOM 2636 O O . PHE B 1 11 ? -29.280 -34.135 33.085 1.00 55.89 9 PHE B O 1
ATOM 2644 N N . PRO B 1 12 ? -30.822 -35.693 33.667 1.00 49.89 10 PRO B N 1
ATOM 2645 C CA . PRO B 1 12 ? -30.105 -36.794 33.030 1.00 48.04 10 PRO B CA 1
ATOM 2646 C C . PRO B 1 12 ? -29.875 -36.711 31.512 1.00 52.42 10 PRO B C 1
ATOM 2647 O O . PRO B 1 12 ? -29.146 -37.563 30.989 1.00 54.54 10 PRO B O 1
ATOM 2651 N N . GLN B 1 13 ? -30.473 -35.730 30.819 1.00 54.13 11 GLN B N 1
ATOM 2652 C CA . GLN B 1 13 ? -30.270 -35.556 29.360 1.00 55.90 11 GLN B CA 1
ATOM 2653 C C . GLN B 1 13 ? -28.867 -35.060 29.076 1.00 57.56 11 GLN B C 1
ATOM 2654 O O . GLN B 1 13 ? -28.249 -35.453 28.084 1.00 59.80 11 GLN B O 1
ATOM 2660 N N . VAL B 1 14 ? -28.394 -34.179 29.950 1.00 54.07 12 VAL B N 1
ATOM 2661 C CA . VAL B 1 14 ? -27.100 -33.546 29.806 1.00 56.51 12 VAL B CA 1
ATOM 2662 C C . VAL B 1 14 ? -26.080 -34.077 30.814 1.00 59.83 12 VAL B C 1
ATOM 2663 O O . VAL B 1 14 ? -24.986 -33.517 30.945 1.00 61.14 12 VAL B O 1
ATOM 2667 N N . GLU B 1 15 ? -26.432 -35.146 31.526 1.00 57.76 13 GLU B N 1
ATOM 2668 C CA . GLU B 1 15 ? -25.499 -35.729 32.491 1.00 55.61 13 GLU B CA 1
ATOM 2669 C C . GLU B 1 15 ? -24.219 -36.337 31.880 1.00 50.37 13 GLU B C 1
ATOM 2670 O O . GLU B 1 15 ? -23.128 -36.030 32.377 1.00 54.13 13 GLU B O 1
ATOM 2676 N N . PRO B 1 16 ? -24.329 -37.173 30.819 1.00 46.15 14 PRO B N 1
ATOM 2677 C CA . PRO B 1 16 ? -23.089 -37.766 30.277 1.00 49.66 14 PRO B CA 1
ATOM 2678 C C . PRO B 1 16 ? -22.053 -36.744 29.793 1.00 53.68 14 PRO B C 1
ATOM 2679 O O . PRO B 1 16 ? -20.856 -36.959 29.988 1.00 59.36 14 PRO B O 1
ATOM 2683 N N . GLN B 1 17 ? -22.517 -35.648 29.196 1.00 52.83 15 GLN B N 1
ATOM 2684 C CA . GLN B 1 17 ? -21.632 -34.613 28.656 1.00 55.19 15 GLN B CA 1
ATOM 2685 C C . GLN B 1 17 ? -21.019 -33.732 29.729 1.00 54.73 15 GLN B C 1
ATOM 2686 O O . GLN B 1 17 ? -19.872 -33.308 29.595 1.00 56.88 15 GLN B O 1
ATOM 2692 N N . LEU B 1 18 ? -21.774 -33.455 30.786 1.00 52.47 16 LEU B N 1
ATOM 2693 C CA . LEU B 1 18 ? -21.245 -32.689 31.913 1.00 52.65 16 LEU B CA 1
ATOM 2694 C C . LEU B 1 18 ? -20.275 -33.498 32.764 1.00 54.77 16 LEU B C 1
ATOM 2695 O O . LEU B 1 18 ? -19.364 -32.935 33.376 1.00 58.07 16 LEU B O 1
ATOM 2700 N N . THR B 1 19 ? -20.481 -34.813 32.791 1.00 51.75 17 THR B N 1
ATOM 2701 C CA . THR B 1 19 ? -19.558 -35.747 33.415 1.00 52.17 17 THR B CA 1
ATOM 2702 C C . THR B 1 19 ? -18.260 -35.783 32.601 1.00 52.99 17 THR B C 1
ATOM 2703 O O . THR B 1 19 ? -17.167 -35.650 33.155 1.00 58.96 17 THR B O 1
ATOM 2707 N N . ALA B 1 20 ? -18.406 -35.930 31.285 1.00 48.02 18 ALA B N 1
ATOM 2708 C CA . ALA B 1 20 ? -17.296 -35.957 30.344 1.00 46.65 18 ALA B CA 1
ATOM 2709 C C . ALA B 1 20 ? -16.503 -34.653 30.335 1.00 52.58 18 ALA B C 1
ATOM 2710 O O . ALA B 1 20 ? -15.296 -34.667 30.087 1.00 56.46 18 ALA B O 1
ATOM 2712 N N . LEU B 1 21 ? -17.179 -33.541 30.623 1.00 52.67 19 LEU B N 1
ATOM 2713 C CA . LEU B 1 21 ? -16.546 -32.232 30.603 1.00 52.83 19 LEU B CA 1
ATOM 2714 C C . LEU B 1 21 ? -15.553 -32.046 31.741 1.00 57.89 19 LEU B C 1
ATOM 2715 O O . LEU B 1 21 ? -14.547 -31.363 31.565 1.00 60.74 19 LEU B O 1
ATOM 2720 N N . GLN B 1 22 ? -15.832 -32.653 32.897 1.00 61.87 20 GLN B N 1
ATOM 2721 C CA . GLN B 1 22 ? -14.923 -32.570 34.040 1.00 61.94 20 GLN B CA 1
ATOM 2722 C C . GLN B 1 22 ? -13.538 -33.124 33.722 1.00 61.29 20 GLN B C 1
ATOM 2723 O O . GLN B 1 22 ? -12.536 -32.456 33.988 1.00 60.93 20 GLN B O 1
ATOM 2729 N N . ASP B 1 23 ? -13.497 -34.326 33.143 1.00 58.73 21 ASP B N 1
ATOM 2730 C CA . ASP B 1 23 ? -12.250 -34.948 32.697 1.00 61.12 21 ASP B CA 1
ATOM 2731 C C . ASP B 1 23 ? -11.576 -34.109 31.616 1.00 59.81 21 ASP B C 1
ATOM 2732 O O . ASP B 1 23 ? -10.364 -33.858 31.673 1.00 61.16 21 ASP B O 1
ATOM 2737 N N . TYR B 1 24 ? -12.378 -33.665 30.648 1.00 52.57 22 TYR B N 1
ATOM 2738 C CA . TYR B 1 24 ? -11.888 -32.884 29.526 1.00 49.50 22 TYR B CA 1
ATOM 2739 C C . TYR B 1 24 ? -11.221 -31.602 29.987 1.00 50.08 22 TYR B C 1
ATOM 2740 O O . TYR B 1 24 ? -10.160 -31.243 29.479 1.00 54.05 22 TYR B O 1
ATOM 2749 N N . LEU B 1 25 ? -11.837 -30.930 30.953 1.00 48.46 23 LEU B N 1
ATOM 2750 C CA . LEU B 1 25 ? -11.277 -29.712 31.516 1.00 54.15 23 LEU B CA 1
ATOM 2751 C C . LEU B 1 25 ? -9.911 -29.935 32.163 1.00 56.63 23 LEU B C 1
ATOM 2752 O O . LEU B 1 25 ? -9.019 -29.113 31.993 1.00 57.72 23 LEU B O 1
ATOM 2757 N N . LEU B 1 26 ? -9.757 -31.051 32.878 1.00 59.33 24 LEU B N 1
ATOM 2758 C CA . LEU B 1 26 ? -8.489 -31.408 33.523 1.00 61.15 24 LEU B CA 1
ATOM 2759 C C . LEU B 1 26 ? -7.384 -31.686 32.509 1.00 62.23 24 LEU B C 1
ATOM 2760 O O . LEU B 1 26 ? -6.245 -31.294 32.723 1.00 66.44 24 LEU B O 1
ATOM 2765 N N . ARG B 1 27 ? -7.731 -32.354 31.409 1.00 61.37 25 ARG B N 1
ATOM 2766 C CA . ARG B 1 27 ? -6.778 -32.652 30.343 1.00 60.65 25 ARG B CA 1
ATOM 2767 C C . ARG B 1 27 ? -6.373 -31.396 29.584 1.00 61.60 25 ARG B C 1
ATOM 2768 O O . ARG B 1 27 ? -5.233 -31.262 29.154 1.00 66.52 25 ARG B O 1
ATOM 2776 N N . THR B 1 28 ? -7.321 -30.477 29.439 1.00 60.31 26 THR B N 1
ATOM 2777 C CA . THR B 1 28 ? -7.155 -29.248 28.666 1.00 56.20 26 THR B CA 1
ATOM 2778 C C . THR B 1 28 ? -6.249 -28.261 29.390 1.00 54.96 26 THR B C 1
ATOM 2779 O O . THR B 1 28 ? -5.610 -27.414 28.775 1.00 61.11 26 THR B O 1
ATOM 2783 N N . VAL B 1 29 ? -6.173 -28.419 30.703 1.00 60.57 27 VAL B N 1
ATOM 2784 C CA . VAL B 1 29 ? -5.508 -27.470 31.583 1.00 63.31 27 VAL B CA 1
ATOM 2785 C C . VAL B 1 29 ? -4.106 -27.922 32.033 1.00 67.39 27 VAL B C 1
ATOM 2786 O O . VAL B 1 29 ? -3.386 -27.174 32.702 1.00 68.08 27 VAL B O 1
ATOM 2790 N N . GLN B 1 30 ? -3.724 -29.131 31.616 1.00 68.40 28 GLN B N 1
ATOM 2791 C CA . GLN B 1 30 ? -2.390 -29.688 31.861 1.00 74.28 28 GLN B CA 1
ATOM 2792 C C . GLN B 1 30 ? -1.248 -28.747 31.465 1.00 75.20 28 GLN B C 1
ATOM 2793 O O . GLN B 1 30 ? -1.250 -28.163 30.375 1.00 75.47 28 GLN B O 1
ATOM 2799 N N . LEU B 1 31 ? -0.293 -28.600 32.382 1.00 76.23 29 LEU B N 1
ATOM 2800 C CA . LEU B 1 31 ? 0.819 -27.669 32.238 1.00 79.00 29 LEU B CA 1
ATOM 2801 C C . LEU B 1 31 ? 2.089 -28.220 32.887 1.00 83.88 29 LEU B C 1
ATOM 2802 O O . LEU B 1 31 ? 2.021 -28.932 33.893 1.00 82.75 29 LEU B O 1
ATOM 2807 N N . ASP B 1 32 ? 3.234 -27.880 32.292 1.00 89.08 30 ASP B N 1
ATOM 2808 C CA . ASP B 1 32 ? 4.566 -28.220 32.804 1.00 93.40 30 ASP B CA 1
ATOM 2809 C C . ASP B 1 32 ? 4.758 -27.770 34.259 1.00 91.17 30 ASP B C 1
ATOM 2810 O O . ASP B 1 32 ? 5.045 -28.584 35.137 1.00 92.60 30 ASP B O 1
ATOM 2815 N N . ASN B 1 33 ? 4.575 -26.471 34.489 1.00 88.28 31 ASN B N 1
ATOM 2816 C CA . ASN B 1 33 ? 4.776 -25.823 35.781 1.00 82.92 31 ASN B CA 1
ATOM 2817 C C . ASN B 1 33 ? 3.764 -26.277 36.834 1.00 84.02 31 ASN B C 1
ATOM 2818 O O . ASN B 1 33 ? 2.635 -25.789 36.862 1.00 86.81 31 ASN B O 1
ATOM 2823 N N . GLN B 1 34 ? 4.182 -27.204 37.697 1.00 83.83 32 GLN B N 1
ATOM 2824 C CA . GLN B 1 34 ? 3.319 -27.765 38.753 1.00 83.04 32 GLN B CA 1
ATOM 2825 C C . GLN B 1 34 ? 2.760 -26.775 39.804 1.00 80.06 32 GLN B C 1
ATOM 2826 O O . GLN B 1 34 ? 1.613 -26.928 40.220 1.00 77.18 32 GLN B O 1
ATOM 2832 N N . PRO B 1 35 ? 3.547 -25.759 40.231 1.00 81.21 33 PRO B N 1
ATOM 2833 C CA . PRO B 1 35 ? 2.938 -24.715 41.076 1.00 79.98 33 PRO B CA 1
ATOM 2834 C C . PRO B 1 35 ? 1.676 -24.057 40.494 1.00 80.26 33 PRO B C 1
ATOM 2835 O O . PRO B 1 35 ? 0.697 -23.855 41.217 1.00 79.71 33 PRO B O 1
ATOM 2839 N N . ILE B 1 36 ? 1.702 -23.735 39.203 1.00 76.92 34 ILE B N 1
ATOM 2840 C CA . ILE B 1 36 ? 0.555 -23.120 38.536 1.00 73.56 34 ILE B CA 1
ATOM 2841 C C . ILE B 1 36 ? -0.531 -24.157 38.222 1.00 71.45 34 ILE B C 1
ATOM 2842 O O . ILE B 1 36 ? -1.713 -23.919 38.482 1.00 70.12 34 ILE B O 1
ATOM 2847 N N . HIS B 1 37 ? -0.115 -25.310 37.698 1.00 70.37 35 HIS B N 1
ATOM 2848 C CA . HIS B 1 37 ? -1.010 -26.428 37.389 1.00 73.93 35 HIS B CA 1
ATOM 2849 C C . HIS B 1 37 ? -1.866 -26.876 38.573 1.00 77.66 35 HIS B C 1
ATOM 2850 O O . HIS B 1 37 ? -3.016 -27.259 38.388 1.00 83.33 35 HIS B O 1
ATOM 2857 N N . HIS B 1 38 ? -1.311 -26.817 39.782 1.00 80.81 36 HIS B N 1
ATOM 2858 C CA . HIS B 1 38 ? -2.051 -27.196 40.980 1.00 82.72 36 HIS B CA 1
ATOM 2859 C C . HIS B 1 38 ? -3.000 -26.122 41.496 1.00 81.38 36 HIS B C 1
ATOM 2860 O O . HIS B 1 38 ? -4.043 -26.448 42.057 1.00 84.39 36 HIS B O 1
ATOM 2867 N N . LYS B 1 39 ? -2.643 -24.852 41.306 1.00 78.28 37 LYS B N 1
ATOM 2868 C CA . LYS B 1 39 ? -3.536 -23.739 41.631 1.00 76.92 37 LYS B CA 1
ATOM 2869 C C . LYS B 1 39 ? -4.817 -23.804 40.783 1.00 81.20 37 LYS B C 1
ATOM 2870 O O . LYS B 1 39 ? -5.924 -23.600 41.297 1.00 85.27 37 LYS B O 1
ATOM 2876 N N . ILE B 1 40 ? -4.657 -24.115 39.497 1.00 77.78 38 ILE B N 1
ATOM 2877 C CA . ILE B 1 40 ? -5.791 -24.258 38.585 1.00 76.29 38 ILE B CA 1
ATOM 2878 C C . ILE B 1 40 ? -6.599 -25.526 38.892 1.00 78.35 38 ILE B C 1
ATOM 2879 O O . ILE B 1 40 ? -7.833 -25.479 38.931 1.00 79.09 38 ILE B O 1
ATOM 2884 N N . LEU B 1 41 ? -5.901 -26.634 39.148 1.00 80.47 39 LEU B N 1
ATOM 2885 C CA . LEU B 1 41 ? -6.535 -27.925 39.465 1.00 83.69 39 LEU B CA 1
ATOM 2886 C C . LEU B 1 41 ? -7.375 -27.880 40.743 1.00 86.94 39 LEU B C 1
ATOM 2887 O O . LEU B 1 41 ? -8.359 -28.614 40.878 1.00 89.79 39 LEU B O 1
ATOM 2892 N N . ALA B 1 42 ? -6.985 -27.010 41.671 1.00 88.40 40 ALA B N 1
ATOM 2893 C CA . ALA B 1 42 ? -7.717 -26.818 42.918 1.00 92.05 40 ALA B CA 1
ATOM 2894 C C . ALA B 1 42 ? -8.989 -25.993 42.722 1.00 92.88 40 ALA B C 1
ATOM 2895 O O . ALA B 1 42 ? -9.915 -26.073 43.533 1.00 96.78 40 ALA B O 1
ATOM 2897 N N . LEU B 1 43 ? -9.032 -25.198 41.656 1.00 91.11 41 LEU B N 1
ATOM 2898 C CA . LEU B 1 43 ? -10.209 -24.383 41.377 1.00 88.23 41 LEU B CA 1
ATOM 2899 C C . LEU B 1 43 ? -11.244 -25.146 40.543 1.00 87.30 41 LEU B C 1
ATOM 2900 O O . LEU B 1 43 ? -12.435 -24.841 40.594 1.00 87.26 41 LEU B O 1
ATOM 2905 N N . LEU B 1 44 ? -10.783 -26.143 39.792 1.00 87.20 42 LEU B N 1
ATOM 2906 C CA . LEU B 1 44 ? -11.673 -27.007 39.015 1.00 89.98 42 LEU B CA 1
ATOM 2907 C C . LEU B 1 44 ? -12.376 -28.049 39.880 1.00 95.22 42 LEU B C 1
ATOM 2908 O O . LEU B 1 44 ? -13.520 -28.422 39.606 1.00 96.67 42 LEU B O 1
ATOM 2913 N N . LYS B 1 45 ? -11.685 -28.521 40.916 1.00 100.46 43 LYS B N 1
ATOM 2914 C CA . LYS B 1 45 ? -12.241 -29.522 41.828 1.00 102.63 43 LYS B CA 1
ATOM 2915 C C . LYS B 1 45 ? -13.172 -28.914 42.877 1.00 102.49 43 LYS B C 1
ATOM 2916 O O . LYS B 1 45 ? -13.978 -29.626 43.476 1.00 105.27 43 LYS B O 1
ATOM 2922 N N . SER B 1 46 ? -13.064 -27.602 43.089 1.00 100.75 44 SER B N 1
ATOM 2923 C CA . SER B 1 46 ? -14.017 -26.873 43.929 1.00 99.52 44 SER B CA 1
ATOM 2924 C C . SER B 1 46 ? -15.178 -26.304 43.097 1.00 100.44 44 SER B C 1
ATOM 2925 O O . SER B 1 46 ? -16.143 -25.768 43.648 1.00 101.71 44 SER B O 1
ATOM 2928 N N . GLY B 1 47 ? -15.073 -26.425 41.774 1.00 98.94 45 GLY B N 1
ATOM 2929 C CA . GLY B 1 47 ? -16.082 -25.897 40.858 1.00 96.48 45 GLY B CA 1
ATOM 2930 C C . GLY B 1 47 ? -16.690 -26.953 39.952 1.00 94.85 45 GLY B C 1
ATOM 2931 O O . GLY B 1 47 ? -16.953 -26.696 38.774 1.00 94.95 45 GLY B O 1
ATOM 2932 N N . GLY B 1 48 ? -16.929 -28.138 40.512 1.00 90.78 46 GLY B N 1
ATOM 2933 C CA . GLY B 1 48 ? -17.577 -29.231 39.790 1.00 82.48 46 GLY B CA 1
ATOM 2934 C C . GLY B 1 48 ? -19.079 -29.057 39.605 1.00 79.51 46 GLY B C 1
ATOM 2935 O O . GLY B 1 48 ? -19.741 -29.949 39.061 1.00 78.98 46 GLY B O 1
ATOM 2936 N N . LYS B 1 49 ? -19.613 -27.920 40.068 1.00 73.67 47 LYS B N 1
ATOM 2937 C CA . LYS B 1 49 ? -21.000 -27.519 39.815 1.00 67.68 47 LYS B CA 1
ATOM 2938 C C . LYS B 1 49 ? -21.252 -27.366 38.320 1.00 62.48 47 LYS B C 1
ATOM 2939 O O . LYS B 1 49 ? -22.275 -27.831 37.810 1.00 57.87 47 LYS B O 1
ATOM 2945 N N . LEU B 1 50 ? -20.305 -26.710 37.642 1.00 56.90 48 LEU B N 1
ATOM 2946 C CA . LEU B 1 50 ? -20.351 -26.443 36.202 1.00 55.69 48 LEU B CA 1
ATOM 2947 C C . LEU B 1 50 ? -21.683 -25.828 35.758 1.00 54.19 48 LEU B C 1
ATOM 2948 O O . LEU B 1 50 ? -22.272 -26.267 34.769 1.00 56.03 48 LEU B O 1
ATOM 2953 N N . LEU B 1 51 ? -22.140 -24.824 36.507 1.00 50.24 49 LEU B N 1
ATOM 2954 C CA . LEU B 1 51 ? -23.447 -24.205 36.301 1.00 50.57 49 LEU B CA 1
ATOM 2955 C C . LEU B 1 51 ? -23.588 -23.593 34.926 1.00 50.46 49 LEU B C 1
ATOM 2956 O O . LEU B 1 51 ? -24.587 -23.822 34.242 1.00 49.63 49 LEU B O 1
ATOM 2961 N N . ARG B 1 52 ? -22.581 -22.820 34.525 1.00 51.04 50 ARG B N 1
ATOM 2962 C CA . ARG B 1 52 ? -22.608 -22.145 33.232 1.00 48.03 50 ARG B CA 1
ATOM 2963 C C . ARG B 1 52 ? -22.533 -23.116 32.039 1.00 49.64 50 ARG B C 1
ATOM 2964 O O . ARG B 1 52 ? -23.311 -22.974 31.093 1.00 47.88 50 ARG B O 1
ATOM 2972 N N . PRO B 1 53 ? -21.649 -24.136 32.094 1.00 50.63 51 PRO B N 1
ATOM 2973 C CA . PRO B 1 53 ? -21.788 -25.185 31.078 1.00 50.72 51 PRO B CA 1
ATOM 2974 C C . PRO B 1 53 ? -23.120 -25.946 31.107 1.00 49.56 51 PRO B C 1
ATOM 2975 O O . PRO B 1 53 ? -23.494 -26.552 30.101 1.00 54.59 51 PRO B O 1
ATOM 2979 N N . GLY B 1 54 ? -23.806 -25.935 32.248 1.00 48.36 52 GLY B N 1
ATOM 2980 C CA . GLY B 1 54 ? -25.100 -26.602 32.377 1.00 44.78 52 GLY B CA 1
ATOM 2981 C C . GLY B 1 54 ? -26.166 -25.893 31.561 1.00 42.55 52 GLY B C 1
ATOM 2982 O O . GLY B 1 54 ? -26.928 -26.529 30.843 1.00 40.63 52 GLY B O 1
ATOM 2983 N N . TYR B 1 55 ? -26.204 -24.571 31.664 1.00 36.90 53 TYR B N 1
ATOM 2984 C CA . TYR B 1 55 ? -27.045 -23.756 30.795 1.00 45.39 53 TYR B CA 1
ATOM 2985 C C . TYR B 1 55 ? -26.738 -23.932 29.307 1.00 49.79 53 TYR B C 1
ATOM 2986 O O . TYR B 1 55 ? -27.660 -24.092 28.496 1.00 54.45 53 TYR B O 1
ATOM 2995 N N . PHE B 1 56 ? -25.444 -23.924 28.976 1.00 50.19 54 PHE B N 1
ATOM 2996 C CA . PHE B 1 56 ? -24.932 -24.176 27.622 1.00 44.22 54 PHE B CA 1
ATOM 2997 C C . PHE B 1 56 ? -25.502 -25.474 27.073 1.00 44.39 54 PHE B C 1
ATOM 2998 O O . PHE B 1 56 ? -26.174 -25.478 26.037 1.00 46.09 54 PHE B O 1
ATOM 3006 N N . TYR B 1 57 ? -25.248 -26.566 27.784 1.00 43.68 55 TYR B N 1
ATOM 3007 C CA . TYR B 1 57 ? -25.652 -27.884 27.322 1.00 46.75 55 TYR B CA 1
ATOM 3008 C C . TYR B 1 57 ? -27.163 -28.103 27.284 1.00 48.90 55 TYR B C 1
ATOM 3009 O O . TYR B 1 57 ? -27.647 -28.871 26.449 1.00 53.44 55 TYR B O 1
ATOM 3018 N N . LEU B 1 58 ? -27.896 -27.433 28.174 1.00 46.58 56 LEU B N 1
ATOM 3019 C CA . LEU B 1 58 ? -29.357 -27.514 28.178 1.00 49.59 56 LEU B CA 1
ATOM 3020 C C . LEU B 1 58 ? -29.952 -26.834 26.944 1.00 50.31 56 LEU B C 1
ATOM 3021 O O . LEU B 1 58 ? -30.824 -27.402 26.288 1.00 51.98 56 LEU B O 1
ATOM 3026 N N . PHE B 1 59 ? -29.464 -25.641 26.618 1.00 47.86 57 PHE B N 1
ATOM 3027 C CA . PHE B 1 59 ? -29.836 -24.993 25.364 1.00 44.69 57 PHE B CA 1
ATOM 3028 C C . PHE B 1 59 ? -29.371 -25.753 24.110 1.00 47.66 57 PHE B C 1
ATOM 3029 O O . PHE B 1 59 ? -30.052 -25.726 23.084 1.00 52.89 57 PHE B O 1
ATOM 3037 N N . SER B 1 60 ? -28.246 -26.459 24.197 1.00 44.48 58 SER B N 1
ATOM 3038 C CA . SER B 1 60 ? -27.753 -27.249 23.067 1.00 39.23 58 SER B CA 1
ATOM 3039 C C . SER B 1 60 ? -28.672 -28.413 22.683 1.00 42.64 58 SER B C 1
ATOM 3040 O O . SER B 1 60 ? -28.592 -28.924 21.556 1.00 44.50 58 SER B O 1
ATOM 3043 N N . THR B 1 61 ? -29.529 -28.844 23.612 1.00 44.67 59 THR B N 1
ATOM 3044 C CA . THR B 1 61 ? -30.524 -29.895 23.321 1.00 45.86 59 THR B CA 1
ATOM 3045 C C . THR B 1 61 ? -31.581 -29.428 22.300 1.00 45.90 59 THR B C 1
ATOM 3046 O O . THR B 1 61 ? -32.223 -30.249 21.657 1.00 51.38 59 THR B O 1
ATOM 3050 N N . PHE B 1 62 ? -31.737 -28.117 22.136 1.00 44.73 60 PHE B N 1
ATOM 3051 C CA . PHE B 1 62 ? -32.618 -27.555 21.109 1.00 47.95 60 PHE B CA 1
ATOM 3052 C C . PHE B 1 62 ? -32.070 -27.657 19.668 1.00 50.78 60 PHE B C 1
ATOM 3053 O O . PHE B 1 62 ? -32.692 -27.137 18.729 1.00 50.36 60 PHE B O 1
ATOM 3061 N N . GLY B 1 63 ? -30.924 -28.313 19.480 1.00 48.41 61 GLY B N 1
ATOM 3062 C CA . GLY B 1 63 ? -30.286 -28.377 18.165 1.00 42.04 61 GLY B CA 1
ATOM 3063 C C . GLY B 1 63 ? -29.456 -29.626 17.989 1.00 44.70 61 GLY B C 1
ATOM 3064 O O . GLY B 1 63 ? -29.236 -30.362 18.947 1.00 51.08 61 GLY B O 1
ATOM 3065 N N . ASN B 1 64 ? -28.988 -29.866 16.767 1.00 43.21 62 ASN B N 1
ATOM 3066 C CA . ASN B 1 64 ? -28.053 -30.963 16.503 1.00 46.28 62 ASN B CA 1
ATOM 3067 C C . ASN B 1 64 ? -26.979 -30.669 15.440 1.00 46.50 62 ASN B C 1
ATOM 3068 O O . ASN B 1 64 ? -26.425 -31.604 14.859 1.00 46.25 62 ASN B O 1
ATOM 3073 N N . ALA B 1 65 ? -26.688 -29.392 15.188 1.00 43.41 63 ALA B N 1
ATOM 3074 C CA . ALA B 1 65 ? -25.698 -29.020 14.156 1.00 47.84 63 ALA B CA 1
ATOM 3075 C C . ALA B 1 65 ? -24.242 -29.378 14.507 1.00 48.42 63 ALA B C 1
ATOM 3076 O O . ALA B 1 65 ? -23.485 -29.802 13.641 1.00 53.36 63 ALA B O 1
ATOM 3078 N N . ALA B 1 66 ? -23.868 -29.239 15.775 1.00 51.40 64 ALA B N 1
ATOM 3079 C CA . ALA B 1 66 ? -22.475 -29.403 16.194 1.00 48.14 64 ALA B CA 1
ATOM 3080 C C . ALA B 1 66 ? -22.102 -30.816 16.622 1.00 50.23 64 ALA B C 1
ATOM 3081 O O . ALA B 1 66 ? -22.928 -31.560 17.149 1.00 53.87 64 ALA B O 1
ATOM 3083 N N . THR B 1 67 ? -20.840 -31.170 16.398 1.00 51.54 65 THR B N 1
ATOM 3084 C CA . THR B 1 67 ? -20.281 -32.443 16.848 1.00 52.31 65 THR B CA 1
ATOM 3085 C C . THR B 1 67 ? -20.153 -32.393 18.370 1.00 52.27 65 THR B C 1
ATOM 3086 O O . THR B 1 67 ? -20.083 -31.295 18.945 1.00 50.38 65 THR B O 1
ATOM 3090 N N . PRO B 1 68 ? -20.115 -33.570 19.032 1.00 49.24 66 PRO B N 1
ATOM 3091 C CA . PRO B 1 68 ? -19.824 -33.599 20.460 1.00 51.63 66 PRO B CA 1
ATOM 3092 C C . PRO B 1 68 ? -18.542 -32.860 20.842 1.00 53.30 66 PRO B C 1
ATOM 3093 O O . PRO B 1 68 ? -18.550 -32.125 21.831 1.00 58.39 66 PRO B O 1
ATOM 3097 N N . ALA B 1 69 ? -17.478 -33.028 20.050 1.00 49.93 67 ALA B N 1
ATOM 3098 C CA . ALA B 1 69 ? -16.195 -32.337 20.266 1.00 48.56 67 ALA B CA 1
ATOM 3099 C C . ALA B 1 69 ? -16.310 -30.808 20.257 1.00 44.19 67 ALA B C 1
ATOM 3100 O O . ALA B 1 69 ? -15.725 -30.151 21.103 1.00 50.02 67 ALA B O 1
ATOM 3102 N N . GLN B 1 70 ? -17.071 -30.257 19.313 1.00 44.70 68 GLN B N 1
ATOM 3103 C CA . GLN B 1 70 ? -17.314 -28.812 19.243 1.00 47.41 68 GLN B CA 1
ATOM 3104 C C . GLN B 1 70 ? -18.052 -28.274 20.459 1.00 50.08 68 GLN B C 1
ATOM 3105 O O . GLN B 1 70 ? -17.656 -27.248 21.018 1.00 48.77 68 GLN B O 1
ATOM 3111 N N . LEU B 1 71 ? -19.123 -28.963 20.861 1.00 50.48 69 LEU B N 1
ATOM 3112 C CA . LEU B 1 71 ? -19.911 -28.556 22.028 1.00 50.26 69 LEU B CA 1
ATOM 3113 C C . LEU B 1 71 ? -19.073 -28.602 23.286 1.00 44.72 69 LEU B C 1
ATOM 3114 O O . LEU B 1 71 ? -19.085 -27.662 24.076 1.00 49.86 69 LEU B O 1
ATOM 3119 N N . GLN B 1 72 ? -18.328 -29.692 23.438 1.00 41.13 70 GLN B N 1
ATOM 3120 C CA . GLN B 1 72 ? -17.425 -29.887 24.568 1.00 44.39 70 GLN B CA 1
ATOM 3121 C C . GLN B 1 72 ? -16.389 -28.769 24.647 1.00 44.45 70 GLN B C 1
ATOM 3122 O O . GLN B 1 72 ? -16.171 -28.201 25.722 1.00 46.84 70 GLN B O 1
ATOM 3128 N N . ALA B 1 73 ? -15.803 -28.428 23.497 1.00 39.68 71 ALA B N 1
ATOM 3129 C CA . ALA B 1 73 ? -14.890 -27.292 23.387 1.00 43.13 71 ALA B CA 1
ATOM 3130 C C . ALA B 1 73 ? -15.561 -25.974 23.764 1.00 44.47 71 ALA B C 1
ATOM 3131 O O . ALA B 1 73 ? -14.959 -25.145 24.460 1.00 47.06 71 ALA B O 1
ATOM 3133 N N . GLY B 1 74 ? -16.809 -25.797 23.314 1.00 45.51 72 GLY B N 1
ATOM 3134 C CA . GLY B 1 74 ? -17.593 -24.593 23.599 1.00 39.88 72 GLY B CA 1
ATOM 3135 C C . GLY B 1 74 ? -17.933 -24.480 25.066 1.00 43.90 72 GLY B C 1
ATOM 3136 O O . GLY B 1 74 ? -17.854 -23.403 25.643 1.00 47.36 72 GLY B O 1
ATOM 3137 N N . ALA B 1 75 ? -18.281 -25.606 25.681 1.00 46.06 73 ALA B N 1
ATOM 3138 C CA . ALA B 1 75 ? -18.623 -25.613 27.106 1.00 47.32 73 ALA B CA 1
ATOM 3139 C C . ALA B 1 75 ? -17.382 -25.442 28.000 1.00 43.04 73 ALA B C 1
ATOM 3140 O O . ALA B 1 75 ? -17.432 -24.757 29.026 1.00 47.04 73 ALA B O 1
ATOM 3142 N N . ALA B 1 76 ? -16.278 -26.064 27.597 1.00 44.30 74 ALA B N 1
ATOM 3143 C CA . ALA B 1 76 ? -14.970 -25.859 28.230 1.00 39.54 74 ALA B CA 1
ATOM 3144 C C . ALA B 1 76 ? -14.517 -24.385 28.205 1.00 38.36 74 ALA B C 1
ATOM 3145 O O . ALA B 1 76 ? -14.092 -23.855 29.225 1.00 45.08 74 ALA B O 1
ATOM 3147 N N . ALA B 1 77 ? -14.639 -23.725 27.057 1.00 39.94 75 ALA B N 1
ATOM 3148 C CA . ALA B 1 77 ? -14.248 -22.312 26.918 1.00 40.44 75 ALA B CA 1
ATOM 3149 C C . ALA B 1 77 ? -14.912 -21.417 27.955 1.00 43.48 75 ALA B C 1
ATOM 3150 O O . ALA B 1 77 ? -14.250 -20.583 28.574 1.00 47.40 75 ALA B O 1
ATOM 3152 N N . ILE B 1 78 ? -16.216 -21.607 28.148 1.00 49.08 76 ILE B N 1
ATOM 3153 C CA . ILE B 1 78 ? -16.985 -20.842 29.131 1.00 48.90 76 ILE B CA 1
ATOM 3154 C C . ILE B 1 78 ? -16.474 -21.068 30.557 1.00 46.24 76 ILE B C 1
ATOM 3155 O O . ILE B 1 78 ? -16.250 -20.109 31.306 1.00 44.62 76 ILE B O 1
ATOM 3160 N N . GLU B 1 79 ? -16.260 -22.329 30.915 1.00 43.36 77 GLU B N 1
ATOM 3161 C CA . GLU B 1 79 ? -15.730 -22.639 32.234 1.00 46.68 77 GLU B CA 1
ATOM 3162 C C . GLU B 1 79 ? -14.317 -22.106 32.447 1.00 47.88 77 GLU B C 1
ATOM 3163 O O . GLU B 1 79 ? -14.023 -21.553 33.502 1.00 46.84 77 GLU B O 1
ATOM 3169 N N . ILE B 1 80 ? -13.476 -22.235 31.421 1.00 45.00 78 ILE B N 1
ATOM 3170 C CA . ILE B 1 80 ? -12.113 -21.714 31.440 1.00 42.57 78 ILE B CA 1
ATOM 3171 C C . ILE B 1 80 ? -12.084 -20.196 31.601 1.00 42.87 78 ILE B C 1
ATOM 3172 O O . ILE B 1 80 ? -11.282 -19.669 32.369 1.00 50.56 78 ILE B O 1
ATOM 3177 N N . LEU B 1 81 ? -12.974 -19.498 30.902 1.00 47.33 79 LEU B N 1
ATOM 3178 C CA . LEU B 1 81 ? -13.078 -18.041 31.026 1.00 46.41 79 LEU B CA 1
ATOM 3179 C C . LEU B 1 81 ? -13.499 -17.651 32.437 1.00 48.52 79 LEU B C 1
ATOM 3180 O O . LEU B 1 81 ? -12.981 -16.679 33.006 1.00 52.79 79 LEU B O 1
ATOM 3185 N N . HIS B 1 82 ? -14.428 -18.425 32.994 1.00 47.21 80 HIS B N 1
ATOM 3186 C CA . HIS B 1 82 ? -14.911 -18.218 34.358 1.00 48.43 80 HIS B CA 1
ATOM 3187 C C . HIS B 1 82 ? -13.760 -18.338 35.370 1.00 49.33 80 HIS B C 1
ATOM 3188 O O . HIS B 1 82 ? -13.516 -17.420 36.158 1.00 52.18 80 HIS B O 1
ATOM 3195 N N . VAL B 1 83 ? -13.042 -19.457 35.304 1.00 45.97 81 VAL B N 1
ATOM 3196 C CA . VAL B 1 83 ? -11.906 -19.734 36.177 1.00 48.21 81 VAL B CA 1
ATOM 3197 C C . VAL B 1 83 ? -10.789 -18.698 36.027 1.00 48.43 81 VAL B C 1
ATOM 3198 O O . VAL B 1 83 ? -10.240 -18.227 37.022 1.00 48.25 81 VAL B O 1
ATOM 3202 N N . GLY B 1 84 ? -10.497 -18.316 34.788 1.00 48.13 82 GLY B N 1
ATOM 3203 C CA . GLY B 1 84 ? -9.491 -17.306 34.512 1.00 48.40 82 GLY B CA 1
ATOM 3204 C C . GLY B 1 84 ? -9.753 -15.979 35.193 1.00 52.08 82 GLY B C 1
ATOM 3205 O O . GLY B 1 84 ? -8.831 -15.366 35.732 1.00 54.55 82 GLY B O 1
ATOM 3206 N N . THR B 1 85 ? -11.007 -15.532 35.173 1.00 55.55 83 THR B N 1
ATOM 3207 C CA . THR B 1 85 ? -11.365 -14.253 35.792 1.00 55.84 83 THR B CA 1
ATOM 3208 C C . THR B 1 85 ? -11.420 -14.379 37.305 1.00 55.34 83 THR B C 1
ATOM 3209 O O . THR B 1 85 ? -11.103 -13.425 38.016 1.00 51.57 83 THR B O 1
ATOM 3213 N N . LEU B 1 86 ? -11.817 -15.560 37.782 1.00 54.50 84 LEU B N 1
ATOM 3214 C CA . LEU B 1 86 ? -11.820 -15.863 39.210 1.00 57.76 84 LEU B CA 1
ATOM 3215 C C . LEU B 1 86 ? -10.428 -15.780 39.821 1.00 61.07 84 LEU B C 1
ATOM 3216 O O . LEU B 1 86 ? -10.271 -15.267 40.931 1.00 61.90 84 LEU B O 1
ATOM 3221 N N . ILE B 1 87 ? -9.429 -16.281 39.090 1.00 61.24 85 ILE B N 1
ATOM 3222 C CA . ILE B 1 87 ? -8.041 -16.274 39.549 1.00 57.34 85 ILE B CA 1
ATOM 3223 C C . ILE B 1 87 ? -7.549 -14.841 39.650 1.00 58.76 85 ILE B C 1
ATOM 3224 O O . ILE B 1 87 ? -6.938 -14.462 40.641 1.00 65.81 85 ILE B O 1
ATOM 3229 N N . HIS B 1 88 ? -7.858 -14.038 38.639 1.00 60.41 86 HIS B N 1
ATOM 3230 C CA . HIS B 1 88 ? -7.434 -12.644 38.612 1.00 62.72 86 HIS B CA 1
ATOM 3231 C C . HIS B 1 88 ? -8.199 -11.754 39.590 1.00 65.51 86 HIS B C 1
ATOM 3232 O O . HIS B 1 88 ? -7.724 -10.676 39.955 1.00 64.86 86 HIS B O 1
ATOM 3239 N N . ASP B 1 89 ? -9.371 -12.213 40.026 1.00 70.46 87 ASP B N 1
ATOM 3240 C CA . ASP B 1 89 ? -10.103 -11.540 41.103 1.00 76.5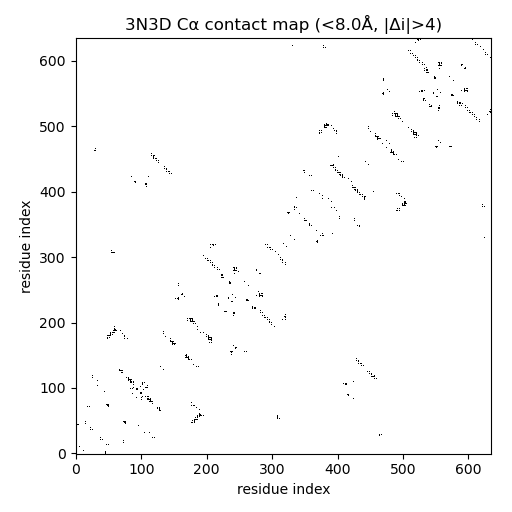7 87 ASP B CA 1
ATOM 3241 C C . ASP B 1 89 ? -9.415 -11.744 42.455 1.00 78.04 87 ASP B C 1
ATOM 3242 O O . ASP B 1 89 ? -9.514 -10.890 43.334 1.00 77.91 87 ASP B O 1
ATOM 3247 N N . ASP B 1 90 ? -8.695 -12.859 42.591 1.00 79.15 88 ASP B N 1
ATOM 3248 C CA . ASP B 1 90 ? -7.935 -13.182 43.799 1.00 85.15 88 ASP B CA 1
ATOM 3249 C C . ASP B 1 90 ? -6.530 -12.567 43.828 1.00 88.86 88 ASP B C 1
ATOM 3250 O O . ASP B 1 90 ? -5.561 -13.217 44.225 1.00 92.40 88 ASP B O 1
ATOM 3255 N N . VAL B 1 91 ? -6.434 -11.315 43.393 1.00 93.67 89 VAL B N 1
ATOM 3256 C CA . VAL B 1 91 ? -5.233 -10.496 43.547 1.00 100.34 89 VAL B CA 1
ATOM 3257 C C . VAL B 1 91 ? -5.650 -9.299 44.423 1.00 107.54 89 VAL B C 1
ATOM 3258 O O . VAL B 1 91 ? -6.840 -8.992 44.506 1.00 110.34 89 VAL B O 1
ATOM 3262 N N . ILE B 1 92 ? -4.677 -8.557 44.921 1.00 113.32 90 ILE B N 1
ATOM 3263 C CA . ILE B 1 92 ? -5.003 -7.406 45.734 1.00 119.46 90 ILE B CA 1
ATOM 3264 C C . ILE B 1 92 ? -4.718 -6.036 45.115 1.00 120.34 90 ILE B C 1
ATOM 3265 O O . ILE B 1 92 ? -3.831 -5.883 44.297 1.00 119.02 90 ILE B O 1
ATOM 3270 N N . ASP B 1 93 ? -5.507 -5.055 45.540 1.00 122.60 91 ASP B N 1
ATOM 3271 C CA . ASP B 1 93 ? -5.402 -3.662 45.137 1.00 124.45 91 ASP B CA 1
ATOM 3272 C C . ASP B 1 93 ? -4.211 -3.060 45.821 1.00 127.15 91 ASP B C 1
ATOM 3273 O O . ASP B 1 93 ? -3.644 -3.655 46.715 1.00 129.54 91 ASP B O 1
ATOM 3278 N N . ASP B 1 94 ? -3.818 -1.872 45.400 1.00 129.21 92 ASP B N 1
ATOM 3279 C CA . ASP B 1 94 ? -2.759 -1.174 46.093 1.00 130.54 92 ASP B CA 1
ATOM 3280 C C . ASP B 1 94 ? -2.271 0.057 45.347 1.00 129.85 92 ASP B C 1
ATOM 3281 O O . ASP B 1 94 ? -2.726 1.171 45.618 1.00 129.55 92 ASP B O 1
ATOM 3286 N N . GLN B 1 105 ? 6.567 -5.479 47.669 1.00 125.91 103 GLN B N 1
ATOM 3287 C CA . GLN B 1 105 ? 6.742 -6.099 46.359 1.00 125.98 103 GLN B CA 1
ATOM 3288 C C . GLN B 1 105 ? 5.641 -7.114 46.021 1.00 123.63 103 GLN B C 1
ATOM 3289 O O . GLN B 1 105 ? 4.465 -6.890 46.313 1.00 122.64 103 GLN B O 1
ATOM 3295 N N . MET B 1 106 ? 6.042 -8.229 45.413 1.00 121.37 104 MET B N 1
ATOM 3296 C CA . MET B 1 106 ? 5.119 -9.227 44.881 1.00 117.72 104 MET B CA 1
ATOM 3297 C C . MET B 1 106 ? 5.413 -10.620 45.427 1.00 114.77 104 MET B C 1
ATOM 3298 O O . MET B 1 106 ? 6.515 -11.144 45.242 1.00 115.43 104 MET B O 1
ATOM 3303 N N . THR B 1 107 ? 4.423 -11.217 46.090 1.00 110.99 105 THR B N 1
ATOM 3304 C CA . THR B 1 107 ? 4.568 -12.560 46.674 1.00 106.89 105 THR B CA 1
ATOM 3305 C C . THR B 1 107 ? 4.595 -13.671 45.615 1.00 105.11 105 THR B C 1
ATOM 3306 O O . THR B 1 107 ? 4.134 -13.478 44.486 1.00 104.49 105 THR B O 1
ATOM 3310 N N . TYR B 1 108 ? 5.158 -14.818 45.995 1.00 102.35 106 TYR B N 1
ATOM 3311 C CA . TYR B 1 108 ? 5.295 -15.982 45.117 1.00 99.68 106 TYR B CA 1
ATOM 3312 C C . TYR B 1 108 ? 3.940 -16.547 44.684 1.00 94.62 106 TYR B C 1
ATOM 3313 O O . TYR B 1 108 ? 3.776 -16.976 43.541 1.00 90.74 106 TYR B O 1
ATOM 3322 N N . GLY B 1 109 ? 2.977 -16.533 45.603 1.00 91.03 107 GLY B N 1
ATOM 3323 C CA . GLY B 1 109 ? 1.628 -17.019 45.331 1.00 88.18 107 GLY B CA 1
ATOM 3324 C C . GLY B 1 109 ? 0.822 -16.101 44.429 1.00 84.84 107 GLY B C 1
ATOM 3325 O O . GLY B 1 109 ? -0.186 -16.517 43.856 1.00 82.54 107 GLY B O 1
ATOM 3326 N N . GLN B 1 110 ? 1.273 -14.854 44.301 1.00 80.51 108 GLN B N 1
ATOM 3327 C CA . GLN B 1 110 ? 0.582 -13.862 43.486 1.00 79.27 108 GLN B CA 1
ATOM 3328 C C . GLN B 1 110 ? 1.104 -13.743 42.063 1.00 78.46 108 GLN B C 1
ATOM 3329 O O . GLN B 1 110 ? 0.329 -13.462 41.147 1.00 77.21 108 GLN B O 1
ATOM 3335 N N . ARG B 1 111 ? 2.410 -13.949 41.885 1.00 77.84 109 ARG B N 1
ATOM 3336 C CA . ARG B 1 111 ? 3.001 -14.073 40.557 1.00 76.00 109 ARG B CA 1
ATOM 3337 C C . ARG B 1 111 ? 2.395 -15.276 39.832 1.00 75.73 10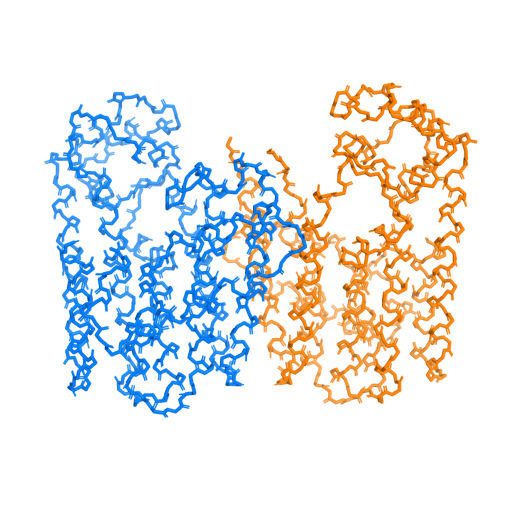9 ARG B C 1
ATOM 3338 O O . ARG B 1 111 ? 2.068 -15.191 38.648 1.00 75.43 109 ARG B O 1
ATOM 3346 N N . ASN B 1 112 ? 2.227 -16.377 40.565 1.00 74.13 110 ASN B N 1
ATOM 3347 C CA . ASN B 1 112 ? 1.568 -17.583 40.063 1.00 75.50 110 ASN B CA 1
ATOM 3348 C C . ASN B 1 112 ? 0.118 -17.363 39.639 1.00 71.86 110 ASN B C 1
ATOM 3349 O O . ASN B 1 112 ? -0.331 -17.959 38.669 1.00 73.75 110 ASN B O 1
ATOM 3354 N N . ALA B 1 113 ? -0.600 -16.518 40.375 1.00 66.23 111 ALA B N 1
ATOM 3355 C CA . ALA B 1 113 ? -2.000 -16.229 40.094 1.00 62.04 111 ALA B CA 1
ATOM 3356 C C . ALA B 1 113 ? -2.173 -15.455 38.781 1.00 60.09 111 ALA B C 1
ATOM 3357 O O . ALA B 1 113 ? -2.985 -15.839 37.941 1.00 57.24 111 ALA B O 1
ATOM 3359 N N . ILE B 1 114 ? -1.397 -14.388 38.603 1.00 54.28 112 ILE B N 1
ATOM 3360 C CA . ILE B 1 114 ? -1.400 -13.623 37.357 1.00 58.30 112 ILE B CA 1
ATOM 3361 C C . ILE B 1 114 ? -1.122 -14.503 36.132 1.00 62.64 112 ILE B C 1
ATOM 3362 O O . ILE B 1 114 ? -1.891 -14.482 35.160 1.00 63.38 112 ILE B O 1
ATOM 3367 N N . TYR B 1 115 ? -0.039 -15.282 36.203 1.00 61.32 113 TYR B N 1
ATOM 3368 C CA . TYR B 1 115 ? 0.337 -16.214 35.138 1.00 59.45 113 TYR B CA 1
ATOM 3369 C C . TYR B 1 115 ? -0.698 -17.302 34.900 1.00 53.87 113 TYR B C 1
ATOM 3370 O O . TYR B 1 115 ? -0.934 -17.666 33.754 1.00 54.57 113 TYR B O 1
ATOM 3379 N N . ALA B 1 116 ? -1.304 -17.811 35.975 1.00 49.77 114 ALA B N 1
ATOM 3380 C CA . ALA B 1 116 ? -2.339 -18.847 35.870 1.00 53.50 114 ALA B CA 1
ATOM 3381 C C . ALA B 1 116 ? -3.559 -18.351 35.105 1.00 52.73 114 ALA B C 1
ATOM 3382 O O . ALA B 1 116 ? -4.110 -19.089 34.303 1.00 53.38 114 ALA B O 1
ATOM 3384 N N . GLY B 1 117 ? -3.950 -17.100 35.358 1.00 50.67 115 GLY B N 1
ATOM 3385 C CA . GLY B 1 117 ? -5.100 -16.485 34.717 1.00 53.62 115 GLY B CA 1
ATOM 3386 C C . GLY B 1 117 ? -4.826 -16.223 33.255 1.00 57.15 115 GLY B C 1
ATOM 3387 O O . GLY B 1 117 ? -5.698 -16.451 32.404 1.00 55.30 115 GLY B O 1
ATOM 3388 N N . ASP B 1 118 ? -3.603 -15.762 32.974 1.00 54.75 116 ASP B N 1
ATOM 3389 C CA . ASP B 1 118 ? -3.139 -15.496 31.608 1.00 51.24 116 ASP B CA 1
ATOM 3390 C C . ASP B 1 118 ? -3.040 -16.760 30.776 1.00 49.50 116 ASP B C 1
ATOM 3391 O O . ASP B 1 118 ? -3.391 -16.761 29.597 1.00 48.39 116 ASP B O 1
ATOM 3396 N N . PHE B 1 119 ? -2.575 -17.831 31.413 1.00 47.03 117 PHE B N 1
ATOM 3397 C CA . PHE B 1 119 ? -2.597 -19.165 30.835 1.00 48.62 117 PHE B CA 1
ATOM 3398 C C . PHE B 1 119 ? -4.026 -19.574 30.483 1.00 47.36 117 PHE B C 1
ATOM 3399 O O . PHE B 1 119 ? -4.273 -20.074 29.392 1.00 48.66 117 PHE B O 1
ATOM 3407 N N . MET B 1 120 ? -4.952 -19.356 31.416 1.00 46.38 118 MET B N 1
ATOM 3408 C CA . MET B 1 120 ? -6.354 -19.687 31.196 1.00 45.64 118 MET B CA 1
ATOM 3409 C C . MET B 1 120 ? -6.939 -18.916 29.997 1.00 45.36 118 MET B C 1
ATOM 3410 O O . MET B 1 120 ? -7.624 -19.512 29.175 1.00 45.77 118 MET B O 1
ATOM 3415 N N . PHE B 1 121 ? -6.592 -17.636 29.850 1.00 41.47 119 PHE B N 1
ATOM 3416 C CA . PHE B 1 121 ? -7.024 -16.858 28.689 1.00 45.44 119 PHE B CA 1
ATOM 3417 C C . PHE B 1 121 ? -6.507 -17.378 27.347 1.00 50.41 119 PHE B C 1
ATOM 3418 O O . PHE B 1 121 ? -7.214 -17.279 26.348 1.00 59.18 119 PHE B O 1
ATOM 3426 N N . THR B 1 122 ? -5.297 -17.935 27.316 1.00 51.36 120 THR B N 1
ATOM 3427 C CA . THR B 1 122 ? -4.763 -18.495 26.072 1.00 49.39 120 THR B CA 1
ATOM 3428 C C . THR B 1 122 ? -5.464 -19.804 25.732 1.00 45.60 120 THR B C 1
ATOM 3429 O O . THR B 1 122 ? -5.727 -20.092 24.559 1.00 47.31 120 THR B O 1
ATOM 3433 N N . VAL B 1 123 ? -5.766 -20.590 26.762 1.00 45.31 121 VAL B N 1
ATOM 3434 C CA . VAL B 1 123 ? -6.489 -21.860 26.597 1.00 46.92 121 VAL B CA 1
ATOM 3435 C C . VAL B 1 123 ? -7.955 -21.601 26.200 1.00 43.58 121 VAL B C 1
ATOM 3436 O O . VAL B 1 123 ? -8.534 -22.342 25.394 1.00 47.35 121 VAL B O 1
ATOM 3440 N N . TYR B 1 124 ? -8.526 -20.532 26.755 1.00 41.10 122 TYR B N 1
ATOM 3441 C CA . TYR B 1 124 ? -9.852 -20.044 26.376 1.00 46.20 122 TYR B CA 1
ATOM 3442 C C . TYR B 1 124 ? -9.993 -19.841 24.866 1.00 45.54 122 TYR B C 1
ATOM 3443 O O . TYR B 1 124 ? -10.871 -20.441 24.244 1.00 49.24 122 TYR B O 1
ATOM 3452 N N . PHE B 1 125 ? -9.103 -19.042 24.278 1.00 46.14 123 PHE B N 1
ATOM 3453 C CA . PHE B 1 125 ? -9.122 -18.785 22.838 1.00 43.70 123 PHE B CA 1
ATOM 3454 C C . PHE B 1 125 ? -8.957 -20.058 22.034 1.00 40.97 123 PHE B C 1
ATOM 3455 O O . PHE B 1 125 ? -9.631 -20.259 21.025 1.00 43.50 123 PHE B O 1
ATOM 3463 N N . ASP B 1 126 ? -8.050 -20.908 22.487 1.00 42.52 124 ASP B N 1
ATOM 3464 C CA . ASP B 1 126 ? -7.793 -22.192 21.852 1.00 45.03 124 ASP B CA 1
ATOM 3465 C C . ASP B 1 126 ? -9.078 -23.030 21.779 1.00 40.91 124 ASP B C 1
ATOM 3466 O O . ASP B 1 126 ? -9.409 -23.571 20.722 1.00 41.74 124 ASP B O 1
ATOM 3471 N N . GLN B 1 127 ? -9.814 -23.089 22.886 1.00 40.50 125 GLN B N 1
ATOM 3472 C CA . GLN B 1 127 ? -11.091 -23.820 22.940 1.00 41.09 125 GLN B CA 1
ATOM 3473 C C . GLN B 1 127 ? -12.218 -23.160 22.146 1.00 38.89 125 GLN B C 1
ATOM 3474 O O . GLN B 1 127 ? -13.043 -23.857 21.558 1.00 45.04 125 GLN B O 1
ATOM 3480 N N . VAL B 1 128 ? -12.251 -21.832 22.129 1.00 39.19 126 VAL B N 1
ATOM 3481 C CA . VAL B 1 128 ? -13.223 -21.102 21.307 1.00 44.43 126 VAL B CA 1
ATOM 3482 C C . VAL B 1 128 ? -13.049 -21.481 19.843 1.00 48.03 126 VAL B C 1
ATOM 3483 O O . VAL B 1 128 ? -14.011 -21.893 19.179 1.00 46.58 126 VAL B O 1
ATOM 3487 N N . LEU B 1 129 ? -11.803 -21.388 19.373 1.00 47.41 127 LEU B N 1
ATOM 3488 C CA . LEU B 1 129 ? -11.457 -21.674 17.987 1.00 43.62 127 LEU B CA 1
ATOM 3489 C C . LEU B 1 129 ? -11.735 -23.121 17.632 1.00 40.45 127 LEU B C 1
ATOM 3490 O O . LEU B 1 129 ? -12.216 -23.411 16.542 1.00 44.31 127 LEU B O 1
ATOM 3495 N N . LYS B 1 130 ? -11.451 -24.025 18.565 1.00 43.33 128 LYS B N 1
ATOM 3496 C CA . LYS B 1 130 ? -11.778 -25.448 18.401 1.00 41.60 128 LYS B CA 1
ATOM 3497 C C . LYS B 1 130 ? -13.305 -25.715 18.284 1.00 45.88 128 LYS B C 1
ATOM 3498 O O . LYS B 1 130 ? -13.720 -26.653 17.606 1.00 48.95 128 LYS B O 1
ATOM 3504 N N . SER B 1 131 ? -14.126 -24.887 18.935 1.00 42.93 129 SER B N 1
ATOM 3505 C CA . SER B 1 131 ? -15.575 -25.119 18.986 1.00 48.41 129 SER B CA 1
ATOM 3506 C C . SER B 1 131 ? -16.310 -24.692 17.728 1.00 50.66 129 SER B C 1
ATOM 3507 O O . SER B 1 131 ? -17.346 -25.263 17.377 1.00 54.77 129 SER B O 1
ATOM 3510 N N . THR B 1 132 ? -15.804 -23.665 17.064 1.00 50.20 130 THR B N 1
ATOM 3511 C CA . THR B 1 132 ? -16.517 -23.143 15.920 1.00 49.31 130 THR B CA 1
ATOM 3512 C C . THR B 1 132 ? -15.613 -22.653 14.822 1.00 54.16 130 THR B C 1
ATOM 3513 O O . THR B 1 132 ? -14.496 -22.184 15.061 1.00 57.78 130 THR B O 1
ATOM 3517 N N . THR B 1 133 ? -16.132 -22.767 13.611 1.00 56.95 131 THR B N 1
ATOM 3518 C CA . THR B 1 133 ? -15.517 -22.182 12.445 1.00 66.65 131 THR B CA 1
ATOM 3519 C C . THR B 1 133 ? -16.171 -20.810 12.127 1.00 65.12 131 THR B C 1
ATOM 3520 O O . THR B 1 133 ? -15.596 -19.999 11.399 1.00 66.17 131 THR B O 1
ATOM 3524 N N . ASP B 1 134 ? -17.343 -20.559 12.724 1.00 60.92 132 ASP B N 1
ATOM 3525 C CA . ASP B 1 134 ? -18.170 -19.364 12.473 1.00 59.00 132 ASP B CA 1
ATOM 3526 C C . ASP B 1 134 ? -17.635 -18.101 13.140 1.00 55.55 132 ASP B C 1
ATOM 3527 O O . ASP B 1 134 ? -17.532 -18.034 14.365 1.00 58.35 132 ASP B O 1
ATOM 3532 N N . ARG B 1 135 ? -17.362 -17.082 12.331 1.00 51.54 133 ARG B N 1
ATOM 3533 C CA . ARG B 1 135 ? -16.694 -15.879 12.806 1.00 52.90 133 ARG B CA 1
ATOM 3534 C C . ARG B 1 135 ? -17.540 -14.985 13.715 1.00 52.89 133 ARG B C 1
ATOM 3535 O O . ARG B 1 135 ? -16.989 -14.311 14.588 1.00 57.65 133 ARG B O 1
ATOM 3543 N N . SER B 1 136 ? -18.860 -14.969 13.537 1.00 52.78 134 SER B N 1
ATOM 3544 C CA . SER B 1 136 ? -19.692 -14.143 14.426 1.00 54.80 134 SER B CA 1
ATOM 3545 C C . SER B 1 136 ? -19.776 -14.774 15.817 1.00 47.95 134 SER B C 1
ATOM 3546 O O . SER B 1 136 ? -19.846 -14.073 16.830 1.00 48.09 134 SER B O 1
ATOM 3549 N N . LEU B 1 137 ? -19.723 -16.102 15.854 1.00 43.98 135 LEU B N 1
ATOM 3550 C CA . LEU B 1 137 ? -19.673 -16.832 17.114 1.00 44.45 135 LEU B CA 1
ATOM 3551 C C . LEU B 1 137 ? -18.379 -16.602 17.915 1.00 46.56 135 LEU B C 1
ATOM 3552 O O . LEU B 1 137 ? -18.420 -16.459 19.136 1.00 47.30 135 LEU B O 1
ATOM 3557 N N . ILE B 1 138 ? -17.242 -16.574 17.221 1.00 44.71 136 ILE B N 1
ATOM 3558 C CA . ILE B 1 138 ? -15.965 -16.212 17.835 1.00 45.78 136 ILE B CA 1
ATOM 3559 C C . ILE B 1 138 ? -16.015 -14.763 18.327 1.00 45.66 136 ILE B C 1
ATOM 3560 O O . ILE B 1 138 ? -15.583 -14.469 19.444 1.00 49.75 136 ILE B O 1
ATOM 3565 N N . GLN B 1 139 ? -16.589 -13.879 17.510 1.00 45.63 137 GLN B N 1
ATOM 3566 C CA . GLN B 1 139 ? -16.711 -12.457 17.841 1.00 47.45 137 GLN B CA 1
ATOM 3567 C C . GLN B 1 139 ? -17.595 -12.243 19.064 1.00 50.27 137 GLN B C 1
ATOM 3568 O O . GLN B 1 139 ? -17.370 -11.324 19.856 1.00 52.82 137 GLN B O 1
ATOM 3574 N N . ASN B 1 140 ? -18.585 -13.118 19.225 1.00 52.18 138 ASN B N 1
ATOM 3575 C CA . ASN B 1 140 ? -19.464 -13.088 20.387 1.00 47.43 138 ASN B CA 1
ATOM 3576 C C . ASN B 1 140 ? -18.704 -13.377 21.691 1.00 47.11 138 ASN B C 1
ATOM 3577 O O . ASN B 1 140 ? -18.906 -12.697 22.710 1.00 49.44 138 ASN B O 1
ATOM 3582 N N . HIS B 1 141 ? -17.823 -14.376 21.652 1.00 45.73 139 HIS B N 1
ATOM 3583 C CA . HIS B 1 141 ? -16.934 -14.663 22.789 1.00 45.02 139 HIS B CA 1
ATOM 3584 C C . HIS B 1 141 ? -16.057 -13.454 23.148 1.00 44.20 139 HIS B C 1
ATOM 3585 O O . HIS B 1 141 ? -15.966 -13.079 24.317 1.00 46.17 139 HIS B O 1
ATOM 3592 N N . ILE B 1 142 ? -15.443 -12.838 22.138 1.00 45.39 140 ILE B N 1
ATOM 3593 C CA . ILE B 1 142 ? -14.575 -11.677 22.341 1.00 49.97 140 ILE B CA 1
ATOM 3594 C C . ILE B 1 142 ? -15.336 -10.543 23.019 1.00 52.15 140 ILE B C 1
ATOM 3595 O O . ILE B 1 142 ? -14.908 -10.071 24.068 1.00 57.58 140 ILE B O 1
ATOM 3600 N N . ASP B 1 143 ? -16.476 -10.153 22.443 1.00 54.28 141 ASP B N 1
ATOM 3601 C CA . ASP B 1 143 ? -17.358 -9.109 23.005 1.00 54.22 141 ASP B CA 1
ATOM 3602 C C . ASP B 1 143 ? -17.787 -9.365 24.455 1.00 54.08 141 ASP B C 1
ATOM 3603 O O . ASP B 1 143 ? -17.893 -8.428 25.255 1.00 55.18 141 ASP B O 1
ATOM 3608 N N . ALA B 1 144 ? -18.045 -10.629 24.774 1.00 50.39 142 ALA B N 1
ATOM 3609 C CA . ALA B 1 144 ? -18.375 -11.035 26.129 1.00 51.35 142 ALA B CA 1
ATOM 3610 C C . ALA B 1 144 ? -17.211 -10.817 27.094 1.00 55.04 142 ALA B C 1
ATOM 3611 O O . ALA B 1 144 ? -17.384 -10.142 28.110 1.00 55.67 142 ALA B O 1
ATOM 3613 N N . MET B 1 145 ? -16.034 -11.371 26.770 1.00 57.75 143 MET B N 1
ATOM 3614 C CA . MET B 1 145 ? -14.819 -11.205 27.597 1.00 53.76 143 MET B CA 1
ATOM 3615 C C . MET B 1 145 ? -14.479 -9.718 27.698 1.00 51.61 143 MET B C 1
ATOM 3616 O O . MET B 1 145 ? -14.063 -9.240 28.749 1.00 53.88 143 MET B O 1
ATOM 3621 N N . HIS B 1 146 ? -14.703 -8.994 26.605 1.00 56.68 144 HIS B N 1
ATOM 3622 C CA . HIS B 1 146 ? -14.605 -7.534 26.591 1.00 61.36 144 HIS B CA 1
ATOM 3623 C C . HIS B 1 146 ? -15.558 -6.890 27.608 1.00 60.98 144 HIS B C 1
ATOM 3624 O O . HIS B 1 146 ? -15.127 -6.033 28.373 1.00 62.73 144 HIS B O 1
ATOM 3631 N N . ARG B 1 147 ? -16.828 -7.304 27.630 1.00 60.58 145 ARG B N 1
ATOM 3632 C CA . ARG B 1 147 ? -17.805 -6.736 28.577 1.00 63.82 145 ARG B CA 1
ATOM 3633 C C . ARG B 1 147 ? -17.539 -7.114 30.031 1.00 65.46 145 ARG B C 1
ATOM 3634 O O . ARG B 1 147 ? -17.770 -6.300 30.932 1.00 67.02 145 ARG B O 1
ATOM 3642 N N . ILE B 1 148 ? -17.058 -8.337 30.259 1.00 61.59 146 ILE B N 1
ATOM 3643 C CA . ILE B 1 148 ? -16.703 -8.777 31.608 1.00 61.35 146 ILE B CA 1
ATOM 3644 C C . ILE B 1 148 ? -15.534 -7.950 32.144 1.00 62.71 146 ILE B C 1
ATOM 3645 O O . ILE B 1 148 ? -15.567 -7.490 33.281 1.00 66.50 146 ILE B O 1
ATOM 3650 N N . LEU B 1 149 ? -14.527 -7.720 31.309 1.00 64.58 147 LEU B N 1
ATOM 3651 C CA . LEU B 1 149 ? -13.347 -6.988 31.752 1.00 67.79 147 LEU B CA 1
ATOM 3652 C C . LEU B 1 149 ? -13.541 -5.476 31.775 1.00 73.23 147 LEU B C 1
ATOM 3653 O O . LEU B 1 149 ? -12.810 -4.769 32.466 1.00 77.04 147 LEU B O 1
ATOM 3658 N N . GLN B 1 150 ? -14.531 -4.994 31.023 1.00 76.96 148 GLN B N 1
ATOM 3659 C CA . GLN B 1 150 ? -15.018 -3.621 31.134 1.00 77.96 148 GLN B CA 1
ATOM 3660 C C . GLN B 1 150 ? -15.664 -3.432 32.495 1.00 76.93 148 GLN B C 1
ATOM 3661 O O . GLN B 1 150 ? -15.305 -2.514 33.229 1.00 77.60 148 GLN B O 1
ATOM 3667 N N . GLY B 1 151 ? -16.606 -4.320 32.822 1.00 78.43 149 GLY B N 1
ATOM 3668 C CA . GLY B 1 151 ? -17.381 -4.259 34.064 1.00 81.55 149 GLY B CA 1
ATOM 3669 C C . GLY B 1 151 ? -16.564 -4.510 35.320 1.00 85.28 149 GLY B C 1
ATOM 3670 O O . GLY B 1 151 ? -16.909 -4.026 36.403 1.00 88.67 149 GLY B O 1
ATOM 3671 N N . GLU B 1 152 ? -15.483 -5.272 35.169 1.00 84.01 150 GLU B N 1
ATOM 3672 C CA . GLU B 1 152 ? -14.535 -5.508 36.247 1.00 81.12 150 GLU B CA 1
ATOM 3673 C C . GLU B 1 152 ? -13.697 -4.253 36.492 1.00 79.93 150 GLU B C 1
ATOM 3674 O O . GLU B 1 152 ? -13.384 -3.927 37.637 1.00 79.59 150 GLU B O 1
ATOM 3680 N N . LEU B 1 153 ? -13.348 -3.554 35.411 1.00 81.42 151 LEU B N 1
ATOM 3681 C CA . LEU B 1 153 ? -12.627 -2.278 35.484 1.00 81.38 151 LEU B CA 1
ATOM 3682 C C . LEU B 1 153 ? -13.523 -1.113 35.901 1.00 87.22 151 LEU B C 1
ATOM 3683 O O . LEU B 1 153 ? -13.028 -0.070 36.333 1.00 86.82 151 LEU B O 1
ATOM 3688 N N . HIS B 1 154 ? -14.836 -1.291 35.759 1.00 93.00 152 HIS B N 1
ATOM 3689 C CA . HIS B 1 154 ? -15.806 -0.256 36.111 1.00 98.97 152 HIS B CA 1
ATOM 3690 C C . HIS B 1 154 ? -16.062 -0.204 37.619 1.00 100.18 152 HIS B C 1
ATOM 3691 O O . HIS B 1 154 ? -16.482 0.830 38.140 1.00 100.62 152 HIS B O 1
ATOM 3698 N N . GLN B 1 155 ? -15.789 -1.317 38.304 1.00 102.35 153 GLN B N 1
ATOM 3699 C CA . GLN B 1 155 ? -15.899 -1.431 39.766 1.00 105.16 153 GLN B CA 1
ATOM 3700 C C . GLN B 1 155 ? -15.023 -0.414 40.504 1.00 106.27 153 GLN B C 1
ATOM 3701 O O . GLN B 1 155 ? -15.405 0.074 41.569 1.00 106.38 153 GLN B O 1
ATOM 3707 N N . MET B 1 156 ? -13.858 -0.108 39.927 1.00 108.43 154 MET B N 1
ATOM 3708 C CA . MET B 1 156 ? -12.934 0.908 40.445 1.00 111.13 154 MET B CA 1
ATOM 3709 C C . MET B 1 156 ? -13.597 2.287 40.566 1.00 112.72 154 MET B C 1
ATOM 3710 O O . MET B 1 156 ? -13.423 2.978 41.573 1.00 113.41 154 MET B O 1
ATOM 3715 N N . ASP B 1 157 ? -14.369 2.666 39.549 1.00 112.64 155 ASP B N 1
ATOM 3716 C CA . ASP B 1 157 ? -15.065 3.955 39.531 1.00 112.60 155 ASP B CA 1
ATOM 3717 C C . ASP B 1 157 ? -16.344 3.979 40.376 1.00 111.07 155 ASP B C 1
ATOM 3718 O O . ASP B 1 157 ? -16.980 5.027 40.513 1.00 112.69 155 ASP B O 1
ATOM 3723 N N . LEU B 1 158 ? -16.716 2.831 40.939 1.00 108.18 156 LEU B N 1
ATOM 3724 C CA . LEU B 1 158 ? -17.908 2.737 41.783 1.00 106.93 156 LEU B CA 1
ATOM 3725 C C . LEU B 1 158 ? -17.567 2.547 43.263 1.00 106.23 156 LEU B C 1
ATOM 3726 O O . LEU B 1 158 ? -18.461 2.482 44.113 1.00 103.42 156 LEU B O 1
ATOM 3731 N N . ASN B 1 159 ? -16.272 2.457 43.560 1.00 107.25 157 ASN B N 1
ATOM 3732 C CA . ASN B 1 159 ? -15.798 2.362 44.937 1.00 108.25 157 ASN B CA 1
ATOM 3733 C C . ASN B 1 159 ? -15.980 3.681 45.682 1.00 110.01 157 ASN B C 1
ATOM 3734 O O . ASN B 1 159 ? -15.694 4.753 45.134 1.00 110.83 157 ASN B O 1
ATOM 3739 N N . TYR B 1 160 ? -16.468 3.578 46.920 1.00 109.43 158 TYR B N 1
ATOM 3740 C CA . TYR B 1 160 ? -16.758 4.723 47.802 1.00 109.93 158 TYR B CA 1
ATOM 3741 C C . TYR B 1 160 ? -17.768 5.726 47.227 1.00 112.24 158 TYR B C 1
ATOM 3742 O O . TYR B 1 160 ? -17.674 6.930 47.479 1.00 112.84 158 TYR B O 1
ATOM 3751 N N . ARG B 1 161 ? -18.732 5.222 46.460 1.00 113.60 159 ARG B N 1
ATOM 3752 C CA . ARG B 1 161 ? -19.768 6.069 45.885 1.00 115.87 159 ARG B CA 1
ATOM 3753 C C . ARG B 1 161 ? -21.081 5.933 46.644 1.00 117.27 159 ARG B C 1
ATOM 3754 O O . ARG B 1 161 ? -21.674 4.855 46.700 1.00 116.21 159 ARG B O 1
ATOM 3762 N N . GLU B 1 162 ? -21.511 7.042 47.238 1.00 119.78 160 GLU B N 1
ATOM 3763 C CA . GLU B 1 162 ? -22.751 7.098 48.005 1.00 121.36 160 GLU B CA 1
ATOM 3764 C C . GLU B 1 162 ? -23.914 7.400 47.068 1.00 120.93 160 GLU B C 1
ATOM 3765 O O . GLU B 1 162 ? -25.054 7.009 47.323 1.00 120.98 160 GLU B O 1
ATOM 3771 N N . ASP B 1 163 ? -23.600 8.092 45.976 1.00 121.14 161 ASP B N 1
ATOM 3772 C CA . ASP B 1 163 ? -24.595 8.652 45.063 1.00 122.13 161 ASP B CA 1
ATOM 3773 C C . ASP B 1 163 ? -24.901 7.762 43.857 1.00 121.05 161 ASP B C 1
ATOM 3774 O O . ASP B 1 163 ? -25.529 8.213 42.895 1.00 121.87 161 ASP B O 1
ATOM 3779 N N . ILE B 1 164 ? -24.461 6.507 43.915 1.00 119.37 162 ILE B N 1
ATOM 3780 C CA . ILE B 1 164 ? -24.644 5.555 42.816 1.00 117.34 162 ILE B CA 1
ATOM 3781 C C . ILE B 1 164 ? -26.121 5.183 42.620 1.00 116.42 162 ILE B C 1
ATOM 3782 O O . ILE B 1 164 ? -26.820 4.829 43.574 1.00 114.12 162 ILE B O 1
ATOM 3787 N N . THR B 1 165 ? -26.586 5.300 41.376 1.00 116.06 163 THR B N 1
ATOM 3788 C CA . THR B 1 165 ? -27.957 4.945 41.006 1.00 116.24 163 THR B CA 1
ATOM 3789 C C . THR B 1 165 ? -28.156 3.432 40.971 1.00 115.99 163 THR B C 1
ATOM 3790 O O . THR B 1 165 ? -27.187 2.670 40.949 1.00 117.72 163 THR B O 1
ATOM 3794 N N . LEU B 1 166 ? -29.420 3.008 40.962 1.00 114.75 164 LEU B N 1
ATOM 3795 C CA . LEU B 1 166 ? -29.780 1.596 40.839 1.00 112.92 164 LEU B CA 1
ATOM 3796 C C . LEU B 1 166 ? -29.382 1.047 39.471 1.00 110.82 164 LEU B C 1
ATOM 3797 O O . LEU B 1 166 ? -29.008 -0.119 39.349 1.00 111.55 164 LEU B O 1
ATOM 3802 N N . ASP B 1 167 ? -29.451 1.909 38.459 1.00 108.06 165 ASP B N 1
ATOM 3803 C CA . ASP B 1 167 ? -29.127 1.561 37.079 1.00 105.11 165 ASP B CA 1
ATOM 3804 C C . ASP B 1 167 ? -27.650 1.206 36.886 1.00 101.91 165 ASP B C 1
ATOM 3805 O O . ASP B 1 167 ? -27.317 0.330 36.083 1.00 102.11 165 ASP B O 1
ATOM 3810 N N . ALA B 1 168 ? -26.775 1.890 37.622 1.00 96.95 166 ALA B N 1
ATOM 3811 C CA . ALA B 1 168 ? -25.334 1.641 37.553 1.00 91.01 166 ALA B CA 1
ATOM 3812 C C . ALA B 1 168 ? -24.950 0.335 38.243 1.00 87.49 166 ALA B C 1
ATOM 3813 O O . ALA B 1 168 ? -23.983 -0.318 37.840 1.00 85.98 166 ALA B O 1
ATOM 3815 N N . TYR B 1 169 ? -25.708 -0.029 39.280 1.00 83.97 167 TYR B N 1
ATOM 3816 C CA . TYR B 1 169 ? -25.564 -1.321 39.952 1.00 82.05 167 TYR B CA 1
ATOM 3817 C C . TYR B 1 169 ? -25.936 -2.452 39.001 1.00 83.54 167 TYR B C 1
ATOM 3818 O O . TYR B 1 169 ? -25.252 -3.478 38.949 1.00 85.59 167 TYR B O 1
ATOM 3827 N N . LEU B 1 170 ? -27.026 -2.255 38.263 1.00 83.96 168 LEU B N 1
ATOM 3828 C CA . LEU B 1 170 ? -27.506 -3.234 37.295 1.00 83.86 168 LEU B CA 1
ATOM 3829 C C . LEU B 1 170 ? -26.506 -3.453 36.171 1.00 83.75 168 LEU B C 1
ATOM 3830 O O . LEU B 1 170 ? -26.302 -4.585 35.743 1.00 83.17 168 LEU B O 1
ATOM 3835 N N . ASN B 1 171 ? -25.891 -2.364 35.711 1.00 84.13 169 ASN B N 1
ATOM 3836 C CA . ASN B 1 171 ? -24.836 -2.409 34.702 1.00 85.42 169 ASN B CA 1
ATOM 3837 C C . ASN B 1 171 ? -23.583 -3.118 35.186 1.00 85.06 169 ASN B C 1
ATOM 3838 O O . ASN B 1 171 ? -22.998 -3.910 34.447 1.00 85.85 169 ASN B O 1
ATOM 3843 N N . GLU B 1 172 ? -23.182 -2.817 36.423 1.00 85.85 170 GLU B N 1
ATOM 3844 C CA . GLU B 1 172 ? -22.002 -3.411 37.045 1.00 83.52 170 GLU B CA 1
ATOM 3845 C C . GLU B 1 172 ? -22.132 -4.924 37.108 1.00 80.81 170 GLU B C 1
ATOM 3846 O O . GLU B 1 172 ? -21.245 -5.645 36.648 1.00 83.14 170 GLU B O 1
ATOM 3852 N N . ILE B 1 173 ? -23.251 -5.398 37.650 1.00 75.31 171 ILE B N 1
ATOM 3853 C CA . ILE B 1 173 ? -23.454 -6.830 37.834 1.00 74.00 171 ILE B CA 1
ATOM 3854 C C . ILE B 1 173 ? -23.794 -7.568 36.531 1.00 75.26 171 ILE B C 1
ATOM 3855 O O . ILE B 1 173 ? -23.695 -8.800 36.472 1.00 76.88 171 ILE B O 1
ATOM 3860 N N . ALA B 1 174 ? -24.173 -6.811 35.498 1.00 75.63 172 ALA B N 1
ATOM 3861 C CA . ALA B 1 174 ? -24.421 -7.360 34.161 1.00 77.01 172 ALA B CA 1
ATOM 3862 C C . ALA B 1 174 ? -23.124 -7.839 33.522 1.00 77.77 172 ALA B C 1
ATOM 3863 O O . ALA B 1 174 ? -23.077 -8.930 32.946 1.00 78.52 172 ALA B O 1
ATOM 3865 N N . GLY B 1 175 ? -22.081 -7.015 33.628 1.00 76.18 173 GLY B N 1
ATOM 3866 C CA . GLY B 1 175 ? -20.750 -7.371 33.152 1.00 75.12 173 GLY B CA 1
ATOM 3867 C C . GLY B 1 175 ? -20.086 -8.431 34.013 1.00 75.48 173 GLY B C 1
ATOM 3868 O O . GLY B 1 175 ? -19.637 -9.459 33.504 1.00 77.89 173 GLY B O 1
ATOM 3869 N N . LYS B 1 176 ? -20.051 -8.185 35.321 1.00 74.64 174 LYS B N 1
ATOM 3870 C CA . LYS B 1 176 ? -19.339 -9.038 36.269 1.00 75.53 174 LYS B CA 1
ATOM 3871 C C . LYS B 1 176 ? -19.871 -10.470 36.352 1.00 73.54 174 LYS B C 1
ATOM 3872 O O . LYS B 1 176 ? -19.081 -11.413 36.395 1.00 79.25 174 LYS B O 1
ATOM 3878 N N . THR B 1 177 ? -21.192 -10.638 36.363 1.00 67.27 175 THR B N 1
ATOM 3879 C CA . THR B 1 177 ? -21.779 -11.960 36.614 1.00 64.54 175 THR B CA 1
ATOM 3880 C C . THR B 1 177 ? -22.681 -12.483 35.491 1.00 62.14 175 THR B C 1
ATOM 3881 O O . THR B 1 177 ? -22.568 -13.649 35.098 1.00 61.21 175 THR B O 1
ATOM 3885 N N . ALA B 1 178 ? -23.556 -11.615 34.980 1.00 58.22 176 ALA B N 1
ATOM 3886 C CA . ALA B 1 178 ? -24.639 -12.018 34.075 1.00 56.23 176 ALA B CA 1
ATOM 3887 C C . ALA B 1 178 ? -24.180 -12.356 32.660 1.00 54.96 176 ALA B C 1
ATOM 3888 O O . ALA B 1 178 ? -24.712 -13.283 32.027 1.00 55.57 176 ALA B O 1
ATOM 3890 N N . GLU B 1 179 ? -23.203 -11.594 32.175 1.00 47.66 177 GLU B N 1
ATOM 3891 C CA . GLU B 1 179 ? -22.629 -11.790 30.847 1.00 51.90 177 GLU B CA 1
ATOM 3892 C C . GLU B 1 179 ? -22.229 -13.241 30.567 1.00 50.56 177 GLU B C 1
ATOM 3893 O O . GLU B 1 179 ? -22.523 -13.762 29.500 1.00 53.56 177 GLU B O 1
ATOM 3899 N N . LEU B 1 180 ? -21.604 -13.897 31.541 1.00 52.41 178 LEU B N 1
ATOM 3900 C CA . LEU B 1 180 ? -21.219 -15.299 31.396 1.00 53.80 178 LEU B CA 1
ATOM 3901 C C . LEU B 1 180 ? -22.394 -16.251 31.235 1.00 50.56 178 LEU B C 1
ATOM 3902 O O . LEU B 1 180 ? -22.283 -17.259 30.543 1.00 52.00 178 LEU B O 1
ATOM 3907 N N . PHE B 1 181 ? -23.515 -15.931 31.873 1.00 52.06 179 PHE B N 1
ATOM 3908 C CA . PHE B 1 181 ? -24.733 -16.729 31.720 1.00 49.74 179 PHE B CA 1
ATOM 3909 C C . PHE B 1 181 ? -25.382 -16.495 30.356 1.00 45.12 179 PHE B C 1
ATOM 3910 O O . PHE B 1 181 ? -25.827 -17.442 29.710 1.00 47.99 179 PHE B O 1
ATOM 3918 N N . ALA B 1 182 ? -25.424 -15.233 29.928 1.00 46.30 180 ALA B N 1
ATOM 3919 C CA . ALA B 1 182 ? -25.879 -14.873 28.582 1.00 45.42 180 ALA B CA 1
ATOM 3920 C C . ALA B 1 182 ? -25.059 -15.579 27.512 1.00 48.22 180 ALA B C 1
ATOM 3921 O O . ALA B 1 182 ? -25.625 -16.170 26.586 1.00 54.44 180 ALA B O 1
ATOM 3923 N N . LEU B 1 183 ? -23.732 -15.535 27.667 1.00 47.05 181 LEU B N 1
ATOM 3924 C CA . LEU B 1 183 ? -22.789 -16.190 26.754 1.00 43.38 181 LEU B CA 1
ATOM 3925 C C . LEU B 1 183 ? -23.033 -17.687 26.630 1.00 44.52 181 LEU B C 1
ATOM 3926 O O . LEU B 1 183 ? -23.017 -18.218 25.532 1.00 49.94 181 LEU B O 1
ATOM 3931 N N . SER B 1 184 ? -23.275 -18.355 27.754 1.00 42.94 182 SER B N 1
ATOM 3932 C CA . SER B 1 184 ? -23.464 -19.804 27.766 1.00 45.25 182 SER B CA 1
ATOM 3933 C C . SER B 1 184 ? -24.736 -20.228 27.053 1.00 47.37 182 SER B C 1
ATOM 3934 O O . SER B 1 184 ? -24.732 -21.190 26.283 1.00 51.41 182 SER B O 1
ATOM 3937 N N . CYS B 1 185 ? -25.821 -19.512 27.331 1.00 48.44 183 CYS B N 1
ATOM 3938 C CA . CYS B 1 185 ? -27.126 -19.807 26.751 1.00 46.85 183 CYS B CA 1
ATOM 3939 C C . CYS B 1 185 ? -27.088 -19.555 25.253 1.00 43.80 183 CYS B C 1
ATOM 3940 O O . CYS B 1 185 ? -27.553 -20.384 24.469 1.00 45.01 183 CYS B O 1
ATOM 3943 N N . TYR B 1 186 ? -26.485 -18.430 24.868 1.00 42.55 184 TYR B N 1
ATOM 3944 C CA . TYR B 1 186 ? -26.357 -18.060 23.466 1.00 44.24 184 TYR B CA 1
ATOM 3945 C C . TYR B 1 186 ? -25.501 -19.037 22.679 1.00 46.00 184 TYR B C 1
ATOM 3946 O O . TYR B 1 186 ? -25.956 -19.552 21.658 1.00 52.03 184 TYR B O 1
ATOM 3955 N N . GLN B 1 187 ? -24.282 -19.302 23.152 1.00 44.26 185 GLN B N 1
ATOM 3956 C CA . GLN B 1 187 ? -23.344 -20.171 22.418 1.00 40.70 185 GLN B CA 1
ATOM 3957 C C . GLN B 1 187 ? -23.879 -21.579 22.310 1.00 39.45 185 GLN B C 1
ATOM 3958 O O . GLN B 1 187 ? -23.721 -22.217 21.279 1.00 42.75 185 GLN B O 1
ATOM 3964 N N . GLY B 1 188 ? -24.525 -22.050 23.373 1.00 41.75 186 GLY B N 1
ATOM 3965 C CA . GLY B 1 188 ? -25.122 -23.386 23.389 1.00 45.14 186 GLY B CA 1
ATOM 3966 C C . GLY B 1 188 ? -26.192 -23.553 22.330 1.00 44.14 186 GLY B C 1
ATOM 3967 O O . GLY B 1 188 ? -26.209 -24.554 21.623 1.00 46.62 186 GLY B O 1
ATOM 3968 N N . ALA B 1 189 ? -27.063 -22.551 22.211 1.00 48.20 187 ALA B N 1
ATOM 3969 C CA . ALA B 1 189 ? -28.149 -22.553 21.219 1.00 49.81 187 ALA B CA 1
ATOM 3970 C C . ALA B 1 189 ? -27.625 -22.339 19.801 1.00 49.87 187 ALA B C 1
ATOM 3971 O O . ALA B 1 189 ? -28.055 -23.010 18.860 1.00 49.19 187 ALA B O 1
ATOM 3973 N N . GLN B 1 190 ? -26.683 -21.411 19.658 1.00 49.73 188 GLN B N 1
ATOM 3974 C CA . GLN B 1 190 ? -26.162 -21.068 18.341 1.00 51.75 188 GLN B CA 1
ATOM 3975 C C . GLN B 1 190 ? -25.261 -22.162 17.751 1.00 47.93 188 GLN B C 1
ATOM 3976 O O . GLN B 1 190 ? -25.434 -22.534 16.592 1.00 52.26 188 GLN B O 1
ATOM 3982 N N . LEU B 1 191 ? -24.338 -22.696 18.550 1.00 48.37 189 LEU B N 1
ATOM 3983 C CA . LEU B 1 191 ? -23.499 -23.837 18.131 1.00 48.43 189 LEU B CA 1
ATOM 3984 C C . LEU B 1 191 ? -24.296 -25.056 17.707 1.00 48.16 189 LEU B C 1
ATOM 3985 O O . LEU B 1 191 ? -23.974 -25.696 16.706 1.00 52.32 189 LEU B O 1
ATOM 3990 N N . ALA B 1 192 ? -25.330 -25.390 18.476 1.00 50.60 190 ALA B N 1
ATOM 3991 C CA . ALA B 1 192 ? -26.101 -26.602 18.214 1.00 48.96 190 ALA B CA 1
ATOM 3992 C C . ALA B 1 192 ? -27.047 -26.436 17.031 1.00 49.19 190 ALA B C 1
ATOM 3993 O O . ALA B 1 192 ? -27.586 -27.422 16.524 1.00 49.54 190 ALA B O 1
ATOM 3995 N N . GLY B 1 193 ? -27.230 -25.195 16.588 1.00 45.92 191 GLY B N 1
ATOM 3996 C CA . GLY B 1 193 ? -28.059 -24.911 15.429 1.00 51.75 191 GLY B CA 1
ATOM 3997 C C . GLY B 1 193 ? -29.526 -25.000 15.788 1.00 56.70 191 GLY B C 1
ATOM 3998 O O . GLY B 1 193 ? -30.321 -25.548 15.031 1.00 60.53 191 GLY B O 1
ATOM 3999 N N . ALA B 1 194 ? -29.862 -24.477 16.968 1.00 57.71 192 ALA B N 1
ATOM 4000 C CA . ALA B 1 194 ? -31.237 -24.336 17.439 1.00 57.40 192 ALA B CA 1
ATOM 4001 C C . ALA B 1 194 ? -32.008 -23.376 16.534 1.00 59.53 192 ALA B C 1
ATOM 4002 O O . ALA B 1 194 ? -31.396 -22.552 15.866 1.00 64.44 192 ALA B O 1
ATOM 4004 N N . PRO B 1 195 ? -33.353 -23.469 16.514 1.00 61.32 193 PRO B N 1
ATOM 4005 C CA . PRO B 1 195 ? -34.143 -22.472 15.776 1.00 59.43 193 PRO B CA 1
ATOM 4006 C C . PRO B 1 195 ? -33.858 -21.048 16.238 1.00 57.99 193 PRO B C 1
ATOM 4007 O O . PRO B 1 195 ? -33.583 -20.835 17.422 1.00 62.61 193 PRO B O 1
ATOM 4011 N N . GLN B 1 196 ? -33.932 -20.089 15.316 1.00 59.45 194 GLN B N 1
ATOM 4012 C CA . GLN B 1 196 ? -33.701 -18.666 15.631 1.00 62.52 194 GLN B CA 1
ATOM 4013 C C . GLN B 1 196 ? -34.603 -18.082 16.720 1.00 63.03 194 GLN B C 1
ATOM 4014 O O . GLN B 1 196 ? -34.205 -17.156 17.426 1.00 66.58 194 GLN B O 1
ATOM 4020 N N . SER B 1 197 ? -35.809 -18.623 16.858 1.00 63.61 195 SER B N 1
ATOM 4021 C CA . SER B 1 197 ? -36.725 -18.197 17.916 1.00 63.59 195 SER B CA 1
ATOM 4022 C C . SER B 1 197 ? -36.191 -18.523 19.327 1.00 58.91 195 SER B C 1
ATOM 4023 O O . SER B 1 197 ? -36.406 -17.758 20.264 1.00 60.65 195 SER B O 1
ATOM 4026 N N . VAL B 1 198 ? -35.503 -19.657 19.459 1.00 56.29 196 VAL B N 1
ATOM 4027 C CA . VAL B 1 198 ? -34.790 -20.010 20.697 1.00 55.12 196 VAL B CA 1
ATOM 4028 C C . VAL B 1 198 ? -33.585 -19.077 20.906 1.00 51.64 196 VAL B C 1
ATOM 4029 O O . VAL B 1 198 ? -33.489 -18.418 21.932 1.00 53.67 196 VAL B O 1
ATOM 4033 N N . ILE B 1 199 ? -32.703 -19.010 19.909 1.00 50.51 197 ILE B N 1
ATOM 4034 C CA . ILE B 1 199 ? -31.526 -18.137 19.927 1.00 52.73 197 ILE B CA 1
ATOM 4035 C C . ILE B 1 199 ? -31.842 -16.686 20.315 1.00 57.08 197 ILE B C 1
ATOM 4036 O O . ILE B 1 199 ? -31.146 -16.112 21.156 1.00 57.93 197 ILE B O 1
ATOM 4041 N N . ASP B 1 200 ? -32.909 -16.121 19.744 1.00 60.81 198 ASP B N 1
ATOM 4042 C CA . ASP B 1 200 ? -33.337 -14.733 20.035 1.00 63.20 198 ASP B CA 1
ATOM 4043 C C . ASP B 1 200 ? -33.715 -14.476 21.498 1.00 60.94 198 ASP B C 1
ATOM 4044 O O . ASP B 1 200 ? -33.722 -13.328 21.952 1.00 59.29 198 ASP B O 1
ATOM 4049 N N . ARG B 1 201 ? -34.022 -15.540 22.233 1.00 60.15 199 ARG B N 1
ATOM 4050 C CA . ARG B 1 201 ? -34.386 -15.411 23.644 1.00 61.53 199 ARG B CA 1
ATOM 4051 C C . ARG B 1 201 ? -33.229 -15.616 24.641 1.00 57.55 199 ARG B C 1
ATOM 4052 O O . ARG B 1 201 ? -33.327 -15.175 25.787 1.00 56.06 199 ARG B O 1
ATOM 4060 N N . THR B 1 202 ? -32.139 -16.246 24.191 1.00 53.91 200 THR B N 1
ATOM 4061 C CA . THR B 1 202 ? -31.057 -16.740 25.077 1.00 49.73 200 THR B CA 1
ATOM 4062 C C . THR B 1 202 ? -30.307 -15.679 25.872 1.00 49.63 200 THR B C 1
ATOM 4063 O O . THR B 1 202 ? -30.055 -15.861 27.061 1.00 52.70 200 THR B O 1
ATOM 4067 N N . ARG B 1 203 ? -29.960 -14.576 25.221 1.00 52.17 201 ARG B N 1
ATOM 4068 C CA . ARG B 1 203 ? -29.233 -13.500 25.882 1.00 51.62 201 ARG B CA 1
ATOM 4069 C C . ARG B 1 203 ? -30.040 -12.895 27.037 1.00 57.33 201 ARG B C 1
ATOM 4070 O O . ARG B 1 203 ? -29.518 -12.750 28.143 1.00 61.69 201 ARG B O 1
ATOM 4078 N N . ASP B 1 204 ? -31.317 -12.596 26.792 1.00 61.82 202 ASP B N 1
ATOM 4079 C CA . ASP B 1 204 ? -32.194 -12.009 27.818 1.00 62.15 202 ASP B CA 1
ATOM 4080 C C . ASP B 1 204 ? -32.438 -12.927 29.009 1.00 57.08 202 ASP B C 1
ATOM 4081 O O . ASP B 1 204 ? -32.456 -12.467 30.151 1.00 61.84 202 ASP B O 1
ATOM 4086 N N . ILE B 1 205 ? -32.621 -14.216 28.736 1.00 53.13 203 ILE B N 1
ATOM 4087 C CA . ILE B 1 205 ? -32.708 -15.237 29.782 1.00 53.41 203 ILE B CA 1
ATOM 4088 C C . ILE B 1 205 ? -31.434 -15.275 30.641 1.00 54.42 203 ILE B C 1
ATOM 4089 O O . ILE B 1 205 ? -31.508 -15.213 31.865 1.00 56.60 203 ILE B O 1
ATOM 4094 N N . GLY B 1 206 ? -30.277 -15.336 29.982 1.00 54.46 204 GLY B N 1
ATOM 4095 C CA . GLY B 1 206 ? -28.982 -15.379 30.652 1.00 51.57 204 GLY B CA 1
ATOM 4096 C C . GLY B 1 206 ? -28.690 -14.173 31.520 1.00 53.13 204 GLY B C 1
ATOM 4097 O O . GLY B 1 206 ? -28.250 -14.325 32.660 1.00 54.28 204 GLY B O 1
ATOM 4098 N N . ILE B 1 207 ? -28.948 -12.978 30.989 1.00 54.99 205 ILE B N 1
ATOM 4099 C CA . ILE B 1 207 ? -28.805 -11.732 31.750 1.00 57.30 205 ILE B CA 1
ATOM 4100 C C . ILE B 1 207 ? -29.671 -11.739 33.015 1.00 61.82 205 ILE B C 1
ATOM 4101 O O . ILE B 1 207 ? -29.193 -11.411 34.105 1.00 67.48 205 ILE B O 1
ATOM 4106 N N . ALA B 1 208 ? -30.926 -12.156 32.873 1.00 62.85 206 ALA B N 1
ATOM 4107 C CA . ALA B 1 208 ? -31.869 -12.166 33.994 1.00 62.20 206 ALA B CA 1
ATOM 4108 C C . ALA B 1 208 ? -31.499 -13.158 35.105 1.00 61.24 206 ALA B C 1
ATOM 4109 O O . ALA B 1 208 ? -31.586 -12.818 36.286 1.00 63.72 206 ALA B O 1
ATOM 4111 N N . ILE B 1 209 ? -31.087 -14.369 34.725 1.00 58.14 207 ILE B N 1
ATOM 4112 C CA . ILE B 1 209 ? -30.604 -15.368 35.689 1.00 56.99 207 ILE B CA 1
ATOM 4113 C C . ILE B 1 209 ? -29.349 -14.869 36.411 1.00 59.14 207 ILE B C 1
ATOM 4114 O O . ILE B 1 209 ? -29.244 -14.969 37.637 1.00 58.25 207 ILE B O 1
ATOM 4119 N N . GLY B 1 210 ? -28.422 -14.306 35.643 1.00 56.78 208 GLY B N 1
ATOM 4120 C CA . GLY B 1 210 ? -27.170 -13.806 36.182 1.00 59.70 208 GLY B CA 1
ATOM 4121 C C . GLY B 1 210 ? -27.331 -12.658 37.155 1.00 60.54 208 GLY B C 1
ATOM 4122 O O . GLY B 1 210 ? -26.688 -12.645 38.207 1.00 62.47 208 GLY B O 1
ATOM 4123 N N . CYS B 1 211 ? -28.185 -11.698 36.803 1.00 61.66 209 CYS B N 1
ATOM 4124 C CA . CYS B 1 211 ? -28.459 -10.546 37.670 1.00 63.17 209 CYS B CA 1
ATOM 4125 C C . CYS B 1 211 ? -29.100 -10.960 38.994 1.00 61.04 209 CYS B C 1
ATOM 4126 O O . CYS B 1 211 ? -28.728 -10.449 40.049 1.00 62.41 209 CYS B O 1
ATOM 4129 N N . ALA B 1 212 ? -30.033 -11.905 38.931 1.00 60.18 210 ALA B N 1
ATOM 4130 C CA . ALA B 1 212 ? -30.659 -12.458 40.130 1.00 63.03 210 ALA B CA 1
ATOM 4131 C C . ALA B 1 212 ? -29.656 -13.223 40.997 1.00 64.94 210 ALA B C 1
ATOM 4132 O O . ALA B 1 212 ? -29.683 -13.102 42.221 1.00 68.92 210 ALA B O 1
ATOM 4134 N N . TYR B 1 213 ? -28.772 -13.988 40.350 1.00 67.28 211 TYR B N 1
ATOM 4135 C CA . TYR B 1 213 ? -27.734 -14.788 41.021 1.00 64.79 211 TYR B CA 1
ATOM 4136 C C . TYR B 1 213 ? -26.801 -13.916 41.845 1.00 62.35 211 TYR B C 1
ATOM 4137 O O . TYR B 1 213 ? -26.486 -14.246 42.985 1.00 62.10 211 TYR B O 1
ATOM 4146 N N . GLN B 1 214 ? -26.369 -12.805 41.256 1.00 61.16 212 GLN B N 1
ATOM 4147 C CA . GLN B 1 214 ? -25.521 -11.851 41.947 1.00 60.76 212 GLN B CA 1
ATOM 4148 C C . GLN B 1 214 ? -26.262 -11.191 43.110 1.00 65.20 212 GLN B C 1
ATOM 4149 O O . GLN B 1 214 ? -25.686 -11.008 44.181 1.00 69.12 212 GLN B O 1
ATOM 4155 N N . MET B 1 215 ? -27.536 -10.856 42.901 1.00 67.35 213 MET B N 1
ATOM 4156 C CA . MET B 1 215 ? -28.374 -10.268 43.956 1.00 66.52 213 MET B CA 1
ATOM 4157 C C . MET B 1 215 ? -28.483 -11.178 45.172 1.00 67.71 213 MET B C 1
ATOM 4158 O O . MET B 1 215 ? -28.347 -10.717 46.299 1.00 68.59 213 MET B O 1
ATOM 4163 N N . LEU B 1 216 ? -28.694 -12.472 44.928 1.00 70.46 214 LEU B N 1
ATOM 4164 C CA . LEU B 1 216 ? -28.664 -13.496 45.969 1.00 72.09 214 LEU B CA 1
ATOM 4165 C C . LEU B 1 216 ? -27.341 -13.564 46.730 1.00 75.00 214 LEU B C 1
ATOM 4166 O O . LEU B 1 216 ? -27.321 -13.915 47.908 1.00 80.41 214 LEU B O 1
ATOM 4171 N N . ASP B 1 217 ? -26.242 -13.241 46.055 1.00 79.07 215 ASP B N 1
ATOM 4172 C CA . ASP B 1 217 ? -24.923 -13.232 46.683 1.00 80.70 215 ASP B CA 1
ATOM 4173 C C . ASP B 1 217 ? -24.763 -11.999 47.568 1.00 79.63 215 ASP B C 1
ATOM 4174 O O . ASP B 1 217 ? -24.227 -12.096 48.670 1.00 78.54 215 ASP B O 1
ATOM 4179 N N . ASP B 1 218 ? -25.252 -10.855 47.085 1.00 80.21 216 ASP B N 1
ATOM 4180 C CA . ASP B 1 218 ? -25.224 -9.590 47.829 1.00 82.44 216 ASP B CA 1
ATOM 4181 C C . ASP B 1 218 ? -26.132 -9.613 49.059 1.00 88.41 216 ASP B C 1
ATOM 4182 O O . ASP B 1 218 ? -25.888 -8.897 50.034 1.00 91.62 216 ASP B O 1
ATOM 4187 N N . ILE B 1 219 ? -27.180 -10.433 48.996 1.00 91.65 217 ILE B N 1
ATOM 4188 C CA . ILE B 1 219 ? -28.102 -10.648 50.109 1.00 92.99 217 ILE B CA 1
ATOM 4189 C C . ILE B 1 219 ? -27.425 -11.441 51.230 1.00 95.57 217 ILE B C 1
ATOM 4190 O O . ILE B 1 219 ? -27.536 -11.075 52.401 1.00 97.30 217 ILE B O 1
ATOM 4195 N N . LEU B 1 220 ? -26.684 -12.486 50.861 1.00 98.82 218 LEU B N 1
ATOM 4196 C CA . LEU B 1 220 ? -26.017 -13.370 51.830 1.00 102.73 218 LEU B CA 1
ATOM 4197 C C . LEU B 1 220 ? -24.867 -12.725 52.618 1.00 103.29 218 LEU B C 1
ATOM 4198 O O . LEU B 1 220 ? -24.284 -13.358 53.501 1.00 104.49 218 LEU B O 1
ATOM 4203 N N . ASP B 1 221 ? -24.551 -11.472 52.297 1.00 104.44 219 ASP B N 1
ATOM 4204 C CA . ASP B 1 221 ? -23.575 -10.691 53.051 1.00 105.60 219 ASP B CA 1
ATOM 4205 C C . ASP B 1 221 ? -24.197 -10.110 54.321 1.00 106.38 219 ASP B C 1
ATOM 4206 O O . ASP B 1 221 ? -23.587 -10.139 55.388 1.00 105.33 219 ASP B O 1
ATOM 4211 N N . TYR B 1 222 ? -25.420 -9.604 54.197 1.00 109.76 220 TYR B N 1
ATOM 4212 C CA . TYR B 1 222 ? -26.104 -8.909 55.285 1.00 113.62 220 TYR B CA 1
ATOM 4213 C C . TYR B 1 222 ? -27.268 -9.722 55.863 1.00 118.30 220 TYR B C 1
ATOM 4214 O O . TYR B 1 222 ? -28.307 -9.157 56.207 1.00 118.73 220 TYR B O 1
ATOM 4223 N N . ALA B 1 223 ? -27.103 -11.037 55.983 1.00 124.55 221 ALA B N 1
ATOM 4224 C CA . ALA B 1 223 ? -28.227 -11.902 56.360 1.00 130.91 221 ALA B CA 1
ATOM 4225 C C . ALA B 1 223 ? -27.992 -12.802 57.576 1.00 135.68 221 ALA B C 1
ATOM 4226 O O . ALA B 1 223 ? -28.955 -13.232 58.220 1.00 137.06 221 ALA B O 1
ATOM 4228 N N . GLY B 1 224 ? -26.723 -13.080 57.880 1.00 139.55 222 GLY B N 1
ATOM 4229 C CA . GLY B 1 224 ? -26.346 -14.009 58.950 1.00 143.65 222 GLY B CA 1
ATOM 4230 C C . GLY B 1 224 ? -26.655 -13.528 60.358 1.00 146.94 222 GLY B C 1
ATOM 4231 O O . GLY B 1 224 ? -27.740 -13.788 60.884 1.00 146.61 222 GLY B O 1
ATOM 4232 N N . ASP B 1 225 ? -25.695 -12.836 60.968 1.00 150.09 223 ASP B N 1
ATOM 4233 C CA . ASP B 1 225 ? -25.850 -12.311 62.327 1.00 152.57 223 ASP B CA 1
ATOM 4234 C C . ASP B 1 225 ? -25.589 -10.795 62.360 1.00 153.51 223 ASP B C 1
ATOM 4235 O O . ASP B 1 225 ? -24.440 -10.364 62.207 1.00 153.37 223 ASP B O 1
ATOM 4240 N N . PRO B 1 226 ? -26.657 -9.984 62.552 1.00 154.00 224 PRO B N 1
ATOM 4241 C CA . PRO B 1 226 ? -26.538 -8.517 62.542 1.00 153.79 224 PRO B CA 1
ATOM 4242 C C . PRO B 1 226 ? -25.786 -7.953 63.750 1.00 154.10 224 PRO B C 1
ATOM 4243 O O . PRO B 1 226 ? -25.184 -6.881 63.653 1.00 153.88 224 PRO B O 1
ATOM 4247 N N . LYS B 1 227 ? -25.825 -8.677 64.868 1.00 154.66 225 LYS B N 1
ATOM 4248 C CA . LYS B 1 227 ? -25.100 -8.296 66.078 1.00 154.60 225 LYS B CA 1
ATOM 4249 C C . LYS B 1 227 ? -23.613 -8.637 65.974 1.00 155.51 225 LYS B C 1
ATOM 4250 O O . LYS B 1 227 ? -22.773 -7.941 66.546 1.00 155.72 225 LYS B O 1
ATOM 4256 N N . ARG B 1 228 ? -23.297 -9.704 65.239 1.00 156.17 226 ARG B N 1
ATOM 4257 C CA . ARG B 1 228 ? -21.912 -10.136 65.034 1.00 156.50 226 ARG B CA 1
ATOM 4258 C C . ARG B 1 228 ? -21.245 -9.433 63.848 1.00 156.49 226 ARG B C 1
ATOM 4259 O O . ARG B 1 228 ? -21.711 -8.392 63.377 1.00 157.16 226 ARG B O 1
ATOM 4267 N N . THR B 1 229 ? -20.149 -10.025 63.378 1.00 155.31 227 THR B N 1
ATOM 4268 C CA . THR B 1 229 ? -19.389 -9.523 62.240 1.00 154.42 227 THR B CA 1
ATOM 4269 C C . THR B 1 229 ? -18.995 -10.698 61.345 1.00 153.59 227 THR B C 1
ATOM 4270 O O . THR B 1 229 ? -18.394 -11.672 61.808 1.00 153.42 227 THR B O 1
ATOM 4274 N N . GLN B 1 230 ? -19.355 -10.606 60.067 1.00 152.34 228 GLN B N 1
ATOM 4275 C CA . GLN B 1 230 ? -19.073 -11.672 59.108 1.00 150.29 228 GLN B CA 1
ATOM 4276 C C . GLN B 1 230 ? -17.773 -11.455 58.335 1.00 148.25 228 GLN B C 1
ATOM 4277 O O . GLN B 1 230 ? -17.264 -10.333 58.249 1.00 147.84 228 GLN B O 1
ATOM 4283 N N . LYS B 1 231 ? -17.254 -12.545 57.776 1.00 145.32 229 LYS B N 1
ATOM 4284 C CA . LYS B 1 231 ? -15.970 -12.557 57.064 1.00 142.48 229 LYS B CA 1
ATOM 4285 C C . LYS B 1 231 ? -15.894 -11.749 55.739 1.00 141.67 229 LYS B C 1
ATOM 4286 O O . LYS B 1 231 ? -14.944 -10.979 55.566 1.00 140.73 229 LYS B O 1
ATOM 4292 N N . PRO B 1 232 ? -16.874 -11.911 54.807 1.00 140.70 230 PRO B N 1
ATOM 4293 C CA . PRO B 1 232 ? -16.694 -11.208 53.525 1.00 139.04 230 PRO B CA 1
ATOM 4294 C C . PRO B 1 232 ? -17.016 -9.706 53.547 1.00 136.95 230 PRO B C 1
ATOM 4295 O O . PRO B 1 232 ? -16.406 -8.940 52.797 1.00 136.37 230 PRO B O 1
ATOM 4299 N N . VAL B 1 233 ? -17.955 -9.301 54.403 1.00 134.88 231 VAL B N 1
ATOM 4300 C CA . VAL B 1 233 ? -18.422 -7.909 54.493 1.00 132.05 231 VAL B CA 1
ATOM 4301 C C . VAL B 1 233 ? -17.372 -7.000 55.131 1.00 130.53 231 VAL B C 1
ATOM 4302 O O . VAL B 1 233 ? -17.383 -5.781 54.927 1.00 128.59 231 VAL B O 1
ATOM 4306 N N . LEU B 1 234 ? -16.487 -7.620 55.911 1.00 129.63 232 LEU B N 1
ATOM 4307 C CA . LEU B 1 234 ? -15.337 -6.978 56.541 1.00 128.78 232 LEU B CA 1
ATOM 4308 C C . LEU B 1 234 ? -14.486 -6.224 55.513 1.00 127.30 232 LEU B C 1
ATOM 4309 O O . LEU B 1 234 ? -14.320 -5.006 55.621 1.00 127.47 232 LEU B O 1
ATOM 4314 N N . GLU B 1 235 ? -13.976 -6.952 54.517 1.00 125.09 233 GLU B N 1
ATOM 4315 C CA . GLU B 1 235 ? -13.170 -6.370 53.438 1.00 122.23 233 GLU B CA 1
ATOM 4316 C C . GLU B 1 235 ? -13.947 -5.384 52.568 1.00 118.96 233 GLU B C 1
ATOM 4317 O O . GLU B 1 235 ? -13.453 -4.294 52.289 1.00 119.57 233 GLU B O 1
ATOM 4323 N N . ASP B 1 236 ? -15.160 -5.777 52.169 1.00 114.27 234 ASP B N 1
ATOM 4324 C CA . ASP B 1 236 ? -15.997 -5.030 51.217 1.00 109.57 234 ASP B CA 1
ATOM 4325 C C . ASP B 1 236 ? -16.250 -3.565 51.578 1.00 106.48 234 ASP B C 1
ATOM 4326 O O . ASP B 1 236 ? -16.021 -2.676 50.755 1.00 103.44 234 ASP B O 1
ATOM 4331 N N . LEU B 1 237 ? -16.710 -3.331 52.808 1.00 104.59 235 LEU B N 1
ATOM 4332 C CA . LEU B 1 237 ? -17.043 -1.988 53.301 1.00 101.82 235 LEU B CA 1
ATOM 4333 C C . LEU B 1 237 ? -15.813 -1.097 53.430 1.00 101.09 235 LEU B C 1
ATOM 4334 O O . LEU B 1 237 ? -15.876 0.108 53.171 1.00 99.23 235 LEU B O 1
ATOM 4339 N N . ARG B 1 238 ? -14.701 -1.709 53.831 1.00 101.26 236 ARG B N 1
ATOM 4340 C CA . ARG B 1 238 ? -13.412 -1.031 53.915 1.00 100.09 236 ARG B CA 1
ATOM 4341 C C . ARG B 1 238 ? -12.835 -0.735 52.531 1.00 100.42 236 ARG B C 1
ATOM 4342 O O . ARG B 1 238 ? -12.162 0.282 52.343 1.00 100.68 236 ARG B O 1
ATOM 4350 N N . SER B 1 239 ? -13.111 -1.622 51.572 1.00 99.03 237 SER B N 1
ATOM 4351 C CA . SER B 1 239 ? -12.670 -1.457 50.181 1.00 95.27 237 SER B CA 1
ATOM 4352 C C . SER B 1 239 ? -13.544 -0.480 49.398 1.00 93.01 237 SER B C 1
ATOM 4353 O O . SER B 1 239 ? -13.093 0.094 48.404 1.00 91.70 237 SER B O 1
ATOM 4356 N N . GLY B 1 240 ? -14.793 -0.312 49.837 1.00 91.39 238 GLY B N 1
ATOM 4357 C CA . GLY B 1 240 ? -15.734 0.606 49.193 1.00 89.55 238 GLY B CA 1
ATOM 4358 C C . GLY B 1 240 ? -16.760 -0.048 48.290 1.00 87.59 238 GLY B C 1
ATOM 4359 O O . GLY B 1 240 ? -17.490 0.636 47.568 1.00 86.63 238 GLY B O 1
ATOM 4360 N N . VAL B 1 241 ? -16.808 -1.375 48.328 1.00 85.42 239 VAL B N 1
ATOM 4361 C CA . VAL B 1 241 ? -17.812 -2.120 47.588 1.00 83.18 239 VAL B CA 1
ATOM 4362 C C . VAL B 1 241 ? -19.055 -2.235 48.464 1.00 80.66 239 VAL B C 1
ATOM 4363 O O . VAL B 1 241 ? -19.038 -2.875 49.518 1.00 78.27 239 VAL B O 1
ATOM 4367 N N . TYR B 1 242 ? -20.128 -1.587 48.025 1.00 78.92 240 TYR B N 1
ATOM 4368 C CA . TYR B 1 242 ? -21.378 -1.591 48.766 1.00 77.09 240 TYR B CA 1
ATOM 4369 C C . TYR B 1 242 ? -22.395 -2.493 48.067 1.00 75.49 240 TYR B C 1
ATOM 4370 O O . TYR B 1 242 ? -22.790 -2.222 46.933 1.00 74.86 240 TYR B O 1
ATOM 4379 N N . SER B 1 243 ? -22.805 -3.562 48.751 1.00 75.73 241 SER B N 1
ATOM 4380 C CA . SER B 1 243 ? -23.801 -4.511 48.237 1.00 78.22 241 SER B CA 1
ATOM 4381 C C . SER B 1 243 ? -25.174 -3.870 48.059 1.00 82.49 241 SER B C 1
ATOM 4382 O O . SER B 1 243 ? -25.410 -2.745 48.512 1.00 85.99 241 SER B O 1
ATOM 4385 N N . LEU B 1 244 ? -26.077 -4.598 47.403 1.00 82.25 242 LEU B N 1
ATOM 4386 C CA . LEU B 1 244 ? -27.442 -4.123 47.172 1.00 80.14 242 LEU B CA 1
ATOM 4387 C C . LEU B 1 244 ? -28.247 -3.809 48.451 1.00 80.22 242 LEU B C 1
ATOM 4388 O O . LEU B 1 244 ? -28.890 -2.761 48.489 1.00 79.10 242 LEU B O 1
ATOM 4393 N N . PRO B 1 245 ? -28.207 -4.689 49.493 1.00 81.00 243 PRO B N 1
ATOM 4394 C CA . PRO B 1 245 ? -28.901 -4.340 50.743 1.00 83.04 243 PRO B CA 1
ATOM 4395 C C . PRO B 1 245 ? -28.534 -2.966 51.301 1.00 85.77 243 PRO B C 1
ATOM 4396 O O . PRO B 1 245 ? -29.419 -2.223 51.730 1.00 86.13 243 PRO B O 1
ATOM 4400 N N . LEU B 1 246 ? -27.246 -2.632 51.266 1.00 87.68 244 LEU B N 1
ATOM 4401 C CA . LEU B 1 246 ? -26.776 -1.316 51.673 1.00 90.64 244 LEU B CA 1
ATOM 4402 C C . LEU B 1 246 ? -27.201 -0.213 50.698 1.00 91.90 244 LEU B C 1
ATOM 4403 O O . LEU B 1 246 ? -27.587 0.875 51.128 1.00 93.39 244 LEU B O 1
ATOM 4408 N N . LEU B 1 247 ? -27.144 -0.497 49.398 1.00 93.37 245 LEU B N 1
ATOM 4409 C CA . LEU B 1 247 ? -27.468 0.505 48.374 1.00 95.20 245 LEU B CA 1
ATOM 4410 C C . LEU B 1 247 ? -28.940 0.916 48.370 1.00 95.37 245 LEU B C 1
ATOM 4411 O O . LEU B 1 247 ? -29.288 2.014 47.931 1.00 93.07 245 LEU B O 1
ATOM 4416 N N . LEU B 1 248 ? -29.789 0.027 48.876 1.00 96.44 246 LEU B N 1
ATOM 4417 C CA . LEU B 1 248 ? -31.214 0.293 49.015 1.00 98.31 246 LEU B CA 1
ATOM 4418 C C . LEU B 1 248 ? -31.559 0.866 50.397 1.00 99.87 246 LEU B C 1
ATOM 4419 O O . LEU B 1 248 ? -32.734 1.015 50.743 1.00 100.10 246 LEU B O 1
ATOM 4424 N N . SER B 1 249 ? -30.524 1.187 51.173 1.00 100.00 247 SER B N 1
ATOM 4425 C CA . SER B 1 249 ? -30.685 1.797 52.490 1.00 99.76 247 SER B CA 1
ATOM 4426 C C . SER B 1 249 ? -30.141 3.226 52.540 1.00 102.06 247 SER B C 1
ATOM 4427 O O . SER B 1 249 ? -30.430 3.964 53.481 1.00 103.22 247 SER B O 1
ATOM 4430 N N . LEU B 1 250 ? -29.372 3.613 51.521 1.00 105.64 248 LEU B N 1
ATOM 4431 C CA . LEU B 1 250 ? -28.679 4.910 51.496 1.00 109.80 248 LEU B CA 1
ATOM 4432 C C . LEU B 1 250 ? -29.600 6.119 51.321 1.00 114.46 248 LEU B C 1
ATOM 4433 O O . LEU B 1 250 ? -29.229 7.242 51.677 1.00 116.42 248 LEU B O 1
ATOM 4438 N N . SER B 1 251 ? -30.786 5.888 50.762 1.00 117.80 249 SER B N 1
ATOM 4439 C CA . SER B 1 251 ? -31.789 6.938 50.594 1.00 118.80 249 SER B CA 1
ATOM 4440 C C . SER B 1 251 ? -32.412 7.320 51.934 1.00 120.60 249 SER B C 1
ATOM 4441 O O . SER B 1 251 ? -32.685 8.496 52.183 1.00 120.47 249 SER B O 1
ATOM 4444 N N . HIS B 1 252 ? -32.617 6.314 52.787 1.00 122.18 250 HIS B N 1
ATOM 4445 C CA . HIS B 1 252 ? -33.259 6.479 54.094 1.00 125.23 250 HIS B CA 1
ATOM 4446 C C . HIS B 1 252 ? -32.495 7.381 55.067 1.00 126.43 250 HIS B C 1
ATOM 4447 O O . HIS B 1 252 ? -33.113 8.099 55.857 1.00 127.75 250 HIS B O 1
ATOM 4454 N N . ALA B 1 253 ? -31.164 7.331 55.013 1.00 126.41 251 ALA B N 1
ATOM 4455 C CA . ALA B 1 253 ? -30.314 8.168 55.865 1.00 125.62 251 ALA B CA 1
ATOM 4456 C C . ALA B 1 253 ? -28.974 8.520 55.201 1.00 125.35 251 ALA B C 1
ATOM 4457 O O . ALA B 1 253 ? -27.945 7.940 55.553 1.00 125.29 251 ALA B O 1
ATOM 4459 N N . PRO B 1 254 ? -28.978 9.482 54.251 1.00 125.76 252 PRO B N 1
ATOM 4460 C CA . PRO B 1 254 ? -27.741 9.848 53.540 1.00 126.71 252 PRO B CA 1
ATOM 4461 C C . PRO B 1 254 ? -26.712 10.584 54.406 1.00 127.09 252 PRO B C 1
ATOM 4462 O O . PRO B 1 254 ? -25.531 10.628 54.054 1.00 127.09 252 PRO B O 1
ATOM 4466 N N . ARG B 1 255 ? -27.168 11.150 55.521 1.00 127.71 253 ARG B N 1
ATOM 4467 C CA . ARG B 1 255 ? -26.310 11.856 56.471 1.00 126.93 253 ARG B CA 1
ATOM 4468 C C . ARG B 1 255 ? -25.628 10.850 57.403 1.00 127.03 253 ARG B C 1
ATOM 4469 O O . ARG B 1 255 ? -24.413 10.913 57.616 1.00 126.39 253 ARG B O 1
ATOM 4477 N N . ASP B 1 256 ? -26.427 9.925 57.938 1.00 126.48 254 ASP B N 1
ATOM 4478 C CA . ASP B 1 256 ? -25.992 8.971 58.968 1.00 126.91 254 ASP B CA 1
ATOM 4479 C C . ASP B 1 256 ? -24.989 7.935 58.458 1.00 125.61 254 ASP B C 1
ATOM 4480 O O . ASP B 1 256 ? -24.066 7.545 59.184 1.00 124.59 254 ASP B O 1
ATOM 4485 N N . PHE B 1 257 ? -25.184 7.490 57.217 1.00 124.38 255 PHE B N 1
ATOM 4486 C CA . PHE B 1 257 ? -24.297 6.514 56.585 1.00 120.86 255 PHE B CA 1
ATOM 4487 C C . PHE B 1 257 ? -22.962 7.130 56.174 1.00 121.05 255 PHE B C 1
ATOM 4488 O O . PHE B 1 257 ? -21.923 6.483 56.297 1.00 121.72 255 PHE B O 1
ATOM 4496 N N . HIS B 1 258 ? -23.001 8.379 55.704 1.00 120.84 256 HIS B N 1
ATOM 4497 C CA . HIS B 1 258 ? -21.807 9.107 55.251 1.00 121.43 256 HIS B CA 1
ATOM 4498 C C . HIS B 1 258 ? -20.743 9.270 56.344 1.00 121.46 256 HIS B C 1
ATOM 4499 O O . HIS B 1 258 ? -19.542 9.249 56.054 1.00 120.44 256 HIS B O 1
ATOM 4506 N N . LYS B 1 259 ? -21.197 9.431 57.588 1.00 121.78 257 LYS B N 1
ATOM 4507 C CA . LYS B 1 259 ? -20.316 9.482 58.757 1.00 121.60 257 LYS B CA 1
ATOM 4508 C C . LYS B 1 259 ? -19.580 8.150 58.960 1.00 119.61 257 LYS B C 1
ATOM 4509 O O . LYS B 1 259 ? -18.384 8.134 59.259 1.00 118.93 257 LYS B O 1
ATOM 4515 N N . LEU B 1 260 ? -20.296 7.043 58.768 1.00 117.47 258 LEU B N 1
ATOM 4516 C CA . LEU B 1 260 ? -19.743 5.707 58.998 1.00 115.66 258 LEU B CA 1
ATOM 4517 C C . LEU B 1 260 ? -18.955 5.131 57.814 1.00 114.37 258 LEU B C 1
ATOM 4518 O O . LEU B 1 260 ? -18.101 4.262 58.002 1.00 113.61 258 LEU B O 1
ATOM 4523 N N . LEU B 1 261 ? -19.233 5.617 56.606 1.00 112.83 259 LEU B N 1
ATOM 4524 C CA . LEU B 1 261 ? -18.631 5.049 55.395 1.00 111.58 259 LEU B CA 1
ATOM 4525 C C . LEU B 1 261 ? -17.367 5.750 54.906 1.00 111.64 259 LEU B C 1
ATOM 4526 O O . LEU B 1 261 ? -16.486 5.099 54.345 1.00 111.09 259 LEU B O 1
ATOM 4531 N N . LYS B 1 262 ? -17.234 7.040 55.163 1.00 114.09 260 LYS B N 1
ATOM 4532 C CA . LYS B 1 262 ? -16.057 7.762 54.695 1.00 116.60 260 LYS B CA 1
ATOM 4533 C C . LYS B 1 262 ? -14.788 7.357 55.421 1.00 116.71 260 LYS B C 1
ATOM 4534 O O . LYS B 1 262 ? -13.692 7.704 55.009 1.00 115.54 260 LYS B O 1
ATOM 4540 N N . LYS B 1 263 ? -14.948 6.632 56.513 1.00 117.19 261 LYS B N 1
ATOM 4541 C CA . LYS B 1 263 ? -13.812 6.095 57.224 1.00 118.00 261 LYS B CA 1
ATOM 4542 C C . LYS B 1 263 ? -13.066 5.153 56.306 1.00 118.13 261 LYS B C 1
ATOM 4543 O O . LYS B 1 263 ? -11.852 5.096 56.330 1.00 118.77 261 LYS B O 1
ATOM 4549 N N . LYS B 1 264 ? -13.795 4.404 55.496 1.00 117.85 262 LYS B N 1
ATOM 4550 C CA . LYS B 1 264 ? -13.161 3.512 54.544 1.00 117.38 262 LYS B CA 1
ATOM 4551 C C . LYS B 1 264 ? -12.337 2.446 55.219 1.00 118.51 262 LYS B C 1
ATOM 4552 O O . LYS B 1 264 ? -12.837 1.709 56.043 1.00 117.71 262 LYS B O 1
ATOM 4558 N N . GLN B 1 265 ? -11.070 2.352 54.854 1.00 120.22 263 GLN B N 1
ATOM 4559 C CA . GLN B 1 265 ? -10.201 1.337 55.425 1.00 121.67 263 GLN B CA 1
ATOM 4560 C C . GLN B 1 265 ? -10.097 1.589 56.912 1.00 121.83 263 GLN B C 1
ATOM 4561 O O . GLN B 1 265 ? -9.808 0.696 57.690 1.00 121.24 263 GLN B O 1
ATOM 4567 N N . ALA B 1 266 ? -10.335 2.833 57.288 1.00 122.28 264 ALA B N 1
ATOM 4568 C CA . ALA B 1 266 ? -10.288 3.263 58.673 1.00 122.65 264 ALA B CA 1
ATOM 4569 C C . ALA B 1 266 ? -11.413 2.709 59.547 1.00 121.96 264 ALA B C 1
ATOM 4570 O O . ALA B 1 266 ? -11.365 2.809 60.760 1.00 121.41 264 ALA B O 1
ATOM 4572 N N . MET B 1 267 ? -12.449 2.162 58.946 1.00 120.66 265 MET B N 1
ATOM 4573 C CA . MET B 1 267 ? -13.537 1.674 59.756 1.00 119.12 265 MET B CA 1
ATOM 4574 C C . MET B 1 267 ? -13.038 0.588 60.699 1.00 119.94 265 MET B C 1
ATOM 4575 O O . MET B 1 267 ? -12.336 -0.317 60.288 1.00 118.30 265 MET B O 1
ATOM 4580 N N . THR B 1 268 ? -13.421 0.699 61.968 1.00 122.13 266 THR B N 1
ATOM 4581 C CA . THR B 1 268 ? -13.133 -0.284 63.020 1.00 124.34 266 THR B CA 1
ATOM 4582 C C . THR B 1 268 ? -14.126 -1.449 62.973 1.00 124.42 266 THR B C 1
ATOM 4583 O O . THR B 1 268 ? -15.056 -1.450 62.163 1.00 124.72 266 THR B O 1
ATOM 4587 N N . LEU B 1 269 ? -13.935 -2.433 63.849 1.00 124.88 267 LEU B N 1
ATOM 4588 C CA . LEU B 1 269 ? -14.824 -3.598 63.903 1.00 126.86 267 LEU B CA 1
ATOM 4589 C C . LEU B 1 269 ? -16.211 -3.294 64.498 1.00 127.64 267 LEU B C 1
ATOM 4590 O O . LEU B 1 269 ? -17.146 -4.082 64.330 1.00 128.34 267 LEU B O 1
ATOM 4595 N N . GLU B 1 270 ? -16.340 -2.155 65.178 1.00 127.96 268 GLU B N 1
ATOM 4596 C CA . GLU B 1 270 ? -17.632 -1.709 65.705 1.00 127.44 268 GLU B CA 1
ATOM 4597 C C . GLU B 1 270 ? -18.232 -0.567 64.871 1.00 125.15 268 GLU B C 1
ATOM 4598 O O . GLU B 1 270 ? -19.400 -0.206 65.046 1.00 124.11 268 GLU B O 1
ATOM 4604 N N . ASP B 1 271 ? -17.421 -0.002 63.976 1.00 123.58 269 ASP B N 1
ATOM 4605 C CA . ASP B 1 271 ? -17.901 0.929 62.954 1.00 123.06 269 ASP B CA 1
ATOM 4606 C C . ASP B 1 271 ? -18.842 0.216 61.986 1.00 123.26 269 ASP B C 1
ATOM 4607 O O . ASP B 1 271 ? -19.894 0.749 61.625 1.00 122.35 269 ASP B O 1
ATOM 4612 N N . ILE B 1 272 ? -18.449 -0.992 61.581 1.00 123.15 270 ILE B N 1
ATOM 4613 C CA . ILE B 1 272 ? -19.194 -1.772 60.594 1.00 122.82 270 ILE B CA 1
ATOM 4614 C C . ILE B 1 272 ? -20.449 -2.423 61.184 1.00 123.47 270 ILE B C 1
ATOM 4615 O O . ILE B 1 272 ? -21.409 -2.682 60.458 1.00 124.35 270 ILE B O 1
ATOM 4620 N N . LYS B 1 273 ? -20.438 -2.673 62.496 1.00 123.06 271 LYS B N 1
ATOM 4621 C CA . LYS B 1 273 ? -21.607 -3.203 63.199 1.00 122.46 271 LYS B CA 1
ATOM 4622 C C . LYS B 1 273 ? -22.723 -2.168 63.242 1.00 121.23 271 LYS B C 1
ATOM 4623 O O . LYS B 1 273 ? -23.898 -2.524 63.222 1.00 120.37 271 LYS B O 1
ATOM 4629 N N . HIS B 1 274 ? -22.339 -0.892 63.297 1.00 121.41 272 HIS B N 1
ATOM 4630 C CA . HIS B 1 274 ? -23.282 0.223 63.231 1.00 123.03 272 HIS B CA 1
ATOM 4631 C C . HIS B 1 274 ? -23.905 0.375 61.849 1.00 121.28 272 HIS B C 1
ATOM 4632 O O . HIS B 1 274 ? -25.053 0.800 61.732 1.00 121.42 272 HIS B O 1
ATOM 4639 N N . VAL B 1 275 ? -23.144 0.034 60.811 1.00 119.76 273 VAL B N 1
ATOM 4640 C CA . VAL B 1 275 ? -23.667 0.013 59.444 1.00 117.38 273 VAL B CA 1
ATOM 4641 C C . VAL B 1 275 ? -24.609 -1.183 59.279 1.00 115.55 273 VAL B C 1
ATOM 4642 O O . VAL B 1 275 ? -25.712 -1.034 58.750 1.00 114.52 273 VAL B O 1
ATOM 4646 N N . GLN B 1 276 ? -24.174 -2.347 59.769 1.00 114.24 274 GLN B N 1
ATOM 4647 C CA . GLN B 1 276 ? -24.962 -3.588 59.747 1.00 115.06 274 GLN B CA 1
ATOM 4648 C C . GLN B 1 276 ? -26.280 -3.496 60.523 1.00 117.57 274 GLN B C 1
ATOM 4649 O O . GLN B 1 276 ? -27.267 -4.134 60.149 1.00 118.83 274 GLN B O 1
ATOM 4655 N N . ALA B 1 277 ? -26.283 -2.712 61.600 1.00 118.88 275 ALA B N 1
ATOM 4656 C CA . ALA B 1 277 ? -27.493 -2.465 62.383 1.00 119.18 275 ALA B CA 1
ATOM 4657 C C . ALA B 1 277 ? -28.456 -1.528 61.654 1.00 119.36 275 ALA B C 1
ATOM 4658 O O . ALA B 1 277 ? -29.673 -1.701 61.739 1.00 119.28 275 ALA B O 1
ATOM 4660 N N . LEU B 1 278 ? -27.904 -0.546 60.944 1.00 119.23 276 LEU B N 1
ATOM 4661 C CA . LEU B 1 278 ? -28.703 0.426 60.193 1.00 121.34 276 LEU B CA 1
ATOM 4662 C C . LEU B 1 278 ? -29.394 -0.178 58.967 1.00 124.24 276 LEU B C 1
ATOM 4663 O O . LEU B 1 278 ? -30.494 0.245 58.599 1.00 124.40 276 LEU B O 1
ATOM 4668 N N . VAL B 1 279 ? -28.739 -1.156 58.341 1.00 126.32 277 VAL B N 1
ATOM 4669 C CA . VAL B 1 279 ? -29.314 -1.906 57.218 1.00 127.05 277 VAL B CA 1
ATOM 4670 C C . VAL B 1 279 ? -30.420 -2.833 57.735 1.00 127.46 277 VAL B C 1
ATOM 4671 O O . VAL B 1 279 ? -31.443 -3.024 57.071 1.00 127.88 277 VAL B O 1
ATOM 4675 N N . ALA B 1 280 ? -30.216 -3.377 58.935 1.00 127.42 278 ALA B N 1
ATOM 4676 C CA . ALA B 1 280 ? -31.237 -4.167 59.627 1.00 127.49 278 ALA B CA 1
ATOM 4677 C C . ALA B 1 280 ? -32.429 -3.306 60.060 1.00 127.77 278 ALA B C 1
ATOM 4678 O O . ALA B 1 280 ? -33.559 -3.796 60.129 1.00 126.46 278 ALA B O 1
ATOM 4680 N N . GLN B 1 281 ? -32.164 -2.027 60.336 1.00 129.03 279 GLN B N 1
ATOM 4681 C CA . GLN B 1 281 ? -33.193 -1.069 60.748 1.00 129.75 279 GLN B CA 1
ATOM 4682 C C . GLN B 1 281 ? -34.093 -0.656 59.583 1.00 129.12 279 GLN B C 1
ATOM 4683 O O . GLN B 1 281 ? -35.316 -0.626 59.722 1.00 129.64 279 GLN B O 1
ATOM 4689 N N . TYR B 1 282 ? -33.487 -0.341 58.440 1.00 128.61 280 TYR B N 1
ATOM 4690 C CA . TYR B 1 282 ? -34.241 0.091 57.261 1.00 129.97 280 TYR B CA 1
ATOM 4691 C C . TYR B 1 282 ? -34.654 -1.068 56.355 1.00 128.48 280 TYR B C 1
ATOM 4692 O O . TYR B 1 282 ? -35.226 -0.846 55.281 1.00 127.70 280 TYR B O 1
ATOM 4701 N N . ASP B 1 283 ? -34.364 -2.289 56.812 1.00 126.99 281 ASP B N 1
ATOM 4702 C CA . ASP B 1 283 ? -34.636 -3.546 56.097 1.00 126.28 281 ASP B CA 1
ATOM 4703 C C . ASP B 1 283 ? -34.239 -3.520 54.614 1.00 125.08 281 ASP B C 1
ATOM 4704 O O . ASP B 1 283 ? -35.086 -3.641 53.721 1.00 126.72 281 ASP B O 1
ATOM 4709 N N . GLY B 1 284 ? -32.943 -3.335 54.373 1.00 120.76 282 GLY B N 1
ATOM 4710 C CA . GLY B 1 284 ? -32.381 -3.396 53.028 1.00 113.82 282 GLY B CA 1
ATOM 4711 C C . GLY B 1 284 ? -32.326 -4.824 52.517 1.00 108.72 282 GLY B C 1
ATOM 4712 O O . GLY B 1 284 ? -32.371 -5.049 51.311 1.00 107.12 282 GLY B O 1
ATOM 4713 N N . VAL B 1 285 ? -32.227 -5.779 53.445 1.00 105.06 283 VAL B N 1
ATOM 4714 C CA . VAL B 1 285 ? -32.242 -7.213 53.143 1.00 103.10 283 VAL B CA 1
ATOM 4715 C C . VAL B 1 285 ? -33.572 -7.616 52.513 1.00 103.67 283 VAL B C 1
ATOM 4716 O O . VAL B 1 285 ? -33.602 -8.372 51.542 1.00 105.36 283 VAL B O 1
ATOM 4720 N N . GLY B 1 286 ? -34.663 -7.100 53.075 1.00 102.63 284 GLY B N 1
ATOM 4721 C CA . GLY B 1 286 ? -36.001 -7.330 52.544 1.00 99.90 284 GLY B CA 1
ATOM 4722 C C . GLY B 1 286 ? -36.262 -6.549 51.268 1.00 99.41 284 GLY B C 1
ATOM 4723 O O . GLY B 1 286 ? -37.014 -7.005 50.406 1.00 101.29 284 GLY B O 1
ATOM 4724 N N . ALA B 1 287 ? -35.643 -5.374 51.149 1.00 97.38 285 ALA B N 1
ATOM 4725 C CA . ALA B 1 287 ? -35.774 -4.539 49.950 1.00 99.00 285 ALA B CA 1
ATOM 4726 C C . ALA B 1 287 ? -35.021 -5.137 48.760 1.00 100.77 285 ALA B C 1
ATOM 4727 O O . ALA B 1 287 ? -35.416 -4.940 47.604 1.00 99.81 285 ALA B O 1
ATOM 4729 N N . ALA B 1 288 ? -33.941 -5.862 49.059 1.00 102.03 286 ALA B N 1
ATOM 4730 C CA . ALA B 1 288 ? -33.139 -6.559 48.052 1.00 102.36 286 ALA B CA 1
ATOM 4731 C C . ALA B 1 288 ? -33.725 -7.917 47.676 1.00 102.53 286 ALA B C 1
ATOM 4732 O O . ALA B 1 288 ? -33.545 -8.375 46.546 1.00 103.70 286 ALA B O 1
ATOM 4734 N N . LYS B 1 289 ? -34.418 -8.556 48.619 1.00 101.74 287 LYS B N 1
ATOM 4735 C CA . LYS B 1 289 ? -35.091 -9.831 48.354 1.00 101.47 287 LYS B CA 1
ATOM 4736 C C . LYS B 1 289 ? -36.277 -9.652 47.411 1.00 102.76 287 LYS B C 1
ATOM 4737 O O . LYS B 1 289 ? -36.655 -10.585 46.699 1.00 102.59 287 LYS B O 1
ATOM 4743 N N . GLN B 1 290 ? -36.847 -8.448 47.416 1.00 103.43 288 GLN B N 1
ATOM 4744 C CA . GLN B 1 290 ? -37.872 -8.053 46.458 1.00 106.50 288 GLN B CA 1
ATOM 4745 C C . GLN B 1 290 ? -37.301 -7.992 45.046 1.00 104.71 288 GLN B C 1
ATOM 4746 O O . GLN B 1 290 ? -37.883 -8.557 44.119 1.00 107.41 288 GLN B O 1
ATOM 4752 N N . LEU B 1 291 ? -36.160 -7.317 44.897 1.00 101.63 289 LEU B N 1
ATOM 4753 C CA . LEU B 1 291 ? -35.498 -7.173 43.597 1.00 96.96 289 LEU B CA 1
ATOM 4754 C C . LEU B 1 291 ? -35.014 -8.495 43.024 1.00 93.38 289 LEU B C 1
ATOM 4755 O O . LEU B 1 291 ? -35.144 -8.729 41.825 1.00 94.21 289 LEU B O 1
ATOM 4760 N N . ALA B 1 292 ? -34.463 -9.348 43.886 1.00 90.83 290 ALA B N 1
ATOM 4761 C CA . ALA B 1 292 ? -34.007 -10.677 43.488 1.00 89.67 290 ALA B CA 1
ATOM 4762 C C . ALA B 1 292 ? -35.170 -11.482 42.929 1.00 90.35 290 ALA B C 1
ATOM 4763 O O . ALA B 1 292 ? -35.066 -12.053 41.841 1.00 87.82 290 ALA B O 1
ATOM 4765 N N . GLN B 1 293 ? -36.283 -11.477 43.665 1.00 92.62 291 GLN B N 1
ATOM 4766 C CA . GLN B 1 293 ? -37.510 -12.171 43.271 1.00 92.82 291 GLN B CA 1
ATOM 4767 C C . GLN B 1 293 ? -38.150 -11.595 42.004 1.00 88.52 291 GLN B C 1
ATOM 4768 O O . GLN B 1 293 ? -38.717 -12.343 41.215 1.00 86.67 291 GLN B O 1
ATOM 4774 N N . ASP B 1 294 ? -38.041 -10.279 41.811 1.00 86.22 292 ASP B N 1
ATOM 4775 C CA . ASP B 1 294 ? -38.494 -9.627 40.577 1.00 88.14 292 ASP B CA 1
ATOM 4776 C C . ASP B 1 294 ? -37.751 -10.171 39.364 1.00 88.17 292 ASP B C 1
ATOM 4777 O O . ASP B 1 294 ? -38.360 -10.510 38.344 1.00 90.28 292 ASP B O 1
ATOM 4782 N N . TYR B 1 295 ? -36.428 -10.255 39.497 1.00 87.17 293 TYR B N 1
ATOM 4783 C CA . TYR B 1 295 ? -35.556 -10.727 38.428 1.00 79.74 293 TYR B CA 1
ATOM 4784 C C . TYR B 1 295 ? -35.639 -12.236 38.247 1.00 74.46 293 TYR B C 1
ATOM 4785 O O . TYR B 1 295 ? -35.532 -12.726 37.129 1.00 74.18 293 TYR B O 1
ATOM 4794 N N . THR B 1 296 ? -35.853 -12.959 39.343 1.00 71.86 294 THR B N 1
ATOM 4795 C CA . THR B 1 296 ? -36.135 -14.396 39.293 1.00 75.50 294 THR B CA 1
ATOM 4796 C C . THR B 1 296 ? -37.437 -14.673 38.530 1.00 79.70 294 THR B C 1
ATOM 4797 O O . THR B 1 296 ? -37.493 -15.600 37.717 1.00 84.31 294 THR B O 1
ATOM 4801 N N . ASP B 1 297 ? -38.464 -13.858 38.780 1.00 80.89 295 ASP B N 1
ATOM 4802 C CA . ASP B 1 297 ? -39.733 -13.955 38.047 1.00 81.53 295 ASP B CA 1
ATOM 4803 C C . ASP B 1 297 ? -39.560 -13.619 36.573 1.00 78.53 295 ASP B C 1
ATOM 4804 O O . ASP B 1 297 ? -40.051 -14.348 35.714 1.00 80.56 295 ASP B O 1
ATOM 4809 N N . ARG B 1 298 ? -38.852 -12.525 36.294 1.00 76.30 296 ARG B N 1
ATOM 4810 C CA . ARG B 1 298 ? -38.541 -12.111 34.925 1.00 79.53 296 ARG B CA 1
ATOM 4811 C C . ARG B 1 298 ? -37.810 -13.217 34.146 1.00 80.01 296 ARG B C 1
ATOM 4812 O O . ARG B 1 298 ? -38.144 -13.491 32.987 1.00 80.39 296 ARG B O 1
ATOM 4820 N N . ALA B 1 299 ? -36.839 -13.858 34.802 1.00 78.25 297 ALA B N 1
ATOM 4821 C CA . ALA B 1 299 ? -36.090 -14.975 34.219 1.00 76.34 297 ALA B CA 1
ATOM 4822 C C . ALA B 1 299 ? -36.995 -16.154 33.901 1.00 72.65 297 ALA B C 1
ATOM 4823 O O . ALA B 1 299 ? -36.915 -16.716 32.813 1.00 72.46 297 ALA B O 1
ATOM 4825 N N . LEU B 1 300 ? -37.864 -16.506 34.847 1.00 72.89 298 LEU B N 1
ATOM 4826 C CA . LEU B 1 300 ? -38.769 -17.650 34.691 1.00 73.56 298 LEU B CA 1
ATOM 4827 C C . LEU B 1 300 ? -39.867 -17.417 33.658 1.00 73.02 298 LEU B C 1
ATOM 4828 O O . LEU B 1 300 ? -40.342 -18.370 33.034 1.00 73.00 298 LEU B O 1
ATOM 4833 N N . THR B 1 301 ? -40.252 -16.153 33.484 1.00 73.10 299 THR B N 1
ATOM 4834 C CA . THR B 1 301 ? -41.248 -15.760 32.488 1.00 76.78 299 THR B CA 1
ATOM 4835 C C . THR B 1 301 ? -40.675 -15.923 31.084 1.00 75.61 299 THR B C 1
ATOM 4836 O O . THR B 1 301 ? -41.346 -16.454 30.196 1.00 75.79 299 THR B O 1
ATOM 4840 N N . LEU B 1 302 ? -39.430 -15.478 30.901 1.00 73.45 300 LEU B N 1
ATOM 4841 C CA . LEU B 1 302 ? -38.749 -15.579 29.607 1.00 67.15 300 LEU B CA 1
ATOM 4842 C C . LEU B 1 302 ? -38.504 -17.031 29.208 1.00 63.04 300 LEU B C 1
ATOM 4843 O O . LEU B 1 302 ? -38.638 -17.386 28.035 1.00 63.36 300 LEU B O 1
ATOM 4848 N N . ILE B 1 303 ? -38.173 -17.862 30.194 1.00 61.84 301 ILE B N 1
ATOM 4849 C CA . ILE B 1 303 ? -38.019 -19.311 29.999 1.00 63.72 301 ILE B CA 1
ATOM 4850 C C . ILE B 1 303 ? -39.352 -19.961 29.592 1.00 65.98 301 ILE B C 1
ATOM 4851 O O . ILE B 1 303 ? -39.369 -20.895 28.786 1.00 66.29 301 ILE B O 1
ATOM 4856 N N . GLN B 1 304 ? -40.461 -19.436 30.121 1.00 71.49 302 GLN B N 1
ATOM 4857 C CA . GLN B 1 304 ? -41.809 -19.905 29.750 1.00 73.50 302 GLN B CA 1
ATOM 4858 C C . GLN B 1 304 ? -42.177 -19.647 28.284 1.00 66.96 302 GLN B C 1
ATOM 4859 O O . GLN B 1 304 ? -43.016 -20.352 27.728 1.00 64.90 302 GLN B O 1
ATOM 4865 N N . GLN B 1 305 ? -41.536 -18.651 27.671 1.00 62.92 303 GLN B N 1
ATOM 4866 C CA . GLN B 1 305 ? -41.727 -18.333 26.251 1.00 60.76 303 GLN B CA 1
ATOM 4867 C C . GLN B 1 305 ? -41.011 -19.285 25.279 1.00 60.31 303 GLN B C 1
ATOM 4868 O O . GLN B 1 305 ? -41.289 -19.266 24.083 1.00 64.91 303 GLN B O 1
ATOM 4874 N N . LEU B 1 306 ? -40.092 -20.106 25.784 1.00 63.55 304 LEU B N 1
ATOM 4875 C CA . LEU B 1 306 ? -39.364 -21.076 24.950 1.00 60.97 304 LEU B CA 1
ATOM 4876 C C . LEU B 1 306 ? -40.290 -22.221 24.557 1.00 57.56 304 LEU B C 1
ATOM 4877 O O . LEU B 1 306 ? -41.280 -22.454 25.248 1.00 62.50 304 LEU B O 1
ATOM 4882 N N . PRO B 1 307 ? -39.984 -22.933 23.452 1.00 56.45 305 PRO B N 1
ATOM 4883 C CA . PRO B 1 307 ? -40.816 -24.091 23.106 1.00 58.84 305 PRO B CA 1
ATOM 4884 C C . PRO B 1 307 ? -41.005 -25.073 24.259 1.00 61.17 305 PRO B C 1
ATOM 4885 O O . PRO B 1 307 ? -40.059 -25.383 24.985 1.00 66.67 305 PRO B O 1
ATOM 4889 N N . VAL B 1 308 ? -42.250 -25.502 24.427 1.00 59.50 306 VAL B N 1
ATOM 4890 C CA . VAL B 1 308 ? -42.665 -26.482 25.427 1.00 59.73 306 VAL B CA 1
ATOM 4891 C C . VAL B 1 308 ? -41.856 -27.783 25.329 1.00 51.71 306 VAL B C 1
ATOM 4892 O O . VAL B 1 308 ? -41.590 -28.267 24.234 1.00 54.37 306 VAL B O 1
ATOM 4896 N N . GLY B 1 309 ? -41.440 -28.321 26.473 1.00 48.05 307 GLY B N 1
ATOM 4897 C CA . GLY B 1 309 ? -40.809 -29.639 26.507 1.00 50.32 307 GLY B CA 1
ATOM 4898 C C . GLY B 1 309 ? -39.690 -29.780 27.527 1.00 50.43 307 GLY B C 1
ATOM 4899 O O . GLY B 1 309 ? -39.534 -28.931 28.410 1.00 46.31 307 GLY B O 1
ATOM 4900 N N . SER B 1 310 ? -38.910 -30.854 27.380 1.00 49.18 308 SER B N 1
ATOM 4901 C CA . SER B 1 310 ? -37.859 -31.243 28.333 1.00 49.50 308 SER B CA 1
ATOM 4902 C C . SER B 1 310 ? -36.800 -30.177 28.582 1.00 51.81 308 SER B C 1
ATOM 4903 O O . SER B 1 310 ? -36.412 -29.936 29.726 1.00 56.75 308 SER B O 1
ATOM 4906 N N . ALA B 1 311 ? -36.331 -29.547 27.511 1.00 47.61 309 ALA B N 1
ATOM 4907 C CA . ALA B 1 311 ? -35.352 -28.486 27.626 1.00 47.52 309 ALA B CA 1
ATOM 4908 C C . ALA B 1 311 ? -35.893 -27.311 28.439 1.00 50.15 309 ALA B C 1
ATOM 4909 O O 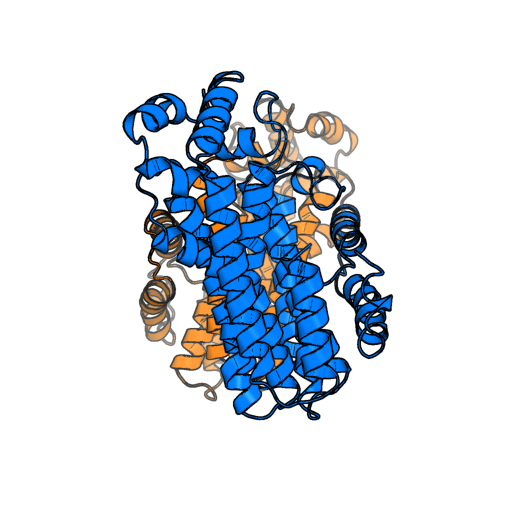. ALA B 1 311 ? -35.210 -26.818 29.335 1.00 52.84 309 ALA B O 1
ATOM 4911 N N . GLN B 1 312 ? -37.125 -26.891 28.154 1.00 54.60 310 GLN B N 1
ATOM 4912 C CA . GLN B 1 312 ? -37.771 -25.826 28.930 1.00 55.19 310 GLN B CA 1
ATOM 4913 C C . GLN B 1 312 ? -37.973 -26.229 30.385 1.00 53.98 310 GLN B C 1
ATOM 4914 O O . GLN B 1 312 ? -37.743 -25.428 31.292 1.00 58.51 310 GLN B O 1
ATOM 4920 N N . GLN B 1 313 ? -38.399 -27.474 30.583 1.00 52.85 311 GLN B N 1
ATOM 4921 C CA . GLN B 1 313 ? -38.589 -28.066 31.901 1.00 57.69 311 GLN B CA 1
ATOM 4922 C C . GLN B 1 313 ? -37.305 -27.962 32.714 1.00 54.81 311 GLN B C 1
ATOM 4923 O O . GLN B 1 313 ? -37.285 -27.362 33.789 1.00 58.47 311 GLN B O 1
ATOM 4929 N N . SER B 1 314 ? -36.228 -28.523 32.165 1.00 55.51 312 SER B N 1
ATOM 4930 C CA . SER B 1 314 ? -34.932 -28.571 32.827 1.00 49.41 312 SER B CA 1
ATOM 4931 C C . SER B 1 314 ? -34.365 -27.190 33.089 1.00 51.59 312 SER B C 1
ATOM 4932 O O . SER B 1 314 ? -33.764 -26.955 34.135 1.00 54.76 312 SER B O 1
ATOM 4935 N N . LEU B 1 315 ? -34.584 -26.268 32.159 1.00 53.16 313 LEU B N 1
ATOM 4936 C CA . LEU B 1 315 ? -34.133 -24.901 32.343 1.00 52.81 313 LEU B CA 1
ATOM 4937 C C . LEU B 1 315 ? -34.869 -24.219 33.486 1.00 55.29 313 LEU B C 1
ATOM 4938 O O . LEU B 1 315 ? -34.266 -23.442 34.217 1.00 56.55 313 LEU B O 1
ATOM 4943 N N . GLU B 1 316 ? -36.157 -24.523 33.654 1.00 60.73 314 GLU B N 1
ATOM 4944 C CA . GLU B 1 316 ? -36.929 -24.008 34.795 1.00 61.31 314 GLU B CA 1
ATOM 4945 C C . GLU B 1 316 ? -36.436 -24.582 36.116 1.00 59.95 314 GLU B C 1
ATOM 4946 O O . GLU B 1 316 ? -36.155 -23.824 37.047 1.00 58.85 314 GLU B O 1
ATOM 4952 N N . GLN B 1 317 ? -36.330 -25.912 36.178 1.00 54.73 315 GLN B N 1
ATOM 4953 C CA . GLN B 1 317 ? -35.809 -26.616 37.346 1.00 61.66 315 GLN B CA 1
ATOM 4954 C C . GLN B 1 317 ? -34.437 -26.099 37.793 1.00 63.55 315 GLN B C 1
ATOM 4955 O O . GLN B 1 317 ? -34.249 -25.811 38.974 1.00 66.77 315 GLN B O 1
ATOM 4961 N N . LEU B 1 318 ? -33.506 -25.959 36.847 1.00 60.27 316 LEU B N 1
ATOM 4962 C CA . LEU B 1 318 ? -32.185 -25.402 37.128 1.00 56.89 316 LEU B CA 1
ATOM 4963 C C . LEU B 1 318 ? -32.232 -23.972 37.657 1.00 55.01 316 LEU B C 1
ATOM 4964 O O . LEU B 1 318 ? -31.584 -23.654 38.650 1.00 59.36 316 LEU B O 1
ATOM 4969 N N . THR B 1 319 ? -33.000 -23.121 36.995 1.00 53.31 317 THR B N 1
ATOM 4970 C CA . THR B 1 319 ? -33.154 -21.731 37.411 1.00 56.47 317 THR B CA 1
ATOM 4971 C C . THR B 1 319 ? -33.782 -21.589 38.802 1.00 63.09 317 THR B C 1
ATOM 4972 O O . THR B 1 319 ? -33.375 -20.718 39.577 1.00 65.91 317 THR B O 1
ATOM 4976 N N . ARG B 1 320 ? -34.751 -22.452 39.117 1.00 64.71 318 ARG B N 1
ATOM 4977 C CA . ARG B 1 320 ? -35.415 -22.429 40.427 1.00 68.40 318 ARG B CA 1
ATOM 4978 C C . ARG B 1 320 ? -34.451 -22.862 41.518 1.00 67.74 318 ARG B C 1
ATOM 4979 O O . ARG B 1 320 ? -34.383 -22.247 42.575 1.00 70.58 318 ARG B O 1
ATOM 4987 N N . LEU B 1 321 ? -33.692 -23.912 41.230 1.00 67.53 319 LEU B N 1
ATOM 4988 C CA . LEU B 1 321 ? -32.673 -24.448 42.121 1.00 67.26 319 LEU B CA 1
ATOM 4989 C C . LEU B 1 321 ? -31.591 -23.409 42.428 1.00 69.07 319 LEU B C 1
ATOM 4990 O O . LEU B 1 321 ? -31.068 -23.369 43.536 1.00 75.22 319 LEU B O 1
ATOM 4995 N N . LEU B 1 322 ? -31.265 -22.568 41.450 1.00 67.75 320 LEU B N 1
ATOM 4996 C CA . LEU B 1 322 ? -30.248 -21.541 41.631 1.00 70.97 320 LEU B CA 1
ATOM 4997 C C . LEU B 1 322 ? -30.727 -20.328 42.410 1.00 73.58 320 LEU B C 1
ATOM 4998 O O . LEU B 1 322 ? -29.943 -19.694 43.115 1.00 74.22 320 LEU B O 1
ATOM 5003 N N . LEU B 1 323 ? -32.005 -19.994 42.262 1.00 77.54 321 LEU B N 1
ATOM 5004 C CA . LEU B 1 323 ? -32.513 -18.709 42.728 1.00 80.58 321 LEU B CA 1
ATOM 5005 C C . LEU B 1 323 ? -33.540 -18.772 43.861 1.00 87.49 321 LEU B C 1
ATOM 5006 O O . LEU B 1 323 ? -33.596 -17.864 44.691 1.00 87.74 321 LEU B O 1
ATOM 5011 N N . ARG B 1 324 ? -34.354 -19.827 43.887 1.00 98.07 322 ARG B N 1
ATOM 5012 C CA . ARG B 1 324 ? -35.345 -20.024 44.958 1.00 108.10 322 ARG B CA 1
ATOM 5013 C C . ARG B 1 324 ? -34.774 -20.856 46.113 1.00 112.80 322 ARG B C 1
ATOM 5014 O O . ARG B 1 324 ? -35.439 -21.043 47.137 1.00 114.09 322 ARG B O 1
ATOM 5022 N N . ARG B 1 325 ? -33.549 -21.353 45.935 1.00 117.72 323 ARG B N 1
ATOM 5023 C CA . ARG B 1 325 ? -32.855 -22.155 46.951 1.00 122.23 323 ARG B CA 1
ATOM 5024 C C . ARG B 1 325 ? -31.381 -21.761 47.072 1.00 122.29 323 ARG B C 1
ATOM 5025 O O . ARG B 1 325 ? -31.047 -20.580 47.182 1.00 122.61 323 ARG B O 1
#

Organism: Levilactobacillus brevis (strain ATCC 367 / BCRC 12310 / CIP 105137 / JCM 1170 / LMG 11437 / NCIMB 947 / NCTC 947) (NCBI:txid387344)